Protein AF-A0A920FGI4-F1 (afdb_monomer)

pLDDT: mean 92.92, std 5.96, range [40.16, 98.62]

Secondary structure (DSSP, 8-state):
-PPPPPHHHHHHHHHHT--EEEE-S-BS---S---TTHHHHHHHHHHHHHHHHTT-SSEEEEEEEES---HHHHTTHHHHHHHHHHH-SSSEEEEEETSTTT-EEEE-TT--SEEEEEEEEE---S--SHHHHHHHHHTTS-HHHHHHTT--SS-S-SSPPTTS-EEEEEE-------HHHHHHHHHHH--TTSHHHHHHHHHHHHHHHHHHHHTGGGTS-SHHHHHHHHHHHHHHHHHHHHHHHHT-TTEEEEEES-SB-BTTBTTT-SB-TT--B-THHHHHHHHHTSSEEEEEEEESSEEETT-EEEEEEEEEE-S--EEEEEEEEEE-TT--EEEEEEEEEEE-SEEEEEEEEEEE-TT--EEEEEEEEEEETT--EEEEEEEEEEEEPPPPP--SSPEEEE-SSSHHHHHHHHTT--EEE--TT--TT-EEEE-S--S--HHHHHHHHHHHHHHHHT-EEEESS-EEEE--TTS--PPPPPBPGGGTTEEEEEEE-S-SSS---EEE-S-GGGTTT--SSB--GGGTTT--SEEEESBSSEEEEEEEEE-SSGGG-GGG-STT----EEEEEEEEEEEETTEEEEEB-S-HHHHTTT-HHHHHHHHHHHHHHT-

Structure (mmCIF, N/CA/C/O backbone):
data_AF-A0A920FGI4-F1
#
_entry.id   AF-A0A920FGI4-F1
#
loop_
_atom_site.group_PDB
_atom_site.id
_atom_site.type_symbol
_atom_site.label_atom_id
_atom_site.label_alt_id
_atom_site.label_comp_id
_atom_site.label_asym_id
_atom_site.label_entity_id
_atom_site.label_seq_id
_atom_site.pdbx_PDB_ins_code
_atom_site.Cartn_x
_atom_site.Cartn_y
_atom_site.Cartn_z
_atom_site.occupancy
_atom_site.B_iso_or_equiv
_atom_site.auth_seq_id
_atom_site.auth_comp_id
_atom_site.auth_asym_id
_atom_site.auth_atom_id
_atom_site.pdbx_PDB_model_num
ATOM 1 N N . MET A 1 1 ? 21.603 13.633 -5.216 1.00 40.16 1 MET A N 1
ATOM 2 C CA . MET A 1 1 ? 22.485 13.717 -6.390 1.00 40.16 1 MET A CA 1
ATOM 3 C C . MET A 1 1 ? 22.913 12.296 -6.633 1.00 40.16 1 MET A C 1
ATOM 5 O O . MET A 1 1 ? 23.747 11.783 -5.889 1.00 40.16 1 MET A O 1
ATOM 9 N N . GLU A 1 2 ? 22.215 11.637 -7.548 1.00 56.12 2 GLU A N 1
ATOM 10 C CA . GLU A 1 2 ? 22.631 10.335 -8.040 1.00 56.12 2 GLU A CA 1
ATOM 11 C C . GLU A 1 2 ? 24.024 10.441 -8.645 1.00 56.12 2 GLU A C 1
ATOM 13 O O . GLU A 1 2 ? 24.437 11.490 -9.146 1.00 56.12 2 GLU A O 1
ATOM 18 N N . LYS A 1 3 ? 24.786 9.363 -8.510 1.00 62.56 3 LYS A N 1
ATOM 19 C CA . LYS A 1 3 ? 26.099 9.249 -9.128 1.00 62.56 3 LYS A CA 1
ATOM 20 C C . LYS A 1 3 ? 25.937 8.401 -10.366 1.00 62.56 3 LYS A C 1
ATOM 22 O O . LYS A 1 3 ? 25.218 7.407 -10.333 1.00 62.56 3 LYS A O 1
ATOM 27 N N . THR A 1 4 ? 26.667 8.756 -11.413 1.00 73.31 4 THR A N 1
ATOM 28 C CA . THR A 1 4 ? 26.725 7.914 -12.598 1.00 73.31 4 THR A CA 1
ATOM 29 C C . THR A 1 4 ? 27.193 6.504 -12.233 1.00 73.31 4 THR A C 1
ATOM 31 O O . THR A 1 4 ? 28.047 6.304 -11.359 1.00 73.31 4 THR A O 1
ATOM 34 N N . THR A 1 5 ? 26.600 5.518 -12.895 1.00 81.62 5 THR A N 1
ATOM 35 C CA . THR A 1 5 ? 26.817 4.107 -12.592 1.00 81.62 5 THR A CA 1
ATOM 36 C C . THR A 1 5 ? 28.296 3.722 -12.730 1.00 81.62 5 THR A C 1
ATOM 38 O O . THR A 1 5 ? 28.928 4.074 -13.730 1.00 81.62 5 THR A O 1
ATOM 41 N N . PRO A 1 6 ? 28.890 3.001 -11.758 1.00 86.69 6 PRO A N 1
ATOM 42 C CA . PRO A 1 6 ? 30.278 2.563 -11.859 1.00 86.69 6 PRO A CA 1
ATOM 43 C C . PRO A 1 6 ? 30.494 1.630 -13.053 1.00 86.69 6 PRO A C 1
ATOM 45 O O . PRO A 1 6 ? 29.711 0.707 -13.267 1.00 86.69 6 PRO A O 1
ATOM 48 N N . LYS A 1 7 ? 31.624 1.793 -13.756 1.00 89.75 7 LYS A N 1
ATOM 49 C CA . LYS A 1 7 ? 32.011 0.965 -14.913 1.00 89.75 7 LYS A CA 1
ATOM 50 C C . LYS A 1 7 ? 31.842 -0.542 -14.660 1.00 89.75 7 LYS A C 1
ATOM 52 O O . LYS A 1 7 ? 31.252 -1.233 -15.478 1.00 89.75 7 LYS A O 1
ATOM 57 N N . MET A 1 8 ? 32.304 -1.006 -13.498 1.00 93.31 8 MET A N 1
ATOM 58 C CA . MET A 1 8 ? 32.264 -2.416 -13.093 1.00 93.31 8 MET A CA 1
ATOM 59 C C . MET A 1 8 ? 30.841 -2.993 -13.034 1.00 93.31 8 MET A C 1
ATOM 61 O O . MET A 1 8 ? 30.656 -4.183 -13.250 1.00 93.31 8 MET A O 1
ATOM 65 N N . TRP A 1 9 ? 29.829 -2.173 -12.734 1.00 91.50 9 TRP A N 1
ATOM 66 C CA . TRP A 1 9 ? 28.441 -2.636 -12.724 1.00 91.50 9 TRP A CA 1
ATOM 67 C C . TRP A 1 9 ? 27.937 -2.901 -14.147 1.00 91.50 9 TRP A C 1
ATOM 69 O O . TRP A 1 9 ? 27.325 -3.933 -14.390 1.00 91.50 9 TRP A O 1
ATOM 79 N N . LEU A 1 10 ? 28.269 -2.019 -15.095 1.00 93.88 10 LEU A N 1
ATOM 80 C CA . LEU A 1 10 ? 27.931 -2.202 -16.509 1.00 93.88 10 LEU A CA 1
ATOM 81 C C . LEU A 1 10 ? 28.715 -3.356 -17.144 1.00 93.88 10 LEU A C 1
ATOM 83 O O . LEU A 1 10 ? 28.140 -4.100 -17.929 1.00 93.88 10 LEU A O 1
ATOM 87 N N . ASP A 1 11 ? 29.989 -3.536 -16.767 1.00 95.38 11 ASP A N 1
ATOM 88 C CA . ASP A 1 11 ? 30.784 -4.707 -17.172 1.00 95.38 11 ASP A CA 1
ATOM 89 C C . ASP A 1 11 ? 30.061 -6.007 -16.763 1.00 95.38 11 ASP A C 1
ATOM 91 O O . ASP A 1 11 ? 29.866 -6.897 -17.585 1.00 95.38 11 ASP A O 1
ATOM 95 N N . LEU A 1 12 ? 29.562 -6.079 -15.523 1.00 95.62 12 LEU A N 1
ATOM 96 C CA . LEU A 1 12 ? 28.817 -7.241 -15.036 1.00 95.62 12 LEU A CA 1
ATOM 97 C C . LEU A 1 12 ? 27.485 -7.444 -15.778 1.00 95.62 12 LEU A C 1
ATOM 99 O O . LEU A 1 12 ? 27.118 -8.576 -16.081 1.00 95.62 12 LEU A O 1
ATOM 103 N N . CYS A 1 13 ? 26.752 -6.370 -16.079 1.00 95.81 13 CYS A N 1
ATOM 104 C CA . CYS A 1 13 ? 25.513 -6.463 -16.851 1.00 95.81 13 CYS A CA 1
ATOM 105 C C . CYS A 1 13 ? 25.759 -6.976 -18.278 1.00 95.81 13 CYS A C 1
ATOM 107 O O . CYS A 1 13 ? 24.993 -7.819 -18.748 1.00 95.81 13 CYS A O 1
ATOM 109 N N . ASP A 1 14 ? 26.828 -6.512 -18.937 1.00 96.31 14 ASP A N 1
ATOM 110 C CA . ASP A 1 14 ? 27.262 -7.018 -20.245 1.00 96.31 14 ASP A CA 1
ATOM 111 C C . ASP A 1 14 ? 27.593 -8.521 -20.162 1.00 96.31 14 ASP A C 1
ATOM 113 O O . ASP A 1 14 ? 27.090 -9.309 -20.961 1.00 96.31 14 ASP A O 1
ATOM 117 N N . GLU A 1 15 ? 28.385 -8.932 -19.165 1.00 96.50 15 GLU A N 1
ATOM 118 C CA . GLU A 1 15 ? 28.807 -10.327 -18.967 1.00 96.50 15 GLU A CA 1
ATOM 119 C C . GLU A 1 15 ? 27.640 -11.274 -18.645 1.00 96.50 15 GLU A C 1
ATOM 121 O O . GLU A 1 15 ? 27.611 -12.411 -19.116 1.00 96.50 15 GLU A O 1
ATOM 126 N N . MET A 1 16 ? 26.673 -10.817 -17.845 1.00 96.75 16 MET A N 1
ATOM 127 C CA . MET A 1 16 ? 25.532 -11.626 -17.407 1.00 96.75 16 MET A CA 1
ATOM 128 C C . MET A 1 16 ? 24.348 -11.603 -18.382 1.00 96.75 16 MET A C 1
ATOM 130 O O . MET A 1 16 ? 23.399 -12.365 -18.192 1.00 96.75 16 MET A O 1
ATOM 134 N N . GLY A 1 17 ? 24.361 -10.727 -19.391 1.00 95.31 17 GLY A N 1
ATOM 135 C CA . GLY A 1 17 ? 23.218 -10.525 -20.285 1.00 95.31 17 GLY A CA 1
ATOM 136 C C . GLY A 1 17 ? 22.016 -9.867 -19.596 1.00 95.31 17 GLY A C 1
ATOM 137 O O . GLY A 1 17 ? 20.871 -10.128 -19.963 1.00 95.31 17 GLY A O 1
ATOM 138 N N . VAL A 1 18 ? 22.258 -9.028 -18.584 1.00 94.62 18 VAL A N 1
ATOM 139 C CA . VAL A 1 18 ? 21.204 -8.266 -17.901 1.00 94.62 18 VAL A CA 1
ATOM 140 C C . VAL A 1 18 ? 20.989 -6.958 -18.649 1.00 94.62 18 VAL A C 1
ATOM 142 O O . VAL A 1 18 ? 21.872 -6.104 -18.669 1.00 94.62 18 VAL A O 1
ATOM 145 N N . LEU A 1 19 ? 19.814 -6.792 -19.254 1.00 95.06 19 LEU A N 1
ATOM 146 C CA . LEU A 1 19 ? 19.456 -5.563 -19.960 1.00 95.06 19 LEU A CA 1
ATOM 147 C C . LEU A 1 19 ? 19.182 -4.431 -18.963 1.00 95.06 19 LEU A C 1
ATOM 149 O O . LEU A 1 19 ? 18.561 -4.645 -17.922 1.00 95.06 19 LEU A O 1
ATOM 153 N N . THR A 1 20 ? 19.636 -3.224 -19.288 1.00 93.50 20 THR A N 1
ATOM 154 C CA . THR A 1 20 ? 19.559 -2.051 -18.416 1.00 93.50 20 THR A CA 1
ATOM 155 C C . THR A 1 20 ? 19.005 -0.835 -19.151 1.00 93.50 20 THR A C 1
ATOM 157 O O . THR A 1 20 ? 19.189 -0.654 -20.360 1.00 93.50 20 THR A O 1
ATOM 160 N N . VAL A 1 21 ? 18.317 0.009 -18.386 1.00 93.19 21 VAL A N 1
ATOM 161 C CA . VAL A 1 21 ? 17.944 1.366 -18.784 1.00 93.19 21 VAL A CA 1
ATOM 162 C C . VAL A 1 21 ? 19.092 2.287 -18.380 1.00 93.19 21 VAL A C 1
ATOM 164 O O . VAL A 1 21 ? 19.466 2.342 -17.209 1.00 93.19 21 VAL A O 1
ATOM 167 N N . GLY A 1 22 ? 19.676 2.983 -19.351 1.00 92.69 22 GLY A N 1
ATOM 168 C CA . GLY A 1 22 ? 20.680 4.013 -19.118 1.00 92.69 22 GLY A CA 1
ATOM 169 C C . GLY A 1 22 ? 20.013 5.295 -18.633 1.00 92.69 22 GLY A C 1
ATOM 170 O O . GLY A 1 22 ? 19.826 6.220 -19.420 1.00 92.69 22 GLY A O 1
ATOM 171 N N . SER A 1 23 ? 19.609 5.342 -17.365 1.00 91.31 23 SER A N 1
ATOM 172 C CA . SER A 1 23 ? 19.049 6.559 -16.770 1.00 91.31 23 SER A CA 1
ATOM 173 C C . SER A 1 23 ? 20.147 7.590 -16.525 1.00 91.31 23 SER A C 1
ATOM 175 O O . SER A 1 23 ? 21.196 7.291 -15.946 1.00 91.31 23 SER A O 1
ATOM 177 N N . ILE A 1 24 ? 19.912 8.812 -16.991 1.00 92.25 24 ILE A N 1
ATOM 178 C CA . ILE A 1 24 ? 20.780 9.962 -16.750 1.00 92.25 24 ILE A CA 1
ATOM 179 C C . ILE A 1 24 ? 20.444 10.541 -15.370 1.00 92.25 24 ILE A C 1
ATOM 181 O O . ILE A 1 24 ? 19.282 10.559 -14.974 1.00 92.25 24 ILE A O 1
ATOM 185 N N . ALA A 1 25 ? 21.447 11.044 -14.641 1.00 88.19 25 ALA A N 1
ATOM 186 C CA . ALA A 1 25 ? 21.308 11.548 -13.268 1.00 88.19 25 ALA A CA 1
ATOM 187 C C . ALA A 1 25 ? 20.579 12.914 -13.178 1.00 88.19 25 ALA A C 1
ATOM 189 O O . ALA A 1 25 ? 21.054 13.858 -12.539 1.00 88.19 25 ALA A O 1
ATOM 190 N N . VAL A 1 26 ? 19.418 13.032 -13.830 1.00 87.44 26 VAL A N 1
ATOM 191 C CA . VAL A 1 26 ? 18.538 14.205 -13.851 1.00 87.44 26 VAL A CA 1
ATOM 192 C C . VAL A 1 26 ? 17.135 13.793 -13.393 1.00 87.44 26 VAL A C 1
ATOM 194 O O . VAL A 1 26 ? 16.204 13.630 -14.180 1.00 87.44 26 VAL A O 1
ATOM 197 N N . GLU A 1 27 ? 16.984 13.644 -12.078 1.00 82.69 27 GLU A N 1
ATOM 198 C CA . GLU A 1 27 ? 15.808 13.026 -11.454 1.00 82.69 27 GLU A CA 1
ATOM 199 C C . GLU A 1 27 ? 15.088 13.911 -10.427 1.00 82.69 27 GLU A C 1
ATOM 201 O O . GLU A 1 27 ? 15.697 14.593 -9.595 1.00 82.69 27 GLU A O 1
ATOM 206 N N . CYS A 1 28 ? 13.753 13.906 -10.481 1.00 77.50 28 CYS A N 1
ATOM 207 C CA . CYS A 1 28 ? 12.830 14.595 -9.582 1.00 77.50 28 CYS A CA 1
ATOM 208 C C . CYS A 1 28 ? 13.256 16.039 -9.253 1.00 77.50 28 CYS A C 1
ATOM 210 O O . CYS A 1 28 ? 13.058 16.509 -8.121 1.00 77.50 28 CYS A O 1
ATOM 212 N N . MET A 1 29 ? 13.940 16.728 -10.173 1.00 71.50 29 MET A N 1
ATOM 213 C CA . MET A 1 29 ? 14.777 17.873 -9.819 1.00 71.50 29 MET A CA 1
ATOM 214 C C . MET A 1 29 ? 13.917 19.076 -9.429 1.00 71.50 29 MET A C 1
ATOM 216 O O . MET A 1 29 ? 13.478 19.854 -10.270 1.00 71.50 29 MET A O 1
ATOM 220 N N . HIS A 1 30 ? 13.728 19.274 -8.124 1.00 73.69 30 HIS A N 1
ATOM 221 C CA . HIS A 1 30 ? 13.395 20.573 -7.520 1.00 73.69 30 HIS A CA 1
ATOM 222 C C . HIS A 1 30 ? 14.654 21.402 -7.223 1.00 73.69 30 HIS A C 1
ATOM 224 O O . HIS A 1 30 ? 14.563 22.575 -6.863 1.00 73.69 30 HIS A O 1
ATOM 230 N N . ARG A 1 31 ? 15.825 20.764 -7.347 1.00 70.25 31 ARG A N 1
ATOM 231 C CA . ARG A 1 31 ? 17.157 21.346 -7.229 1.00 70.25 31 ARG A CA 1
ATOM 232 C C . ARG A 1 31 ? 18.037 20.894 -8.405 1.00 70.25 31 ARG A C 1
ATOM 234 O O . ARG A 1 31 ? 17.817 19.782 -8.867 1.00 70.25 31 ARG A O 1
ATOM 241 N N . PRO A 1 32 ? 19.041 21.696 -8.808 1.00 71.31 32 PRO A N 1
ATOM 242 C CA . PRO A 1 32 ? 19.258 23.074 -8.357 1.00 71.31 32 PRO A CA 1
ATOM 243 C C . PRO A 1 32 ? 18.079 23.979 -8.757 1.00 71.31 32 PRO A C 1
ATOM 245 O O . PRO A 1 32 ? 17.264 23.618 -9.608 1.00 71.31 32 PRO A O 1
ATOM 248 N N . ILE A 1 33 ? 17.946 25.124 -8.076 1.00 77.81 33 ILE A N 1
ATOM 249 C CA . ILE A 1 33 ? 17.015 26.177 -8.511 1.00 77.81 33 ILE A CA 1
ATOM 250 C C . ILE A 1 33 ? 17.419 26.553 -9.937 1.00 77.81 33 ILE A C 1
ATOM 252 O O . ILE A 1 33 ? 18.615 26.642 -10.210 1.00 77.81 33 ILE A O 1
ATOM 256 N N . ALA A 1 34 ? 16.452 26.756 -10.832 1.00 83.19 34 ALA A N 1
ATOM 257 C CA . ALA A 1 34 ? 16.737 27.143 -12.208 1.00 83.19 34 ALA A CA 1
ATOM 258 C C . ALA A 1 34 ? 17.659 28.376 -12.265 1.00 83.19 34 ALA A C 1
ATOM 260 O O . ALA A 1 34 ? 17.283 29.475 -11.857 1.00 83.19 34 ALA A O 1
ATOM 261 N N . THR A 1 35 ? 18.873 28.172 -12.772 1.00 87.44 35 THR A N 1
ATOM 262 C CA . THR A 1 35 ? 19.852 29.217 -13.085 1.00 87.44 35 THR A CA 1
ATOM 263 C C . THR A 1 35 ? 20.116 29.228 -14.591 1.00 87.44 35 THR A C 1
ATOM 265 O O . THR A 1 35 ? 19.843 28.227 -15.259 1.00 87.44 35 THR A O 1
ATOM 268 N N . PRO A 1 36 ? 20.693 30.310 -15.148 1.00 88.50 36 PRO A N 1
ATOM 269 C CA . PRO A 1 36 ? 21.097 30.338 -16.556 1.00 88.50 36 PRO A CA 1
ATOM 270 C C . PRO A 1 36 ? 22.052 29.202 -16.960 1.00 88.50 36 PRO A C 1
ATOM 272 O O . PRO A 1 36 ? 22.045 28.796 -18.114 1.00 88.50 36 PRO A O 1
ATOM 275 N N . SER A 1 37 ? 22.832 28.661 -16.017 1.00 90.44 37 SER A N 1
ATOM 276 C CA . SER A 1 37 ? 23.766 27.549 -16.257 1.00 90.44 37 SER A CA 1
ATOM 277 C C . SER A 1 37 ? 23.121 26.163 -16.163 1.00 90.44 37 SER A C 1
ATOM 279 O O . SER A 1 37 ? 23.753 25.180 -16.534 1.00 90.44 37 SER A O 1
ATOM 281 N N . LEU A 1 38 ? 21.889 26.039 -15.646 1.00 90.19 38 LEU A N 1
ATOM 282 C CA . LEU A 1 38 ? 21.232 24.734 -15.492 1.00 90.19 38 LEU A CA 1
ATOM 283 C C . LEU A 1 38 ? 21.107 23.974 -16.823 1.00 90.19 38 LEU A C 1
ATOM 285 O O . LEU A 1 38 ? 21.450 22.791 -16.835 1.00 90.19 38 LEU A O 1
ATOM 289 N N . PRO A 1 39 ? 20.696 24.608 -17.939 1.00 92.12 39 PRO A N 1
ATOM 290 C CA . PRO A 1 39 ? 20.644 23.912 -19.215 1.00 92.12 39 PRO A CA 1
ATOM 291 C C . PRO A 1 39 ? 21.996 23.379 -19.684 1.00 92.12 39 PRO A C 1
ATOM 293 O O . PRO A 1 39 ? 22.084 22.237 -20.117 1.00 92.12 39 PRO A O 1
ATOM 296 N N . GLU A 1 40 ? 23.060 24.163 -19.529 1.00 94.06 40 GLU A N 1
ATOM 297 C CA . GLU A 1 40 ? 24.411 23.729 -19.888 1.00 94.06 40 GLU A CA 1
ATOM 298 C C . GLU A 1 40 ? 24.857 22.520 -19.051 1.00 94.06 40 GLU A C 1
ATOM 300 O O . GLU A 1 40 ? 25.379 21.550 -19.594 1.00 94.06 40 GLU A O 1
ATOM 305 N N . MET A 1 41 ? 24.585 22.524 -17.740 1.00 92.00 41 MET A N 1
ATOM 306 C CA . MET A 1 41 ? 24.919 21.396 -16.861 1.00 92.00 41 MET A CA 1
ATOM 307 C C . MET A 1 41 ? 24.170 20.112 -17.238 1.00 92.00 41 MET A C 1
ATOM 309 O O . MET A 1 41 ? 24.773 19.043 -17.267 1.00 92.00 41 MET A O 1
ATOM 313 N N . VAL A 1 42 ? 22.872 20.209 -17.540 1.00 93.38 42 VAL A N 1
ATOM 314 C CA . VAL A 1 42 ? 22.064 19.059 -17.984 1.00 93.38 42 VAL A CA 1
ATOM 315 C C . VAL A 1 42 ? 22.552 18.542 -19.335 1.00 93.38 42 VAL A C 1
ATOM 317 O O . VAL A 1 42 ? 22.656 17.336 -19.527 1.00 93.38 42 VAL A O 1
ATOM 320 N N . GLU A 1 43 ? 22.893 19.436 -20.262 1.00 96.25 43 GLU A N 1
ATOM 321 C CA . GLU A 1 43 ? 23.428 19.055 -21.566 1.00 96.25 43 GLU A CA 1
ATOM 322 C C . GLU A 1 43 ? 24.764 18.311 -21.453 1.00 96.25 43 GLU A C 1
ATOM 324 O O . GLU A 1 43 ? 24.962 17.294 -22.121 1.00 96.25 43 GLU A O 1
ATOM 329 N N . ILE A 1 44 ? 25.666 18.797 -20.592 1.00 95.56 44 ILE A N 1
ATOM 330 C CA . ILE A 1 44 ? 26.928 18.120 -20.276 1.00 95.56 44 ILE A CA 1
ATOM 331 C C . ILE A 1 44 ? 26.645 16.730 -19.705 1.00 95.56 44 ILE A C 1
ATOM 333 O O . ILE A 1 44 ? 27.204 15.759 -20.203 1.00 95.56 44 ILE A O 1
ATOM 337 N N . GLU A 1 45 ? 25.758 16.615 -18.716 1.00 93.94 45 GLU A N 1
ATOM 338 C CA . GLU A 1 45 ? 25.440 15.328 -18.091 1.00 93.94 45 GLU A CA 1
ATOM 339 C C . GLU A 1 45 ? 24.880 14.320 -19.109 1.00 93.94 45 GLU A C 1
ATOM 341 O O . GLU A 1 45 ? 25.382 13.202 -19.202 1.00 93.94 45 GLU A O 1
ATOM 346 N N . VAL A 1 46 ? 23.915 14.725 -19.943 1.00 95.56 46 VAL A N 1
ATOM 347 C CA . VAL A 1 46 ? 23.352 13.869 -21.004 1.00 95.56 46 VAL A CA 1
ATOM 348 C C . VAL A 1 46 ? 24.433 13.435 -21.996 1.00 95.56 46 VAL A C 1
ATOM 350 O O . VAL A 1 46 ? 24.560 12.247 -22.301 1.00 95.56 46 VAL A O 1
ATOM 353 N N . ARG A 1 47 ? 25.223 14.381 -22.515 1.00 97.56 47 ARG A N 1
ATOM 354 C CA . ARG A 1 47 ? 26.245 14.088 -23.526 1.00 97.56 47 ARG A CA 1
ATOM 355 C C . ARG A 1 47 ? 27.329 13.172 -22.985 1.00 97.56 47 ARG A C 1
ATOM 357 O O . ARG A 1 47 ? 27.635 12.168 -23.623 1.00 97.56 47 ARG A O 1
ATOM 364 N N . GLU A 1 48 ? 27.924 13.521 -21.851 1.00 96.06 48 GLU A N 1
ATOM 365 C CA . GLU A 1 48 ? 29.086 12.805 -21.331 1.00 96.06 48 GLU A CA 1
ATOM 366 C C . GLU A 1 48 ? 28.701 11.405 -20.839 1.00 96.06 48 GLU A C 1
ATOM 368 O O . GLU A 1 48 ? 29.423 10.447 -21.124 1.00 96.06 48 GLU A O 1
ATOM 373 N N . SER A 1 49 ? 27.537 11.247 -20.196 1.00 94.69 49 SER A N 1
ATOM 374 C CA . SER A 1 49 ? 27.053 9.932 -19.756 1.00 94.69 49 SER A CA 1
ATOM 375 C C . SER A 1 49 ? 26.776 8.999 -20.941 1.00 94.69 49 SER A C 1
ATOM 377 O O . SER A 1 49 ? 27.259 7.864 -20.950 1.00 94.69 49 SER A O 1
ATOM 379 N N . ILE A 1 50 ? 26.110 9.480 -22.000 1.00 96.31 50 ILE A N 1
ATOM 380 C CA . ILE A 1 50 ? 25.871 8.664 -23.202 1.00 96.31 50 ILE A CA 1
ATOM 381 C C . ILE A 1 50 ? 27.182 8.371 -23.937 1.00 96.31 50 ILE A C 1
ATOM 383 O O . ILE A 1 50 ? 27.438 7.228 -24.308 1.00 96.31 50 ILE A O 1
ATOM 387 N N . MET A 1 51 ? 28.050 9.364 -24.148 1.00 96.75 51 MET A N 1
ATOM 388 C CA . MET A 1 51 ? 29.320 9.160 -24.859 1.00 96.75 51 MET A CA 1
ATOM 389 C C . MET A 1 51 ? 30.222 8.141 -24.163 1.00 96.75 51 MET A C 1
ATOM 391 O O . MET A 1 51 ? 30.891 7.357 -24.844 1.00 96.75 51 MET A O 1
ATOM 395 N N . ARG A 1 52 ? 30.209 8.123 -22.826 1.00 94.88 52 ARG A N 1
ATOM 396 C CA . ARG A 1 52 ? 30.931 7.142 -22.016 1.00 94.88 52 ARG A CA 1
ATOM 397 C C . ARG A 1 52 ? 30.398 5.722 -22.213 1.00 94.88 52 ARG A C 1
ATOM 399 O O . ARG A 1 52 ? 31.194 4.797 -22.370 1.00 94.88 52 ARG A O 1
ATOM 406 N N . ASP A 1 53 ? 29.076 5.553 -22.225 1.00 95.69 53 ASP A N 1
ATOM 407 C CA . ASP A 1 53 ? 28.434 4.245 -22.046 1.00 95.69 53 ASP A CA 1
ATOM 408 C C . ASP A 1 53 ? 27.710 3.697 -23.295 1.00 95.69 53 ASP A C 1
ATOM 410 O O . ASP A 1 53 ? 27.316 2.535 -23.317 1.00 95.69 53 ASP A O 1
ATOM 414 N N . ARG A 1 54 ? 27.591 4.447 -24.396 1.00 95.06 54 ARG A N 1
ATOM 415 C CA . ARG A 1 54 ? 26.920 4.002 -25.644 1.00 95.06 54 ARG A CA 1
ATOM 416 C C . ARG A 1 54 ? 27.515 2.758 -26.314 1.00 95.06 54 ARG A C 1
ATOM 418 O O . ARG A 1 54 ? 26.890 2.179 -27.199 1.00 95.06 54 ARG A O 1
ATOM 425 N N . ASN A 1 55 ? 28.708 2.325 -25.915 1.00 95.06 55 ASN A N 1
ATOM 426 C CA . ASN A 1 55 ? 29.313 1.084 -26.410 1.00 95.06 55 ASN A CA 1
ATOM 427 C C . ASN A 1 55 ? 28.926 -0.157 -25.580 1.00 95.06 55 ASN A C 1
ATOM 429 O O . ASN A 1 55 ? 29.387 -1.252 -25.885 1.00 95.06 55 ASN A O 1
ATOM 433 N N . ARG A 1 56 ? 28.094 -0.003 -24.542 1.00 95.38 56 ARG A N 1
ATOM 434 C CA . ARG A 1 56 ? 27.616 -1.094 -23.680 1.00 95.38 56 ARG A CA 1
ATOM 435 C C . ARG A 1 56 ? 26.499 -1.880 -24.342 1.00 95.38 56 ARG A C 1
ATOM 437 O O . ARG A 1 56 ? 25.504 -1.293 -24.761 1.00 95.38 56 ARG A O 1
ATOM 444 N N . THR A 1 57 ? 26.624 -3.199 -24.410 1.00 94.12 57 THR A N 1
ATOM 445 C CA . THR A 1 57 ? 25.587 -4.054 -25.007 1.00 94.12 57 THR A CA 1
ATOM 446 C C . THR A 1 57 ? 24.383 -4.229 -24.088 1.00 94.12 57 THR A C 1
ATOM 448 O O . THR A 1 57 ? 23.275 -4.428 -24.572 1.00 94.12 57 THR A O 1
ATOM 451 N N . CYS A 1 58 ? 24.582 -4.119 -22.774 1.00 96.38 58 CYS A N 1
ATOM 452 C CA . CYS A 1 58 ? 23.527 -4.226 -21.776 1.00 96.38 58 CYS A CA 1
ATOM 453 C C . CYS A 1 58 ? 22.574 -3.030 -21.774 1.00 96.38 58 CYS A C 1
ATOM 455 O O . CYS A 1 58 ? 21.417 -3.194 -21.403 1.00 96.38 58 CYS A O 1
ATOM 457 N N . ILE A 1 59 ? 23.018 -1.835 -22.173 1.00 96.19 59 ILE A N 1
ATOM 458 C CA . ILE A 1 59 ? 22.148 -0.655 -22.225 1.00 96.19 59 ILE A CA 1
ATOM 459 C C . ILE A 1 59 ? 21.272 -0.762 -23.468 1.00 96.19 59 ILE A C 1
ATOM 461 O O . ILE A 1 59 ? 21.789 -0.770 -24.585 1.00 96.19 59 ILE A O 1
ATOM 465 N N . ILE A 1 60 ? 19.953 -0.820 -23.284 1.00 95.19 60 ILE A N 1
ATOM 466 C CA . ILE A 1 60 ? 18.992 -0.978 -24.392 1.00 95.19 60 ILE A CA 1
ATOM 467 C C . ILE A 1 60 ? 18.167 0.281 -24.672 1.00 95.19 60 ILE A C 1
ATOM 469 O O . ILE A 1 60 ? 17.673 0.460 -25.786 1.00 95.19 60 ILE A O 1
ATOM 473 N N . GLN A 1 61 ? 18.055 1.173 -23.688 1.00 94.94 61 GLN A N 1
ATOM 474 C CA . GLN A 1 61 ? 17.415 2.476 -23.837 1.00 94.94 61 GLN A CA 1
ATOM 475 C C . GLN A 1 61 ? 18.152 3.530 -23.015 1.00 94.94 61 GLN A C 1
ATOM 477 O O . GLN A 1 61 ? 18.761 3.202 -21.996 1.00 94.94 61 GLN A O 1
ATOM 482 N N . TRP A 1 62 ? 18.029 4.787 -23.427 1.00 97.00 62 TRP A N 1
ATOM 483 C CA . TRP A 1 62 ? 18.393 5.950 -22.620 1.00 97.00 62 TRP A CA 1
ATOM 484 C C . TRP A 1 62 ? 17.146 6.558 -22.004 1.00 97.00 62 TRP A C 1
ATOM 486 O O . TRP A 1 62 ? 16.187 6.808 -22.724 1.00 97.00 62 TRP A O 1
ATOM 496 N N . GLU A 1 63 ? 17.168 6.823 -20.706 1.00 95.56 63 GLU A N 1
ATOM 497 C CA . GLU A 1 63 ? 16.140 7.603 -20.017 1.00 95.56 63 GLU A CA 1
ATOM 498 C C . GLU A 1 63 ? 16.766 8.927 -19.595 1.00 95.56 63 GLU A C 1
ATOM 500 O O . GLU A 1 63 ? 17.698 8.957 -18.795 1.00 95.56 63 GLU A O 1
ATOM 505 N N . LEU A 1 64 ? 16.311 10.026 -20.193 1.00 95.06 64 LEU A N 1
ATOM 506 C CA . LEU A 1 64 ? 16.993 11.312 -20.041 1.00 95.06 64 LEU A CA 1
ATOM 507 C C . LEU A 1 64 ? 16.602 12.051 -18.766 1.00 95.06 64 LEU A C 1
ATOM 509 O O . LEU A 1 64 ? 17.424 12.779 -18.209 1.00 95.06 64 LEU A O 1
ATOM 513 N N . PHE A 1 65 ? 15.358 11.887 -18.329 1.00 93.38 65 PHE A N 1
ATOM 514 C CA . PHE A 1 65 ? 14.819 12.576 -17.172 1.00 93.38 65 PHE A CA 1
ATOM 515 C C . PHE A 1 65 ? 13.859 11.681 -16.390 1.00 93.38 65 PHE A C 1
ATOM 517 O O . PHE A 1 65 ? 13.107 10.909 -16.980 1.00 93.38 65 PHE A O 1
ATOM 524 N N . ASN A 1 66 ? 13.825 11.864 -15.071 1.00 89.94 66 ASN A N 1
ATOM 525 C CA . ASN A 1 66 ? 12.884 11.188 -14.181 1.00 89.94 66 ASN A CA 1
ATOM 526 C C . ASN A 1 66 ? 11.993 12.208 -13.444 1.00 89.94 66 ASN A C 1
ATOM 528 O O . ASN A 1 66 ? 12.517 13.141 -12.829 1.00 89.94 66 ASN A O 1
ATOM 532 N N . GLU A 1 67 ? 10.666 12.053 -13.505 1.00 88.25 67 GLU A N 1
ATOM 533 C CA . GLU A 1 67 ? 9.646 12.876 -12.828 1.00 88.25 67 GLU A CA 1
ATOM 534 C C . GLU A 1 67 ? 9.900 14.402 -12.875 1.00 88.25 67 GLU A C 1
ATOM 536 O O . GLU A 1 67 ? 10.233 15.043 -11.864 1.00 88.25 67 GLU A O 1
ATOM 541 N N . LEU A 1 68 ? 9.756 15.036 -14.043 1.00 85.81 68 LEU A N 1
ATOM 542 C CA . LEU A 1 68 ? 10.099 16.457 -14.191 1.00 85.81 68 LEU A CA 1
ATOM 543 C C . LEU A 1 68 ? 9.001 17.432 -13.756 1.00 85.81 68 LEU A C 1
ATOM 545 O O . LEU A 1 68 ? 7.899 17.486 -14.302 1.00 85.81 68 LEU A O 1
ATOM 549 N N . TRP A 1 69 ? 9.381 18.359 -12.871 1.00 81.31 69 TRP A N 1
ATOM 550 C CA . TRP A 1 69 ? 8.482 19.399 -12.352 1.00 81.31 69 TRP A CA 1
ATOM 551 C C . TRP A 1 69 ? 8.838 20.823 -12.802 1.00 81.31 69 TRP A C 1
ATOM 553 O O . TRP A 1 69 ? 7.949 21.669 -12.907 1.00 81.31 69 TRP A O 1
ATOM 563 N N . GLN A 1 70 ? 10.119 21.127 -13.044 1.00 85.56 70 GLN A N 1
ATOM 564 C CA . GLN A 1 70 ? 10.566 22.493 -13.349 1.00 85.56 70 GLN A CA 1
ATOM 565 C C . GLN A 1 70 ? 10.339 22.853 -14.827 1.00 85.56 70 GLN A C 1
ATOM 567 O O . GLN A 1 70 ? 10.826 22.126 -15.694 1.00 85.56 70 GLN A O 1
ATOM 572 N N . PRO A 1 71 ? 9.709 24.005 -15.145 1.00 89.12 71 PRO A N 1
ATOM 573 C CA . PRO A 1 71 ? 9.490 24.432 -16.529 1.00 89.12 71 PRO A CA 1
ATOM 574 C C . PRO A 1 71 ? 10.765 24.480 -17.379 1.00 89.12 71 PRO A C 1
ATOM 576 O O . PRO A 1 71 ? 10.740 24.058 -18.530 1.00 89.12 71 PRO A O 1
ATOM 579 N N . ALA A 1 72 ? 11.885 24.932 -16.802 1.00 90.12 72 ALA A N 1
ATOM 580 C CA . ALA A 1 72 ? 13.171 24.979 -17.498 1.00 90.12 72 ALA A CA 1
ATOM 581 C C . ALA A 1 72 ? 13.626 23.586 -17.966 1.00 90.12 72 ALA A C 1
ATOM 583 O O . ALA A 1 72 ? 14.075 23.448 -19.094 1.00 90.12 72 ALA A O 1
ATOM 584 N N . LEU A 1 73 ? 13.447 22.546 -17.143 1.00 90.00 73 LEU A N 1
ATOM 585 C CA . LEU A 1 73 ? 13.807 21.169 -17.503 1.00 90.00 73 LEU A CA 1
ATOM 586 C C . LEU A 1 73 ? 12.809 20.560 -18.493 1.00 90.00 73 LEU A C 1
ATOM 588 O O . LEU A 1 73 ? 13.218 19.894 -19.437 1.00 90.00 73 LEU A O 1
ATOM 592 N N . LYS A 1 74 ? 11.509 20.855 -18.349 1.00 91.00 74 LYS A N 1
ATOM 593 C CA . LYS A 1 74 ? 10.495 20.433 -19.332 1.00 91.00 74 LYS A CA 1
ATOM 594 C C . LYS A 1 74 ? 10.819 20.954 -20.739 1.00 91.00 74 LYS A C 1
ATOM 596 O O . LYS A 1 74 ? 10.711 20.218 -21.713 1.00 91.00 74 LYS A O 1
ATOM 601 N N . GLN A 1 75 ? 11.296 22.197 -20.852 1.00 92.12 75 GLN A N 1
ATOM 602 C CA . GLN A 1 75 ? 11.735 22.778 -22.130 1.00 92.12 75 GLN A CA 1
ATOM 603 C C . GLN A 1 75 ? 12.967 22.078 -22.727 1.00 92.12 75 GLN A C 1
ATOM 605 O O . GLN A 1 75 ? 13.191 22.162 -23.934 1.00 92.12 75 GLN A O 1
ATOM 610 N N . MET A 1 76 ? 13.749 21.371 -21.909 1.00 93.69 76 MET A N 1
ATOM 611 C CA . MET A 1 76 ? 14.946 20.654 -22.343 1.00 93.69 76 MET A CA 1
ATOM 612 C C . MET A 1 76 ? 14.689 19.234 -22.840 1.00 93.69 76 MET A C 1
ATOM 614 O O . MET A 1 76 ? 15.546 18.711 -23.548 1.00 93.69 76 MET A O 1
ATOM 618 N N . MET A 1 77 ? 13.538 18.622 -22.536 1.00 93.19 77 MET A N 1
ATOM 619 C CA . MET A 1 77 ? 13.232 17.233 -22.920 1.00 93.19 77 MET A CA 1
ATOM 620 C C . MET A 1 77 ? 13.502 16.976 -24.407 1.00 93.19 77 MET A C 1
ATOM 622 O O . MET A 1 77 ? 14.270 16.091 -24.781 1.00 93.19 77 MET A O 1
ATOM 626 N N . ARG A 1 78 ? 12.934 17.825 -25.269 1.00 95.00 78 ARG A N 1
ATOM 627 C CA . ARG A 1 78 ? 13.065 17.703 -26.722 1.00 95.00 78 ARG A CA 1
ATOM 628 C C . ARG A 1 78 ? 14.492 17.990 -27.229 1.00 95.00 78 ARG A C 1
ATOM 630 O O . ARG A 1 78 ? 15.003 17.159 -27.983 1.00 95.00 78 ARG A O 1
ATOM 637 N N . PRO A 1 79 ? 15.152 19.107 -26.855 1.00 96.94 79 PRO A N 1
ATOM 638 C CA . PRO A 1 79 ? 16.557 19.341 -27.192 1.00 96.94 79 PRO A CA 1
ATOM 639 C C . PRO A 1 79 ? 17.500 18.215 -26.755 1.00 96.94 79 PRO A C 1
ATOM 641 O O . PRO A 1 79 ? 18.342 17.792 -27.544 1.00 96.94 79 PRO A O 1
ATOM 644 N N . MET A 1 80 ? 17.346 17.690 -25.535 1.00 97.69 80 MET A N 1
ATOM 645 C CA . MET A 1 80 ? 18.208 16.618 -25.031 1.00 97.69 80 MET A CA 1
ATOM 646 C C . MET A 1 80 ? 17.938 15.288 -25.729 1.00 97.69 80 MET A C 1
ATOM 648 O O . MET A 1 80 ? 18.887 14.567 -26.020 1.00 97.69 80 MET A O 1
ATOM 652 N N . ALA A 1 81 ? 16.688 14.993 -26.100 1.00 97.44 81 ALA A N 1
ATOM 653 C CA . ALA A 1 81 ? 16.380 13.833 -26.933 1.00 97.44 81 ALA A CA 1
ATOM 654 C C . ALA A 1 81 ? 17.057 13.904 -28.311 1.00 97.44 81 ALA A C 1
ATOM 656 O O . ALA A 1 81 ? 17.588 12.903 -28.788 1.00 97.44 81 ALA A O 1
ATOM 657 N N . LEU A 1 82 ? 17.102 15.085 -28.941 1.00 98.12 82 LEU A N 1
ATOM 658 C CA . LEU A 1 82 ? 17.819 15.283 -30.209 1.00 98.12 82 LEU A CA 1
ATOM 659 C C . LEU A 1 82 ? 19.334 15.157 -30.058 1.00 98.12 82 LEU A C 1
ATOM 661 O O . LEU A 1 82 ? 19.992 14.559 -30.912 1.00 98.12 82 LEU A O 1
ATOM 665 N N . LEU A 1 83 ? 19.887 15.702 -28.973 1.00 98.44 83 LEU A N 1
ATOM 666 C CA . LEU A 1 83 ? 21.299 15.539 -28.648 1.00 98.44 83 LEU A CA 1
ATOM 667 C C . LEU A 1 83 ? 21.639 14.057 -28.463 1.00 98.44 83 LEU A C 1
ATOM 669 O O . LEU A 1 83 ? 22.522 13.555 -29.153 1.00 98.44 83 LEU A O 1
ATOM 673 N N . ALA A 1 84 ? 20.895 13.356 -27.604 1.00 98.12 84 ALA A N 1
ATOM 674 C CA . ALA A 1 84 ? 21.041 11.926 -27.355 1.00 98.12 84 ALA A CA 1
ATOM 675 C C . ALA A 1 84 ? 20.941 11.117 -28.657 1.00 98.12 84 ALA A C 1
ATOM 677 O O . ALA A 1 84 ? 21.799 10.282 -28.928 1.00 98.12 84 ALA A O 1
ATOM 678 N N . ARG A 1 85 ? 19.969 11.428 -29.525 1.00 97.75 85 ARG A N 1
ATOM 679 C CA . ARG A 1 85 ? 19.806 10.776 -30.835 1.00 97.75 85 ARG A CA 1
ATOM 680 C C . ARG A 1 85 ? 20.995 11.013 -31.764 1.00 97.75 85 ARG A C 1
ATOM 682 O O . ARG A 1 85 ? 21.375 10.108 -32.502 1.00 97.75 85 ARG A O 1
ATOM 689 N N . THR A 1 86 ? 21.597 12.199 -31.720 1.00 98.12 86 THR A N 1
ATOM 690 C CA . THR A 1 86 ? 22.777 12.533 -32.534 1.00 98.12 86 THR A CA 1
ATOM 691 C C . THR A 1 86 ? 23.998 11.714 -32.115 1.00 98.12 86 THR A C 1
ATOM 693 O O . THR A 1 86 ? 24.766 11.266 -32.965 1.00 98.12 86 THR A O 1
ATOM 696 N N . ILE A 1 87 ? 24.185 11.509 -30.809 1.00 98.00 87 ILE A N 1
ATOM 697 C CA . ILE A 1 87 ? 25.369 10.830 -30.263 1.00 98.00 87 ILE A CA 1
ATOM 698 C C . ILE A 1 87 ? 25.176 9.319 -30.070 1.00 98.00 87 ILE A C 1
ATOM 700 O O . ILE A 1 87 ? 26.167 8.592 -30.015 1.00 98.00 87 ILE A O 1
ATOM 704 N N . ASP A 1 88 ? 23.943 8.825 -30.024 1.00 98.06 88 ASP A N 1
ATOM 705 C CA . ASP A 1 88 ? 23.611 7.403 -30.093 1.00 98.06 88 ASP A CA 1
ATOM 706 C C . ASP A 1 88 ? 22.375 7.178 -30.988 1.00 98.06 88 ASP A C 1
ATOM 708 O O . ASP A 1 88 ? 21.227 7.209 -30.528 1.00 98.06 88 ASP A O 1
ATOM 712 N N . PRO A 1 89 ? 22.576 6.930 -32.293 1.00 97.44 89 PRO A N 1
ATOM 713 C CA . PRO A 1 89 ? 21.471 6.744 -33.224 1.00 97.44 89 PRO A CA 1
ATOM 714 C C . PRO A 1 89 ? 20.793 5.371 -33.095 1.00 97.44 89 PRO A C 1
ATOM 716 O O . PRO A 1 89 ? 19.750 5.158 -33.705 1.00 97.44 89 PRO A O 1
ATOM 719 N N . THR A 1 90 ? 21.356 4.445 -32.314 1.00 97.00 90 THR A N 1
ATOM 720 C CA . THR A 1 90 ? 20.999 3.018 -32.370 1.00 97.00 90 THR A CA 1
ATOM 721 C C . THR A 1 90 ? 19.989 2.575 -31.313 1.00 97.00 90 THR A C 1
ATOM 723 O O . THR A 1 90 ? 19.306 1.573 -31.512 1.00 97.00 90 THR A O 1
ATOM 726 N N . ARG A 1 91 ? 19.863 3.314 -30.204 1.00 96.88 91 ARG A N 1
ATOM 727 C CA . ARG A 1 91 ? 19.004 2.947 -29.063 1.00 96.88 91 ARG A CA 1
ATOM 728 C C . ARG A 1 91 ? 17.720 3.757 -28.995 1.00 96.88 91 ARG A C 1
ATOM 730 O O . ARG A 1 91 ? 17.640 4.854 -29.551 1.00 96.88 91 ARG A O 1
ATOM 737 N N . ILE A 1 92 ? 16.724 3.228 -28.290 1.00 96.00 92 ILE A N 1
ATOM 738 C CA . ILE A 1 92 ? 15.514 3.973 -27.922 1.00 96.00 92 ILE A CA 1
ATOM 739 C C . ILE A 1 92 ? 15.893 5.061 -26.910 1.00 96.00 92 ILE A C 1
ATOM 741 O O . ILE A 1 92 ? 16.755 4.848 -26.058 1.00 96.00 92 ILE A O 1
ATOM 745 N N . ILE A 1 93 ? 15.261 6.228 -27.016 1.00 97.69 93 ILE A N 1
ATOM 746 C CA . ILE A 1 93 ? 15.426 7.329 -26.060 1.00 97.69 93 ILE A CA 1
ATOM 747 C C . ILE A 1 93 ? 14.064 7.640 -25.458 1.00 97.69 93 ILE A C 1
ATOM 749 O O . ILE A 1 93 ? 13.165 8.027 -26.197 1.00 97.69 93 ILE A O 1
ATOM 753 N N . LEU A 1 94 ? 13.936 7.486 -24.147 1.00 95.69 94 LEU A N 1
ATOM 754 C CA . LEU A 1 94 ? 12.840 7.964 -23.316 1.00 95.69 94 LEU A CA 1
ATOM 755 C C . LEU A 1 94 ? 13.167 9.386 -22.855 1.00 95.69 94 LEU A C 1
ATOM 757 O O . LEU A 1 94 ? 14.220 9.618 -22.258 1.00 95.69 94 LEU A O 1
ATOM 761 N N . ASP A 1 95 ? 12.288 10.342 -23.157 1.00 94.62 95 ASP A N 1
ATOM 762 C CA . ASP A 1 95 ? 12.485 11.713 -22.697 1.00 94.62 95 ASP A CA 1
ATOM 763 C C . ASP A 1 95 ? 12.208 11.866 -21.199 1.00 94.62 95 ASP A C 1
ATOM 765 O O . ASP A 1 95 ? 13.100 12.300 -20.483 1.00 94.62 95 ASP A O 1
ATOM 769 N N . GLU A 1 96 ? 11.036 11.480 -20.704 1.00 92.00 96 GLU A N 1
ATOM 770 C CA . GLU A 1 96 ? 10.679 11.593 -19.288 1.00 92.00 96 GLU A CA 1
ATOM 771 C C . GLU A 1 96 ? 10.001 10.332 -18.751 1.00 92.00 96 GLU A C 1
ATOM 773 O O . GLU A 1 96 ? 8.994 9.873 -19.292 1.00 92.00 96 GLU A O 1
ATOM 778 N N . SER A 1 97 ? 10.562 9.803 -17.663 1.00 93.38 97 SER A N 1
ATOM 779 C CA . SER A 1 97 ? 10.056 8.637 -16.941 1.00 93.38 97 SER A CA 1
ATOM 780 C C . SER A 1 97 ? 8.923 9.014 -15.986 1.00 93.38 97 SER A C 1
ATOM 782 O O . SER A 1 97 ? 8.971 10.050 -15.314 1.00 93.38 97 SER A O 1
ATOM 784 N N . GLY A 1 98 ? 7.879 8.187 -15.961 1.00 91.12 98 GLY A N 1
ATOM 785 C CA . GLY A 1 98 ? 6.684 8.343 -15.126 1.00 91.12 98 GLY A CA 1
ATOM 786 C C . GLY A 1 98 ? 5.583 9.241 -15.697 1.00 91.12 98 GLY A C 1
ATOM 787 O O . GLY A 1 98 ? 4.464 9.243 -15.173 1.00 91.12 98 GLY A O 1
ATOM 788 N N . GLY A 1 99 ? 5.861 9.979 -16.777 1.00 89.69 99 GLY A N 1
ATOM 789 C CA . GLY A 1 99 ? 4.868 10.758 -17.516 1.00 89.69 99 GLY A CA 1
ATOM 790 C C . GLY A 1 99 ? 4.287 11.949 -16.744 1.00 89.69 99 GLY A C 1
ATOM 791 O O . GLY A 1 99 ? 3.190 12.409 -17.085 1.00 89.69 99 GLY A O 1
ATOM 792 N N . PHE A 1 100 ? 4.965 12.448 -15.704 1.00 84.38 100 PHE A N 1
ATOM 793 C CA . PHE A 1 100 ? 4.473 13.531 -14.838 1.00 84.38 100 PHE A CA 1
ATOM 794 C C . PHE A 1 100 ? 4.468 14.888 -15.534 1.00 84.38 100 PHE A C 1
ATOM 796 O O . PHE A 1 100 ? 3.708 15.779 -15.141 1.00 84.38 100 PHE A O 1
ATOM 803 N N . ALA A 1 101 ? 5.324 15.068 -16.543 1.00 82.56 101 ALA A N 1
ATOM 804 C CA . ALA A 1 101 ? 5.438 16.328 -17.255 1.00 82.56 101 ALA A CA 1
ATOM 805 C C . ALA A 1 101 ? 4.211 16.595 -18.143 1.00 82.56 101 ALA A C 1
ATOM 807 O O . ALA A 1 101 ? 3.263 17.227 -17.682 1.00 82.56 101 ALA A O 1
ATOM 808 N N . ASP A 1 102 ? 4.249 16.142 -19.397 1.00 85.75 102 ASP A N 1
ATOM 809 C CA . ASP A 1 102 ? 3.177 16.285 -20.398 1.00 85.75 102 ASP A CA 1
ATOM 810 C C . ASP A 1 102 ? 2.846 14.911 -21.042 1.00 85.75 102 ASP A C 1
ATOM 812 O O . ASP A 1 102 ? 2.394 14.804 -22.195 1.00 85.75 102 ASP A O 1
ATOM 816 N N . GLY A 1 103 ? 3.089 13.843 -20.267 1.00 90.12 103 GLY A N 1
ATOM 817 C CA . GLY A 1 103 ? 3.173 12.451 -20.713 1.00 90.12 103 GLY A CA 1
ATOM 818 C C . GLY A 1 103 ? 4.570 12.079 -21.224 1.00 90.12 103 GLY A C 1
ATOM 819 O O . GLY A 1 103 ? 5.381 12.957 -21.511 1.00 90.12 103 GLY A O 1
ATOM 820 N N . ALA A 1 104 ? 4.824 10.777 -21.356 1.00 93.06 104 ALA A N 1
ATOM 821 C CA . ALA A 1 104 ? 6.111 10.234 -21.784 1.00 93.06 104 ALA A CA 1
ATOM 822 C C . ALA A 1 104 ? 6.173 10.021 -23.306 1.00 93.06 104 ALA A C 1
ATOM 824 O O . ALA A 1 104 ? 5.180 9.636 -23.943 1.00 93.06 104 ALA A O 1
ATOM 825 N N . ASN A 1 105 ? 7.350 10.231 -23.898 1.00 95.00 105 ASN A N 1
ATOM 826 C CA . ASN A 1 105 ? 7.620 9.914 -25.296 1.00 95.00 105 ASN A CA 1
ATOM 827 C C . ASN A 1 105 ? 8.887 9.073 -25.432 1.00 95.00 105 ASN A C 1
ATOM 829 O O . ASN A 1 105 ? 9.876 9.272 -24.728 1.00 95.00 105 ASN A O 1
ATOM 833 N N . PHE A 1 106 ? 8.886 8.190 -26.427 1.00 94.69 106 PHE A N 1
ATOM 834 C CA . PHE A 1 106 ? 10.104 7.565 -26.911 1.00 94.69 106 PHE A CA 1
ATOM 835 C C . PHE A 1 106 ? 10.462 8.052 -28.315 1.00 94.69 106 PHE A C 1
ATOM 837 O O . PHE A 1 106 ? 9.600 8.397 -29.123 1.00 94.69 106 PHE A O 1
ATOM 844 N N . TYR A 1 107 ? 11.752 8.032 -28.626 1.00 97.00 107 TYR A N 1
ATOM 845 C CA . TYR A 1 107 ? 12.289 8.238 -29.965 1.00 97.00 107 TYR A CA 1
ATOM 846 C C . TYR A 1 107 ? 12.868 6.912 -30.443 1.00 97.00 107 TYR A C 1
ATOM 848 O O . TYR A 1 107 ? 13.784 6.370 -29.815 1.00 97.00 107 TYR A O 1
ATOM 856 N N . LEU A 1 108 ? 12.345 6.382 -31.550 1.00 96.25 108 LEU A N 1
ATOM 857 C CA . LEU A 1 108 ? 12.838 5.137 -32.142 1.00 96.25 108 LEU A CA 1
ATOM 858 C C . LEU A 1 108 ? 14.255 5.311 -32.703 1.00 96.25 108 LEU A C 1
ATOM 860 O O . LEU A 1 108 ? 14.640 6.442 -33.024 1.00 96.25 108 LEU A O 1
ATOM 864 N N . PRO A 1 109 ? 15.049 4.226 -32.809 1.00 97.38 109 PRO A N 1
ATOM 865 C CA . PRO A 1 109 ? 16.367 4.266 -33.434 1.00 97.38 109 PRO A CA 1
ATOM 866 C C . PRO A 1 109 ? 16.335 4.999 -34.776 1.00 97.38 109 PRO A C 1
ATOM 868 O O . PRO A 1 109 ? 15.441 4.775 -35.586 1.00 97.38 109 PRO A O 1
ATOM 871 N N . TYR A 1 110 ? 17.311 5.879 -34.995 1.00 97.31 110 TYR A N 1
ATOM 872 C CA . TYR A 1 110 ? 17.445 6.730 -36.186 1.00 97.31 110 TYR A CA 1
ATOM 873 C C . TYR A 1 110 ? 16.307 7.735 -36.437 1.00 97.31 110 TYR A C 1
ATOM 875 O O . TYR A 1 110 ? 16.376 8.501 -37.399 1.00 97.31 110 TYR A O 1
ATOM 883 N N . GLU A 1 111 ? 15.299 7.804 -35.567 1.00 97.56 111 GLU A N 1
ATOM 884 C CA . GLU A 1 111 ? 14.197 8.751 -35.685 1.00 97.56 111 GLU A CA 1
ATOM 885 C C . GLU A 1 111 ? 14.372 9.944 -34.744 1.00 97.56 111 GLU A C 1
ATOM 887 O O . GLU A 1 111 ? 14.766 9.820 -33.581 1.00 97.56 111 GLU A O 1
ATOM 892 N N . ASN A 1 112 ? 14.030 11.123 -35.264 1.00 96.25 112 ASN A N 1
ATOM 893 C CA . ASN A 1 112 ? 14.012 12.376 -34.514 1.00 96.25 112 ASN A CA 1
ATOM 894 C C . ASN A 1 112 ? 12.606 12.754 -34.042 1.00 96.25 112 ASN A C 1
ATOM 896 O O . ASN A 1 112 ? 12.470 13.765 -33.356 1.00 96.25 112 ASN A O 1
ATOM 900 N N . SER A 1 113 ? 11.570 12.008 -34.423 1.00 96.25 113 SER A N 1
ATOM 901 C CA . SER A 1 113 ? 10.179 12.301 -34.074 1.00 96.25 113 SER A CA 1
ATOM 902 C C . SER A 1 113 ? 9.778 11.543 -32.805 1.00 96.25 113 SER A C 1
ATOM 904 O O . SER A 1 113 ? 10.102 10.362 -32.692 1.00 96.25 113 SER A O 1
ATOM 906 N N . PRO A 1 114 ? 9.093 12.192 -31.849 1.00 95.69 114 PRO A N 1
ATOM 907 C CA . PRO A 1 114 ? 8.603 11.511 -30.658 1.00 95.69 114 PRO A CA 1
ATOM 908 C C . PRO A 1 114 ? 7.404 10.620 -30.988 1.00 95.69 114 PRO A C 1
ATOM 910 O O . PRO A 1 114 ? 6.541 10.994 -31.782 1.00 95.69 114 PRO A O 1
ATOM 913 N N . THR A 1 115 ? 7.309 9.490 -30.295 1.00 94.62 115 THR A N 1
ATOM 914 C CA . THR A 1 115 ? 6.125 8.631 -30.244 1.00 94.62 115 THR A CA 1
ATOM 915 C C . THR A 1 115 ? 5.645 8.535 -28.802 1.00 94.62 115 THR A C 1
ATOM 917 O O . THR A 1 115 ? 6.434 8.271 -27.897 1.00 94.62 115 THR A O 1
ATOM 920 N N . LYS A 1 116 ? 4.347 8.756 -28.573 1.00 93.56 116 LYS A N 1
ATOM 921 C CA . LYS A 1 116 ? 3.758 8.666 -27.233 1.00 93.56 116 LYS A CA 1
ATOM 922 C C . LYS A 1 116 ? 3.611 7.220 -26.774 1.00 93.56 116 LYS A C 1
ATOM 924 O O . LYS A 1 116 ? 3.285 6.336 -27.565 1.00 93.56 116 LYS A O 1
ATOM 929 N N . PHE A 1 117 ? 3.747 7.022 -25.470 1.00 94.06 117 PHE A N 1
ATOM 930 C CA . PHE A 1 117 ? 3.366 5.802 -24.764 1.00 94.06 117 PHE A CA 1
ATOM 931 C C . PHE A 1 117 ? 3.001 6.135 -23.316 1.00 94.06 117 PHE A C 1
ATOM 933 O O . PHE A 1 117 ? 3.161 7.274 -22.876 1.00 94.06 117 PHE A O 1
ATOM 940 N N . ASN A 1 118 ? 2.476 5.155 -22.586 1.00 95.56 118 ASN A N 1
ATOM 941 C CA . ASN A 1 118 ? 2.135 5.336 -21.184 1.00 95.56 118 ASN A CA 1
ATOM 942 C C . ASN A 1 118 ? 3.265 4.811 -20.315 1.00 95.56 118 ASN A C 1
ATOM 944 O O . ASN A 1 118 ? 3.287 3.617 -20.026 1.00 95.56 118 ASN A O 1
ATOM 948 N N . ASP A 1 119 ? 4.159 5.695 -19.885 1.00 95.19 119 ASP A N 1
ATOM 949 C CA . ASP A 1 119 ? 5.041 5.394 -18.765 1.00 95.19 119 ASP A CA 1
ATOM 950 C C . ASP A 1 119 ? 4.435 5.877 -17.451 1.00 95.19 119 ASP A C 1
ATOM 952 O O . ASP A 1 119 ? 3.855 6.965 -17.399 1.00 95.19 119 ASP A O 1
ATOM 956 N N . ILE A 1 120 ? 4.488 5.047 -16.411 1.00 94.88 120 ILE A N 1
ATOM 957 C CA . ILE A 1 120 ? 3.712 5.265 -15.190 1.00 94.88 120 ILE A CA 1
ATOM 958 C C . ILE A 1 120 ? 4.513 4.893 -13.952 1.00 94.88 120 ILE A C 1
ATOM 960 O O . ILE A 1 120 ? 4.921 3.744 -13.770 1.00 94.88 120 ILE A O 1
ATOM 964 N N . HIS A 1 121 ? 4.573 5.844 -13.022 1.00 93.81 121 HIS A N 1
ATOM 965 C CA . HIS A 1 121 ? 4.976 5.600 -11.643 1.00 93.81 121 HIS A CA 1
ATOM 966 C C . HIS A 1 121 ? 3.745 5.497 -10.754 1.00 93.81 121 HIS A C 1
ATOM 968 O O . HIS A 1 121 ? 2.848 6.346 -10.796 1.00 93.81 121 HIS A O 1
ATOM 974 N N . ASN A 1 122 ? 3.677 4.462 -9.920 1.00 92.00 122 ASN A N 1
ATOM 975 C CA . ASN A 1 122 ? 2.561 4.314 -9.001 1.00 92.00 122 ASN A CA 1
ATOM 976 C C . ASN A 1 122 ? 2.944 3.624 -7.691 1.00 92.00 122 ASN A C 1
ATOM 978 O O . ASN A 1 122 ? 3.314 2.452 -7.652 1.00 92.00 122 ASN A O 1
ATOM 982 N N . TYR A 1 123 ? 2.698 4.342 -6.596 1.00 91.44 123 TYR A N 1
ATOM 983 C CA . TYR A 1 123 ? 2.873 3.884 -5.220 1.00 91.44 123 TYR A CA 1
ATOM 984 C C . TYR A 1 123 ? 1.506 3.860 -4.522 1.00 91.44 123 TYR A C 1
ATOM 986 O O . TYR A 1 123 ? 1.128 4.818 -3.842 1.00 91.44 123 TYR A O 1
ATOM 994 N N . PRO A 1 124 ? 0.716 2.786 -4.699 1.00 89.69 124 PRO A N 1
ATOM 995 C CA . PRO A 1 124 ? -0.676 2.724 -4.242 1.00 89.69 124 PRO A CA 1
ATOM 996 C C . PRO A 1 124 ? -0.825 2.698 -2.711 1.00 89.69 124 PRO A C 1
ATOM 998 O O . PRO A 1 124 ? -1.929 2.902 -2.194 1.00 89.69 124 PRO A O 1
ATOM 1001 N N . GLY A 1 125 ? 0.274 2.472 -1.985 1.00 92.50 125 GLY A N 1
ATOM 1002 C CA . GLY A 1 125 ? 0.309 2.360 -0.531 1.00 92.50 125 GLY A CA 1
ATOM 1003 C C . GLY A 1 125 ? -0.141 0.988 -0.032 1.00 92.50 125 GLY A C 1
ATOM 1004 O O . GLY A 1 125 ? -0.055 -0.003 -0.747 1.00 92.50 125 GLY A O 1
ATOM 1005 N N . TRP A 1 126 ? -0.621 0.910 1.207 1.00 92.38 126 TRP A N 1
ATOM 1006 C CA . TRP A 1 126 ? -0.872 -0.365 1.883 1.00 92.38 126 TRP A CA 1
ATOM 1007 C C . TRP A 1 126 ? -2.139 -1.090 1.402 1.00 92.38 126 TRP A C 1
ATOM 1009 O O . TRP A 1 126 ? -2.295 -2.291 1.621 1.00 92.38 126 TRP A O 1
ATOM 1019 N N . LYS A 1 127 ? -3.049 -0.378 0.724 1.00 89.38 127 LYS A N 1
ATOM 1020 C CA . LYS A 1 127 ? -4.367 -0.885 0.313 1.00 89.38 127 LYS A CA 1
ATOM 1021 C C . LYS A 1 127 ? -4.373 -1.534 -1.072 1.00 89.38 127 LYS A C 1
ATOM 1023 O O . LYS A 1 127 ? -5.357 -1.380 -1.792 1.00 89.38 127 LYS A O 1
ATOM 1028 N N . VAL A 1 128 ? -3.315 -2.247 -1.472 1.00 88.12 128 VAL A N 1
ATOM 1029 C CA . VAL A 1 128 ? -3.250 -2.933 -2.784 1.00 88.12 128 VAL A CA 1
ATOM 1030 C C . VAL A 1 128 ? -4.090 -4.207 -2.783 1.00 88.12 128 VAL A C 1
ATOM 1032 O O . VAL A 1 128 ? -3.588 -5.331 -2.816 1.00 88.12 128 VAL A O 1
ATOM 1035 N N . PHE A 1 129 ? -5.399 -4.015 -2.712 1.00 89.12 129 PHE A N 1
ATOM 1036 C CA . PHE A 1 129 ? -6.369 -5.089 -2.661 1.00 89.12 129 PHE A CA 1
ATOM 1037 C C . PHE A 1 129 ? -7.130 -5.185 -3.984 1.00 89.12 129 PHE A C 1
ATOM 1039 O O . PHE A 1 129 ? -6.536 -5.050 -5.054 1.00 89.12 129 PHE A O 1
ATOM 1046 N N . GLU A 1 130 ? -8.421 -5.477 -3.956 1.00 90.69 130 GLU A N 1
ATOM 1047 C CA . GLU A 1 130 ? -9.181 -5.736 -5.167 1.00 90.69 130 GLU A CA 1
ATOM 1048 C C . GLU A 1 130 ? -9.389 -4.487 -6.030 1.00 90.69 130 GLU A C 1
ATOM 1050 O O . GLU A 1 130 ? -9.251 -4.542 -7.258 1.00 90.69 130 GLU A O 1
ATOM 1055 N N . ASN A 1 131 ? -9.659 -3.343 -5.399 1.00 88.81 131 ASN A N 1
ATOM 1056 C CA . ASN A 1 131 ? -9.844 -2.087 -6.126 1.00 88.81 131 ASN A CA 1
ATOM 1057 C C . ASN A 1 131 ? -8.599 -1.697 -6.933 1.00 88.81 131 ASN A C 1
ATOM 1059 O O . ASN A 1 131 ? -8.723 -1.274 -8.080 1.00 88.81 131 ASN A O 1
ATOM 1063 N N . TRP A 1 132 ? -7.399 -1.871 -6.372 1.00 90.88 132 TRP A N 1
ATOM 1064 C CA . TRP A 1 132 ? -6.157 -1.549 -7.080 1.00 90.88 132 TRP A CA 1
ATOM 1065 C C . TRP A 1 132 ? -5.807 -2.568 -8.162 1.00 90.88 132 TRP A C 1
ATOM 1067 O O . TRP A 1 132 ? -5.395 -2.156 -9.240 1.00 90.88 132 TRP A O 1
ATOM 1077 N N . ILE A 1 133 ? -6.034 -3.868 -7.940 1.00 92.12 133 ILE A N 1
ATOM 1078 C CA . ILE A 1 133 ? -5.893 -4.872 -9.012 1.00 92.12 133 ILE A CA 1
ATOM 1079 C C . ILE A 1 133 ? -6.822 -4.524 -10.187 1.00 92.12 133 ILE A C 1
ATOM 1081 O O . ILE A 1 133 ? -6.401 -4.533 -11.342 1.00 92.12 133 ILE A O 1
ATOM 1085 N N . SER A 1 134 ? -8.070 -4.144 -9.895 1.00 93.19 134 SER A N 1
ATOM 1086 C CA . SER A 1 134 ? -9.027 -3.688 -10.912 1.00 93.19 134 SER A CA 1
ATOM 1087 C C . SER A 1 134 ? -8.564 -2.409 -11.614 1.00 93.19 134 SER A C 1
ATOM 1089 O O . SER A 1 134 ? -8.764 -2.262 -12.818 1.00 93.19 134 SER A O 1
ATOM 1091 N N . ALA A 1 135 ? -7.933 -1.492 -10.876 1.00 93.81 135 ALA A N 1
ATOM 1092 C CA . ALA A 1 135 ? -7.381 -0.263 -11.427 1.00 93.81 135 ALA A CA 1
ATOM 1093 C C . ALA A 1 135 ? -6.218 -0.540 -12.393 1.00 93.81 135 ALA A C 1
ATOM 1095 O O . ALA A 1 135 ? -6.216 0.029 -13.481 1.00 93.81 135 ALA A O 1
ATOM 1096 N N . PHE A 1 136 ? -5.290 -1.447 -12.055 1.00 94.81 136 PHE A N 1
ATOM 1097 C CA . PHE A 1 136 ? -4.207 -1.867 -12.957 1.00 94.81 136 PHE A CA 1
ATOM 1098 C C . PHE A 1 136 ? -4.744 -2.473 -14.258 1.00 94.81 136 PHE A C 1
ATOM 1100 O O . PHE A 1 136 ? -4.279 -2.107 -15.333 1.00 94.81 136 PHE A O 1
ATOM 1107 N N . LEU A 1 137 ? -5.775 -3.322 -14.183 1.00 93.81 137 LEU A N 1
ATOM 1108 C CA . LEU A 1 137 ? -6.435 -3.901 -15.361 1.00 93.81 137 LEU A CA 1
ATOM 1109 C C . LEU A 1 137 ? -7.123 -2.848 -16.254 1.00 93.81 137 LEU A C 1
ATOM 1111 O O . LEU A 1 137 ? -7.348 -3.092 -17.439 1.00 93.81 137 LEU A O 1
ATOM 1115 N N . GLY A 1 138 ? -7.501 -1.703 -15.680 1.00 94.25 138 GLY A N 1
ATOM 1116 C CA . GLY A 1 138 ? -8.170 -0.605 -16.378 1.00 94.25 138 GLY A CA 1
ATOM 1117 C C . GLY A 1 138 ? -7.235 0.412 -17.034 1.00 94.25 138 GLY A C 1
ATOM 1118 O O . GLY A 1 138 ? -7.716 1.250 -17.799 1.00 94.25 138 GLY A O 1
ATOM 1119 N N . VAL A 1 139 ? -5.931 0.378 -16.743 1.00 94.44 139 VAL A N 1
ATOM 1120 C CA . VAL A 1 139 ? -4.955 1.310 -17.334 1.00 94.44 139 VAL A CA 1
ATOM 1121 C C . VAL A 1 139 ? -4.926 1.129 -18.853 1.00 94.44 139 VAL A C 1
ATOM 1123 O O . VAL A 1 139 ? -5.006 0.003 -19.343 1.00 94.44 139 VAL A O 1
ATOM 1126 N N . GLY A 1 140 ? -4.854 2.242 -19.589 1.00 93.12 140 GLY A N 1
ATOM 1127 C CA . GLY A 1 140 ? -4.854 2.261 -21.056 1.00 93.12 140 GLY A CA 1
ATOM 1128 C C . GLY A 1 140 ? -6.227 2.038 -21.705 1.00 93.12 140 GLY A C 1
ATOM 1129 O O . GLY A 1 140 ? -6.341 2.138 -22.924 1.00 93.12 140 GLY A O 1
ATOM 1130 N N . LEU A 1 141 ? -7.288 1.778 -20.932 1.00 94.94 141 LEU A N 1
ATOM 1131 C CA . LEU A 1 141 ? -8.648 1.660 -21.464 1.00 94.94 141 LEU A CA 1
ATOM 1132 C C . LEU A 1 141 ? -9.374 3.009 -21.494 1.00 94.94 141 LEU A C 1
ATOM 1134 O O . LEU A 1 141 ? -9.193 3.853 -20.618 1.00 94.94 141 LEU A O 1
ATOM 1138 N N . GLU A 1 142 ? -10.280 3.151 -22.459 1.00 94.38 142 GLU A N 1
ATOM 1139 C CA . GLU A 1 142 ? -11.260 4.239 -22.501 1.00 94.38 142 GLU A CA 1
ATOM 1140 C C . GLU A 1 142 ? -12.200 4.198 -21.289 1.00 94.38 142 GLU A C 1
ATOM 1142 O O . GLU A 1 142 ? -12.612 3.126 -20.829 1.00 94.38 142 GLU A O 1
ATOM 1147 N N . ASP A 1 143 ? -12.627 5.365 -20.808 1.00 93.06 143 ASP A N 1
ATOM 1148 C CA . ASP A 1 143 ? -13.504 5.463 -19.633 1.00 93.06 143 ASP A CA 1
ATOM 1149 C C . ASP A 1 143 ? -14.868 4.790 -19.848 1.00 93.06 143 ASP A C 1
ATOM 1151 O O . ASP A 1 143 ? -15.441 4.211 -18.920 1.00 93.06 143 ASP A O 1
ATOM 1155 N N . SER A 1 144 ? -15.371 4.794 -21.086 1.00 94.56 144 SER A N 1
ATOM 1156 C CA . SER A 1 144 ? -16.588 4.068 -21.467 1.00 94.56 144 SER A CA 1
ATOM 1157 C C . SER A 1 144 ? -16.430 2.553 -21.286 1.00 94.56 144 SER A C 1
ATOM 1159 O O . SER A 1 144 ? -17.334 1.895 -20.766 1.00 94.56 144 SER A O 1
ATOM 1161 N N . VAL A 1 145 ? -15.260 2.007 -21.633 1.00 95.19 145 VAL A N 1
ATOM 1162 C CA . VAL A 1 145 ? -14.923 0.585 -21.488 1.00 95.19 145 VAL A CA 1
ATOM 1163 C C . VAL A 1 145 ? -14.714 0.228 -20.020 1.00 95.19 145 VAL A C 1
ATOM 1165 O O . VAL A 1 145 ? -15.231 -0.797 -19.570 1.00 95.19 145 VAL A O 1
ATOM 1168 N N . LYS A 1 146 ? -14.020 1.077 -19.248 1.00 94.94 146 LYS A N 1
ATOM 1169 C CA . LYS A 1 146 ? -13.884 0.896 -17.792 1.00 94.94 146 LYS A CA 1
ATOM 1170 C C . LYS A 1 146 ? -15.257 0.823 -17.129 1.00 94.94 146 LYS A C 1
ATOM 1172 O O . LYS A 1 146 ? -15.532 -0.132 -16.407 1.00 94.94 146 LYS A O 1
ATOM 1177 N N . LYS A 1 147 ? -16.149 1.770 -17.445 1.00 94.69 147 LYS A N 1
ATOM 1178 C CA . LYS A 1 147 ? -17.521 1.809 -16.921 1.00 94.69 147 LYS A CA 1
ATOM 1179 C C . LYS A 1 147 ? -18.319 0.562 -17.303 1.00 94.69 147 LYS A C 1
ATOM 1181 O O . LYS A 1 147 ? -18.952 -0.028 -16.433 1.00 94.69 147 LYS A O 1
ATOM 1186 N N . ALA A 1 148 ? -18.265 0.138 -18.568 1.00 95.88 148 ALA A N 1
ATOM 1187 C CA . ALA A 1 148 ? -18.957 -1.066 -19.037 1.00 95.88 148 ALA A CA 1
ATOM 1188 C C . ALA A 1 148 ? -18.467 -2.347 -18.336 1.00 95.88 148 ALA A C 1
ATOM 1190 O O . ALA A 1 148 ? -19.238 -3.283 -18.150 1.00 95.88 148 ALA A O 1
ATOM 1191 N N . ARG A 1 149 ? -17.196 -2.375 -17.920 1.00 91.81 149 ARG A N 1
ATOM 1192 C CA . ARG A 1 149 ? -16.577 -3.483 -17.179 1.00 91.81 149 ARG A CA 1
ATOM 1193 C C . ARG A 1 149 ? -16.657 -3.349 -15.655 1.00 91.81 149 ARG A C 1
ATOM 1195 O O . ARG A 1 149 ? -16.125 -4.208 -14.960 1.00 91.81 149 ARG A O 1
ATOM 1202 N N . GLY A 1 150 ? -17.258 -2.279 -15.130 1.00 92.38 150 GLY A N 1
ATOM 1203 C CA . GLY A 1 150 ? -17.287 -2.005 -13.690 1.00 92.38 150 GLY A CA 1
ATOM 1204 C C . GLY A 1 150 ? -15.905 -1.751 -13.071 1.00 92.38 150 GLY A C 1
ATOM 1205 O O . GLY A 1 150 ? -15.722 -1.974 -11.878 1.00 92.38 150 GLY A O 1
ATOM 1206 N N . LEU A 1 151 ? -14.923 -1.312 -13.864 1.00 93.62 151 LEU A N 1
ATOM 1207 C CA . LEU A 1 151 ? -13.578 -0.988 -13.386 1.00 93.62 151 LEU A CA 1
ATOM 1208 C C . LEU A 1 151 ? -13.528 0.434 -12.796 1.00 93.62 151 LEU A C 1
ATOM 1210 O O . LEU A 1 151 ? -14.307 1.298 -13.215 1.00 93.62 151 LEU A O 1
ATOM 1214 N N . PRO A 1 152 ? -12.598 0.713 -11.859 1.00 91.81 152 PRO A N 1
ATOM 1215 C CA . PRO A 1 152 ? -12.366 2.064 -11.358 1.00 91.81 152 PRO A CA 1
ATOM 1216 C C . PRO A 1 152 ? -12.097 3.057 -12.495 1.00 91.81 152 PRO A C 1
ATOM 1218 O O . PRO A 1 152 ? -11.345 2.757 -13.419 1.00 91.81 152 PRO A O 1
ATOM 1221 N N . SER A 1 153 ? -12.690 4.253 -12.420 1.00 85.50 153 SER A N 1
ATOM 1222 C CA . SER A 1 153 ? -12.490 5.303 -13.430 1.00 85.50 153 SER A CA 1
ATOM 1223 C C . SER A 1 153 ? -11.064 5.858 -13.410 1.00 85.50 153 SER A C 1
ATOM 1225 O O . SER A 1 153 ? -10.439 6.016 -14.460 1.00 85.50 153 SER A O 1
ATOM 1227 N N . LYS A 1 154 ? -10.531 6.100 -12.207 1.00 84.94 154 LYS A N 1
ATOM 1228 C CA . LYS A 1 154 ? -9.136 6.485 -11.989 1.00 84.94 154 LYS A CA 1
ATOM 1229 C C . LYS A 1 154 ? -8.285 5.248 -11.706 1.00 84.94 154 LYS A C 1
ATOM 1231 O O . LYS A 1 154 ? -8.658 4.422 -10.872 1.00 84.94 154 LYS A O 1
ATOM 1236 N N . GLY A 1 155 ? -7.138 5.164 -12.370 1.00 84.81 155 GLY A N 1
ATOM 1237 C CA . GLY A 1 155 ? -6.118 4.147 -12.136 1.00 84.81 155 GLY A CA 1
ATOM 1238 C C . GLY A 1 155 ? -4.725 4.759 -11.963 1.00 84.81 155 GLY A C 1
ATOM 1239 O O . GLY A 1 155 ? -4.626 5.975 -11.790 1.00 84.81 155 GLY A O 1
ATOM 1240 N N . PRO A 1 156 ? -3.677 3.920 -11.959 1.00 90.06 156 PRO A N 1
ATOM 1241 C CA . PRO A 1 156 ? -2.280 4.352 -12.020 1.00 90.06 156 PRO A CA 1
ATOM 1242 C C . PRO A 1 156 ? -2.010 5.369 -13.144 1.00 90.06 156 PRO A C 1
ATOM 1244 O O . PRO A 1 156 ? -2.543 5.207 -14.242 1.00 90.06 156 PRO A O 1
ATOM 1247 N N . GLY A 1 157 ? -1.147 6.354 -12.871 1.00 88.38 157 GLY A N 1
ATOM 1248 C CA . GLY A 1 157 ? -0.691 7.374 -13.827 1.00 88.38 157 GLY A CA 1
ATOM 1249 C C . GLY A 1 157 ? -1.603 8.602 -13.952 1.00 88.38 157 GLY A C 1
ATOM 1250 O O . GLY A 1 157 ? -2.817 8.516 -13.759 1.00 88.38 157 GLY A O 1
ATOM 1251 N N . ASP A 1 158 ? -1.012 9.755 -14.283 1.00 83.06 158 ASP A N 1
ATOM 1252 C CA . ASP A 1 158 ? -1.730 11.035 -14.406 1.00 83.06 158 ASP A CA 1
ATOM 1253 C C . ASP A 1 158 ? -2.063 11.409 -15.866 1.00 83.06 158 ASP A C 1
ATOM 1255 O O . ASP A 1 158 ? -3.160 11.896 -16.132 1.00 83.06 158 ASP A O 1
ATOM 1259 N N . ASN A 1 159 ? -1.165 11.126 -16.820 1.00 89.00 159 ASN A N 1
ATOM 1260 C CA . ASN A 1 159 ? -1.291 11.508 -18.238 1.00 89.00 159 ASN A CA 1
ATOM 1261 C C . ASN A 1 159 ? -1.477 10.301 -19.179 1.00 89.00 159 ASN A C 1
ATOM 1263 O O . ASN A 1 159 ? -0.972 10.285 -20.302 1.00 89.00 159 ASN A O 1
ATOM 1267 N N . VAL A 1 160 ? -2.187 9.271 -18.713 1.00 92.19 160 VAL A N 1
ATOM 1268 C CA . VAL A 1 160 ? -2.394 8.022 -19.463 1.00 92.19 160 VAL A CA 1
ATOM 1269 C C . VAL A 1 160 ? -3.291 8.256 -20.680 1.00 92.19 160 VAL A C 1
ATOM 1271 O O . VAL A 1 160 ? -4.429 8.707 -20.554 1.00 92.19 160 VAL A O 1
ATOM 1274 N N . VAL A 1 161 ? -2.799 7.884 -21.858 1.00 93.94 161 VAL A N 1
ATOM 1275 C CA . VAL A 1 161 ? -3.507 7.939 -23.136 1.00 93.94 161 VAL A CA 1
ATOM 1276 C C . VAL A 1 161 ? -4.098 6.560 -23.458 1.00 93.94 161 VAL A C 1
ATOM 1278 O O . VAL A 1 161 ? -3.348 5.581 -23.567 1.00 93.94 161 VAL A O 1
ATOM 1281 N N . PRO A 1 162 ? -5.426 6.440 -23.628 1.00 94.69 162 PRO A N 1
ATOM 1282 C CA . PRO A 1 162 ? -6.048 5.177 -23.998 1.00 94.69 162 PRO A CA 1
ATOM 1283 C C . PRO A 1 162 ? -5.504 4.584 -25.305 1.00 94.69 162 PRO A C 1
ATOM 1285 O O . PRO A 1 162 ? -5.129 5.300 -26.231 1.00 94.69 162 PRO A O 1
ATOM 1288 N N . GLY A 1 163 ? -5.466 3.255 -25.385 1.00 94.38 163 GLY A N 1
ATOM 1289 C CA . GLY A 1 163 ? -5.019 2.513 -26.567 1.00 94.38 163 GLY A CA 1
ATOM 1290 C C . GLY A 1 163 ? -3.500 2.428 -26.762 1.00 94.38 163 GLY A C 1
ATOM 1291 O O . GLY A 1 163 ? -3.064 1.638 -27.597 1.00 94.38 163 GLY A O 1
ATOM 1292 N N . LEU A 1 164 ? -2.692 3.170 -25.995 1.00 94.81 164 LEU A N 1
ATOM 1293 C CA . LEU A 1 164 ? -1.228 3.107 -26.084 1.00 94.81 164 LEU A CA 1
ATOM 1294 C C . LEU A 1 164 ? -0.618 2.067 -25.126 1.00 94.81 164 LEU A C 1
ATOM 1296 O O . LEU A 1 164 ? -1.155 1.873 -24.031 1.00 94.81 164 LEU A O 1
ATOM 1300 N N . PRO A 1 165 ? 0.520 1.440 -25.492 1.00 94.31 165 PRO A N 1
ATOM 1301 C CA . PRO A 1 165 ? 1.253 0.521 -24.621 1.00 94.31 165 PRO A CA 1
ATOM 1302 C C . PRO A 1 165 ? 1.572 1.118 -23.251 1.00 94.31 165 PRO A C 1
ATOM 1304 O O . PRO A 1 165 ? 1.787 2.328 -23.134 1.00 94.31 165 PRO A O 1
ATOM 1307 N N . ILE A 1 166 ? 1.617 0.257 -22.235 1.00 95.56 166 ILE A N 1
ATOM 1308 C CA . ILE A 1 166 ? 1.872 0.635 -20.845 1.00 95.56 166 ILE A CA 1
ATOM 1309 C C . ILE A 1 166 ? 3.205 0.059 -20.393 1.00 95.56 166 ILE A C 1
ATOM 1311 O O . ILE A 1 166 ? 3.392 -1.158 -20.390 1.00 95.56 166 ILE A O 1
ATOM 1315 N N . PHE A 1 167 ? 4.080 0.928 -19.915 1.00 95.19 167 PHE A N 1
ATOM 1316 C CA . PHE A 1 167 ? 5.243 0.571 -19.127 1.00 95.19 167 PHE A CA 1
ATOM 1317 C C . PHE A 1 167 ? 5.037 1.104 -17.706 1.00 95.19 167 PHE A C 1
ATOM 1319 O O . PHE A 1 167 ? 4.666 2.256 -17.507 1.00 95.19 167 PHE A O 1
ATOM 1326 N N . LEU A 1 168 ? 5.172 0.235 -16.707 1.00 95.38 168 LEU A N 1
ATOM 1327 C CA . LEU A 1 168 ? 5.126 0.644 -15.303 1.00 95.38 168 LEU A CA 1
ATOM 1328 C C . LEU A 1 168 ? 6.565 0.753 -14.786 1.00 95.38 168 LEU A C 1
ATOM 1330 O O . LEU A 1 168 ? 7.030 -0.157 -14.095 1.00 95.38 168 LEU A O 1
ATOM 1334 N N . SER A 1 169 ? 7.287 1.806 -15.173 1.00 93.69 169 SER A N 1
ATOM 1335 C CA . SER A 1 169 ? 8.703 1.999 -14.822 1.00 93.69 169 SER A CA 1
ATOM 1336 C C . SER A 1 169 ? 8.962 2.145 -13.319 1.00 93.69 169 SER A C 1
ATOM 1338 O O . SER A 1 169 ? 10.067 1.853 -12.869 1.00 93.69 169 SER A O 1
ATOM 1340 N N . GLU A 1 170 ? 7.947 2.467 -12.510 1.00 93.88 170 GLU A N 1
ATOM 1341 C CA . GLU A 1 170 ? 8.051 2.371 -11.052 1.00 93.88 170 GLU A CA 1
ATOM 1342 C C . GLU A 1 170 ? 6.764 1.862 -10.395 1.00 93.88 170 GLU A C 1
ATOM 1344 O O . GLU A 1 170 ? 5.716 2.515 -10.401 1.00 93.88 170 GLU A O 1
ATOM 1349 N N . ILE A 1 171 ? 6.862 0.703 -9.739 1.00 94.31 171 ILE A N 1
ATOM 1350 C CA . ILE A 1 171 ? 5.843 0.187 -8.816 1.00 94.31 171 ILE A CA 1
ATOM 1351 C C . ILE A 1 171 ? 6.486 -0.342 -7.540 1.00 94.31 171 ILE A C 1
ATOM 1353 O O . ILE A 1 171 ? 7.489 -1.049 -7.589 1.00 94.31 171 ILE A O 1
ATOM 1357 N N . GLY A 1 172 ? 5.902 -0.057 -6.379 1.00 93.69 172 GLY A N 1
ATOM 1358 C CA . GLY A 1 172 ? 6.485 -0.544 -5.133 1.00 93.69 172 GLY A CA 1
ATOM 1359 C C . GLY A 1 172 ? 5.782 -0.092 -3.864 1.00 93.69 172 GLY A C 1
ATOM 1360 O O . GLY A 1 172 ? 4.840 0.705 -3.869 1.00 93.69 172 GLY A O 1
ATOM 1361 N N . TYR A 1 173 ? 6.258 -0.650 -2.756 1.00 94.88 173 TYR A N 1
ATOM 1362 C CA . TYR A 1 173 ? 5.883 -0.306 -1.390 1.00 94.88 173 TYR A CA 1
ATOM 1363 C C . TYR A 1 173 ? 7.148 -0.278 -0.512 1.00 94.88 173 TYR A C 1
ATOM 1365 O O . TYR A 1 173 ? 8.228 -0.639 -0.963 1.00 94.88 173 TYR A O 1
ATOM 1373 N N . GLY A 1 174 ? 7.049 0.193 0.732 1.00 94.06 174 GLY A N 1
ATOM 1374 C CA . GLY A 1 174 ? 8.194 0.349 1.630 1.00 94.06 174 GLY A CA 1
ATOM 1375 C C . GLY A 1 174 ? 8.177 -0.527 2.877 1.00 94.06 174 GLY A C 1
ATOM 1376 O O . GLY A 1 174 ? 7.138 -0.727 3.497 1.00 94.06 174 GLY A O 1
ATOM 1377 N N . SER A 1 175 ? 9.356 -0.952 3.329 1.00 95.56 175 SER A N 1
ATOM 1378 C CA . SER A 1 175 ? 9.606 -1.500 4.670 1.00 95.56 175 SER A CA 1
ATOM 1379 C C . SER A 1 175 ? 10.999 -1.128 5.169 1.00 95.56 175 SER A C 1
ATOM 1381 O O . SER A 1 175 ? 11.941 -1.101 4.382 1.00 95.56 175 SER A O 1
ATOM 1383 N N . ILE A 1 176 ? 11.161 -0.881 6.469 1.00 95.00 176 ILE A N 1
ATOM 1384 C CA . ILE A 1 176 ? 12.489 -0.614 7.046 1.00 95.00 176 ILE A CA 1
ATOM 1385 C C . ILE A 1 176 ? 13.440 -1.808 6.844 1.00 95.00 176 ILE A C 1
ATOM 1387 O O . ILE A 1 176 ? 12.975 -2.952 6.768 1.00 95.00 176 ILE A O 1
ATOM 1391 N N . PRO A 1 177 ? 14.765 -1.598 6.755 1.00 94.25 177 PRO A N 1
ATOM 1392 C CA . PRO A 1 177 ? 15.717 -2.700 6.826 1.00 94.25 177 PRO A CA 1
ATOM 1393 C C . PRO A 1 177 ? 15.687 -3.340 8.222 1.00 94.25 177 PRO A C 1
ATOM 1395 O O . PRO A 1 177 ? 15.129 -2.786 9.171 1.00 94.25 177 PRO A O 1
ATOM 1398 N N . ASN A 1 178 ? 16.320 -4.503 8.368 1.00 95.06 178 ASN A N 1
ATOM 1399 C CA . ASN A 1 178 ? 16.632 -5.001 9.702 1.00 95.06 178 ASN A CA 1
ATOM 1400 C C . ASN A 1 178 ? 17.780 -4.147 10.265 1.00 95.06 178 ASN A C 1
ATOM 1402 O O . ASN A 1 178 ? 18.947 -4.378 9.942 1.00 95.06 178 ASN A O 1
ATOM 1406 N N . PHE A 1 179 ? 17.437 -3.126 11.054 1.00 95.25 179 PHE A N 1
ATOM 1407 C CA . PHE A 1 179 ? 18.425 -2.185 11.573 1.00 95.25 179 PHE A CA 1
ATOM 1408 C C . PHE A 1 179 ? 19.488 -2.866 12.427 1.00 95.25 179 PHE A C 1
ATOM 1410 O O . PHE A 1 179 ? 20.650 -2.531 12.266 1.00 95.25 179 PHE A O 1
ATOM 1417 N N . GLU A 1 180 ? 19.154 -3.858 13.255 1.00 94.12 180 GLU A N 1
ATOM 1418 C CA . GLU A 1 180 ? 20.151 -4.561 14.077 1.00 94.12 180 GLU A CA 1
ATOM 1419 C C . GLU A 1 180 ? 21.242 -5.222 13.224 1.00 94.12 180 GLU A C 1
ATOM 1421 O O . GLU A 1 180 ? 22.436 -5.025 13.473 1.00 94.12 180 GLU A O 1
ATOM 1426 N N . ASN A 1 181 ? 20.850 -5.954 12.179 1.00 94.19 181 ASN A N 1
ATOM 1427 C CA . ASN A 1 181 ? 21.782 -6.608 11.262 1.00 94.19 181 ASN A CA 1
ATOM 1428 C C . ASN A 1 181 ? 22.590 -5.586 10.457 1.00 94.19 181 ASN A C 1
ATOM 1430 O O . ASN A 1 181 ? 23.819 -5.680 10.371 1.00 94.19 181 ASN A O 1
ATOM 1434 N N . THR A 1 182 ? 21.913 -4.583 9.899 1.00 94.56 182 THR A N 1
ATOM 1435 C CA . THR A 1 182 ? 22.549 -3.527 9.106 1.00 94.56 182 THR A CA 1
ATOM 1436 C C . THR A 1 182 ? 23.538 -2.715 9.944 1.00 94.56 182 THR A C 1
ATOM 1438 O O . THR A 1 182 ? 24.663 -2.464 9.505 1.00 94.56 182 THR A O 1
ATOM 1441 N N . ASN A 1 183 ? 23.170 -2.376 11.181 1.00 96.19 183 ASN A N 1
ATOM 1442 C CA . ASN A 1 183 ? 23.983 -1.602 12.117 1.00 96.19 183 ASN A CA 1
ATOM 1443 C C . ASN A 1 183 ? 25.153 -2.406 12.680 1.00 96.19 183 ASN A C 1
ATOM 1445 O O . ASN A 1 183 ? 26.228 -1.846 12.911 1.00 96.19 183 ASN A O 1
ATOM 1449 N N . LYS A 1 184 ? 25.006 -3.726 12.837 1.00 96.50 184 LYS A N 1
ATOM 1450 C CA . LYS A 1 184 ? 26.135 -4.613 13.137 1.00 96.50 184 LYS A CA 1
ATOM 1451 C C . LYS A 1 184 ? 27.201 -4.535 12.040 1.00 96.50 184 LYS A C 1
ATOM 1453 O O . LYS A 1 184 ? 28.363 -4.278 12.342 1.00 96.50 184 LYS A O 1
ATOM 1458 N N . LYS A 1 185 ? 26.808 -4.654 10.768 1.00 96.31 185 LYS A N 1
ATOM 1459 C CA . LYS A 1 185 ? 27.739 -4.535 9.631 1.00 96.31 185 LYS A CA 1
ATOM 1460 C C . LYS A 1 185 ? 28.347 -3.137 9.515 1.00 96.31 185 LYS A C 1
ATOM 1462 O O . LYS A 1 185 ? 29.529 -3.010 9.195 1.00 96.31 185 LYS A O 1
ATOM 1467 N N . PHE A 1 186 ? 27.580 -2.088 9.814 1.00 96.31 186 PHE A N 1
ATOM 1468 C CA . PHE A 1 186 ? 28.128 -0.735 9.909 1.00 96.31 186 PHE A CA 1
ATOM 1469 C C . PHE A 1 186 ? 29.217 -0.636 10.981 1.00 96.31 186 PHE A C 1
ATOM 1471 O O . PHE A 1 186 ? 30.285 -0.116 10.678 1.00 96.31 186 PHE A O 1
ATOM 1478 N N . LYS A 1 187 ? 29.018 -1.183 12.185 1.00 97.12 187 LYS A N 1
ATOM 1479 C CA . LYS A 1 187 ? 30.064 -1.209 13.228 1.00 97.12 187 LYS A CA 1
ATOM 1480 C C . LYS A 1 187 ? 31.315 -1.977 12.802 1.00 97.12 187 LYS A C 1
ATOM 1482 O O . LYS A 1 187 ? 32.419 -1.557 13.122 1.00 97.12 187 LYS A O 1
ATOM 1487 N N . GLU A 1 188 ? 31.143 -3.098 12.105 1.00 97.06 188 GLU A N 1
ATOM 1488 C CA . GLU A 1 188 ? 32.252 -3.972 11.702 1.00 97.06 188 GLU A CA 1
ATOM 1489 C C . GLU A 1 188 ? 33.115 -3.373 10.583 1.00 97.06 188 GLU A C 1
ATOM 1491 O O . GLU A 1 188 ? 34.335 -3.525 10.602 1.00 97.06 188 GLU A O 1
ATOM 1496 N N . ARG A 1 189 ? 32.495 -2.729 9.585 1.00 96.00 189 ARG A N 1
ATOM 1497 C CA . ARG A 1 189 ? 33.189 -2.314 8.348 1.00 96.00 189 ARG A CA 1
ATOM 1498 C C . ARG A 1 189 ? 32.667 -1.029 7.694 1.00 96.00 189 ARG A C 1
ATOM 1500 O O . ARG A 1 189 ? 33.073 -0.697 6.583 1.00 96.00 189 ARG A O 1
ATOM 1507 N N . GLY A 1 190 ? 31.726 -0.336 8.325 1.00 93.56 190 GLY A N 1
ATOM 1508 C CA . GLY A 1 190 ? 31.167 0.924 7.840 1.00 93.56 190 GLY A CA 1
ATOM 1509 C C . GLY A 1 190 ? 32.042 2.132 8.172 1.00 93.56 190 GLY A C 1
ATOM 1510 O O . GLY A 1 190 ? 32.878 2.090 9.069 1.00 93.56 190 GLY A O 1
ATOM 1511 N N . ASN A 1 191 ? 31.826 3.242 7.463 1.00 92.19 191 ASN A N 1
ATOM 1512 C CA . ASN A 1 191 ? 32.490 4.508 7.768 1.00 92.19 191 ASN A CA 1
ATOM 1513 C C . ASN A 1 191 ? 31.586 5.376 8.673 1.00 92.19 191 ASN A C 1
ATOM 1515 O O . ASN A 1 191 ? 30.581 5.897 8.173 1.00 92.19 191 ASN A O 1
ATOM 1519 N N . PRO A 1 192 ? 31.938 5.598 9.956 1.00 91.88 192 PRO A N 1
ATOM 1520 C CA . PRO A 1 192 ? 31.111 6.355 10.904 1.00 91.88 192 PRO A CA 1
ATOM 1521 C C . PRO A 1 192 ? 30.938 7.841 10.542 1.00 91.88 192 PRO A C 1
ATOM 1523 O O . PRO A 1 192 ? 30.037 8.510 11.049 1.00 91.88 192 PRO A O 1
ATOM 1526 N N . LEU A 1 193 ? 31.768 8.375 9.638 1.00 89.62 193 LEU A N 1
ATOM 1527 C CA . LEU A 1 193 ? 31.642 9.749 9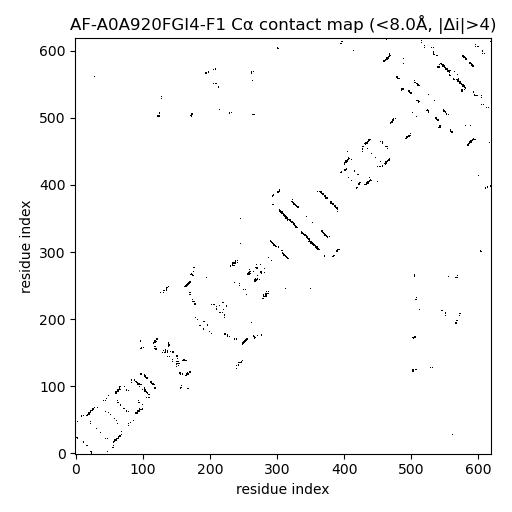.144 1.00 89.62 193 LEU A CA 1
ATOM 1528 C C . LEU A 1 193 ? 30.543 9.900 8.086 1.00 89.62 193 LEU A C 1
ATOM 1530 O O . LEU A 1 193 ? 30.105 11.020 7.808 1.00 89.62 193 LEU A O 1
ATOM 1534 N N . THR A 1 194 ? 30.071 8.799 7.499 1.00 87.69 194 THR A N 1
ATOM 1535 C CA . THR A 1 194 ? 28.997 8.848 6.501 1.00 87.69 194 THR A CA 1
ATOM 1536 C C . THR A 1 194 ? 27.654 9.135 7.164 1.00 87.69 194 THR A C 1
ATOM 1538 O O . THR A 1 194 ? 27.375 8.667 8.266 1.00 87.69 194 THR A O 1
ATOM 1541 N N . ALA A 1 195 ? 26.814 9.924 6.493 1.00 85.25 195 ALA A N 1
ATOM 1542 C CA . ALA A 1 195 ? 25.475 10.226 6.987 1.00 85.25 195 ALA A CA 1
ATOM 1543 C C . ALA A 1 195 ? 24.623 8.960 7.107 1.00 85.25 195 ALA A C 1
ATOM 1545 O O . ALA A 1 195 ? 23.979 8.770 8.127 1.00 85.25 195 ALA A O 1
ATOM 1546 N N . ILE A 1 196 ? 24.733 8.050 6.135 1.00 88.06 196 ILE A N 1
ATOM 1547 C CA . ILE A 1 196 ? 23.985 6.795 6.132 1.00 88.06 196 ILE A CA 1
ATOM 1548 C C . ILE A 1 196 ? 24.287 5.911 7.347 1.00 88.06 196 ILE A C 1
ATOM 1550 O O . ILE A 1 196 ? 23.373 5.281 7.866 1.00 88.06 196 ILE A O 1
ATOM 1554 N N . TYR A 1 197 ? 25.537 5.906 7.836 1.00 91.56 197 TYR A N 1
ATOM 1555 C CA . TYR A 1 197 ? 25.890 5.233 9.086 1.00 91.56 197 TYR A CA 1
ATOM 1556 C C . TYR A 1 197 ? 25.085 5.836 10.239 1.00 91.56 197 TYR A C 1
ATOM 1558 O O . TYR A 1 197 ? 24.378 5.108 10.920 1.00 91.56 197 TYR A O 1
ATOM 1566 N N . ARG A 1 198 ? 25.165 7.160 10.444 1.00 90.12 198 ARG A N 1
ATOM 1567 C CA . ARG A 1 198 ? 24.506 7.841 11.575 1.00 90.12 198 ARG A CA 1
ATOM 1568 C C . ARG A 1 198 ? 22.985 7.722 11.517 1.00 90.12 198 ARG A C 1
ATOM 1570 O O . ARG A 1 198 ? 22.388 7.320 12.508 1.00 90.12 198 ARG A O 1
ATOM 1577 N N . ASP A 1 199 ? 22.404 7.965 10.345 1.00 89.81 199 ASP A N 1
ATOM 1578 C CA . ASP A 1 199 ? 20.962 7.893 10.098 1.00 89.81 199 ASP A CA 1
ATOM 1579 C C . ASP A 1 199 ? 20.402 6.512 10.474 1.00 89.81 199 ASP A C 1
ATOM 1581 O O . ASP A 1 199 ? 19.422 6.409 11.198 1.00 89.81 199 ASP A O 1
ATOM 1585 N N . HIS A 1 200 ? 21.079 5.412 10.122 1.00 93.56 200 HIS A N 1
ATOM 1586 C CA . HIS A 1 200 ? 20.597 4.078 10.502 1.00 93.56 200 HIS A CA 1
ATOM 1587 C C . HIS A 1 200 ? 20.616 3.803 12.018 1.00 93.56 200 HIS A C 1
ATOM 1589 O O . HIS A 1 200 ? 19.781 3.031 12.501 1.00 93.56 200 HIS A O 1
ATOM 1595 N N . PHE A 1 201 ? 21.547 4.391 12.777 1.00 94.50 201 PHE A N 1
ATOM 1596 C CA . PHE A 1 201 ? 21.539 4.290 14.243 1.00 94.50 201 PHE A CA 1
ATOM 1597 C C . PHE A 1 201 ? 20.430 5.151 14.849 1.00 94.50 201 PHE A C 1
ATOM 1599 O O . PHE A 1 201 ? 19.663 4.654 15.671 1.00 94.50 201 PHE A O 1
ATOM 1606 N N . GLU A 1 202 ? 20.300 6.397 14.393 1.00 94.00 202 GLU A N 1
ATOM 1607 C CA . GLU A 1 202 ? 19.259 7.333 14.837 1.00 94.00 202 GLU A CA 1
ATOM 1608 C C . GLU A 1 202 ? 17.852 6.790 14.540 1.00 94.00 202 GLU A C 1
ATOM 1610 O O . GLU A 1 202 ? 16.961 6.836 15.390 1.00 94.00 202 GLU A O 1
ATOM 1615 N N . LEU A 1 203 ? 17.657 6.185 13.367 1.00 94.50 203 LEU A N 1
ATOM 1616 C CA . LEU A 1 203 ? 16.415 5.515 12.999 1.00 94.50 203 LEU A CA 1
ATOM 1617 C C . LEU A 1 203 ? 16.114 4.331 13.908 1.00 94.50 203 LEU A C 1
ATOM 1619 O O . LEU A 1 203 ? 14.980 4.212 14.369 1.00 94.50 203 LEU A O 1
ATOM 1623 N N . GLN A 1 204 ? 17.093 3.460 14.176 1.00 96.25 204 GLN A N 1
ATOM 1624 C CA . GLN A 1 204 ? 16.879 2.333 15.083 1.00 96.25 204 GLN A CA 1
ATOM 1625 C C . GLN A 1 204 ? 16.380 2.829 16.446 1.00 96.25 204 GLN A C 1
ATOM 1627 O O . GLN A 1 204 ? 15.349 2.359 16.926 1.00 96.25 204 GLN A O 1
ATOM 1632 N N . GLU A 1 205 ? 17.056 3.826 17.018 1.00 96.94 205 GLU A N 1
ATOM 1633 C CA . GLU A 1 205 ? 16.665 4.436 18.290 1.00 96.94 205 GLU A CA 1
ATOM 1634 C C . GLU A 1 205 ? 15.256 5.045 18.223 1.00 96.94 205 GLU A C 1
ATOM 1636 O O . GLU A 1 205 ? 14.425 4.802 19.103 1.00 96.94 205 GLU A O 1
ATOM 1641 N N . GLY A 1 206 ? 14.944 5.779 17.152 1.00 96.75 206 GLY A N 1
ATOM 1642 C CA . GLY A 1 206 ? 13.631 6.384 16.936 1.00 96.75 206 GLY A CA 1
ATOM 1643 C C . GLY A 1 206 ? 12.500 5.355 16.833 1.00 96.75 206 GLY A C 1
ATOM 1644 O O . GLY A 1 206 ? 11.437 5.538 17.435 1.00 96.75 206 GLY A O 1
ATOM 1645 N N . TYR A 1 207 ? 12.716 4.250 16.115 1.00 97.38 207 TYR A N 1
ATOM 1646 C CA . TYR A 1 207 ? 11.738 3.164 16.015 1.00 97.38 207 TYR A CA 1
ATOM 1647 C C . TYR A 1 207 ? 11.578 2.412 17.341 1.00 97.38 207 TYR A C 1
ATOM 1649 O O . TYR A 1 207 ? 10.442 2.134 17.733 1.00 97.38 207 TYR A O 1
ATOM 1657 N N . ASP A 1 208 ? 12.666 2.149 18.071 1.00 97.44 208 ASP A N 1
ATOM 1658 C CA . ASP A 1 208 ? 12.613 1.533 19.403 1.00 97.44 208 ASP A CA 1
ATOM 1659 C C . ASP A 1 208 ? 11.818 2.401 20.390 1.00 97.44 208 ASP A C 1
ATOM 1661 O O . ASP A 1 208 ? 10.985 1.901 21.156 1.00 97.44 208 ASP A O 1
ATOM 1665 N N . MET A 1 209 ? 12.023 3.721 20.353 1.00 96.94 209 MET A N 1
ATOM 1666 C CA . MET A 1 209 ? 11.235 4.674 21.135 1.00 96.94 209 MET A CA 1
ATOM 1667 C C . MET A 1 209 ? 9.761 4.657 20.726 1.00 96.94 209 MET A C 1
ATOM 1669 O O . MET A 1 209 ? 8.888 4.584 21.592 1.00 96.94 209 MET A O 1
ATOM 1673 N N . ALA A 1 210 ? 9.460 4.671 19.426 1.00 97.25 210 ALA A N 1
ATOM 1674 C CA . ALA A 1 210 ? 8.085 4.641 18.940 1.00 97.25 210 ALA A CA 1
ATOM 1675 C C . ALA A 1 210 ? 7.359 3.336 19.317 1.00 97.25 210 ALA A C 1
ATOM 1677 O O . ALA A 1 210 ? 6.204 3.389 19.743 1.00 97.25 210 ALA A O 1
ATOM 1678 N N . LEU A 1 211 ? 8.015 2.172 19.242 1.00 97.56 211 LEU A N 1
ATOM 1679 C CA . LEU A 1 211 ? 7.458 0.882 19.683 1.00 97.56 211 LEU A CA 1
ATOM 1680 C C . LEU A 1 211 ? 7.124 0.885 21.183 1.00 97.56 211 LEU A C 1
ATOM 1682 O O . LEU A 1 211 ? 6.080 0.366 21.604 1.00 97.56 211 LEU A O 1
ATOM 1686 N N . LYS A 1 212 ? 7.980 1.511 21.999 1.00 97.12 212 LYS A N 1
ATOM 1687 C CA . LYS A 1 212 ? 7.747 1.693 23.438 1.00 97.12 212 LYS A CA 1
ATOM 1688 C C . LYS A 1 212 ? 6.588 2.648 23.708 1.00 97.12 212 LYS A C 1
ATOM 1690 O O . LYS A 1 212 ? 5.642 2.260 24.390 1.00 97.12 212 LYS A O 1
ATOM 1695 N N . GLU A 1 213 ? 6.612 3.850 23.131 1.00 96.38 213 GLU A N 1
ATOM 1696 C CA . GLU A 1 213 ? 5.589 4.886 23.343 1.00 96.38 213 GLU A CA 1
ATOM 1697 C C . GLU A 1 213 ? 4.192 4.456 22.887 1.00 96.38 213 GLU A C 1
ATOM 1699 O O . GLU A 1 213 ? 3.198 4.734 23.558 1.00 96.38 213 GLU A O 1
ATOM 1704 N N . THR A 1 214 ? 4.107 3.765 21.752 1.00 97.25 214 THR A N 1
ATOM 1705 C CA . THR A 1 214 ? 2.839 3.235 21.233 1.00 97.25 214 THR A CA 1
ATOM 1706 C C . THR A 1 214 ? 2.365 2.009 22.007 1.00 97.25 214 THR A C 1
ATOM 1708 O O . THR A 1 214 ? 1.178 1.680 21.974 1.00 97.25 214 THR A O 1
ATOM 1711 N N . GLY A 1 215 ? 3.264 1.321 22.716 1.00 97.06 215 GLY A N 1
ATOM 1712 C CA . GLY A 1 215 ? 3.001 0.055 23.392 1.00 97.06 215 GLY A CA 1
ATOM 1713 C C . GLY A 1 215 ? 2.971 -1.164 22.462 1.00 97.06 215 GLY A C 1
ATOM 1714 O O . GLY A 1 215 ? 2.547 -2.225 22.910 1.00 97.06 215 GLY A O 1
ATOM 1715 N N . PHE A 1 216 ? 3.375 -1.037 21.193 1.00 97.56 216 PHE A N 1
ATOM 1716 C CA . PHE A 1 216 ? 3.480 -2.179 20.270 1.00 97.56 216 PHE A CA 1
ATOM 1717 C C . PHE A 1 216 ? 4.656 -3.109 20.595 1.00 97.56 216 PHE A C 1
ATOM 1719 O O . PHE A 1 216 ? 4.624 -4.272 20.203 1.00 97.56 216 PHE A O 1
ATOM 1726 N N . HIS A 1 217 ? 5.628 -2.650 21.393 1.00 96.56 217 HIS A N 1
ATOM 1727 C CA . HIS A 1 217 ? 6.725 -3.489 21.890 1.00 96.56 217 HIS A CA 1
ATOM 1728 C C . HIS A 1 217 ? 6.267 -4.745 22.660 1.00 96.56 217 HIS A C 1
ATOM 1730 O O . HIS A 1 217 ? 7.044 -5.669 22.839 1.00 96.56 217 HIS A O 1
ATOM 1736 N N . ILE A 1 218 ? 5.014 -4.806 23.128 1.00 95.00 218 ILE A N 1
ATOM 1737 C CA . ILE A 1 218 ? 4.479 -5.993 23.815 1.00 95.00 218 ILE A CA 1
ATOM 1738 C C . ILE A 1 218 ? 4.314 -7.175 22.841 1.00 95.00 218 ILE A C 1
ATOM 1740 O O . ILE A 1 218 ? 4.625 -8.304 23.206 1.00 95.00 218 ILE A O 1
ATOM 1744 N N . GLN A 1 219 ? 3.844 -6.923 21.613 1.00 94.31 219 GLN A N 1
ATOM 1745 C CA . GLN A 1 219 ? 3.705 -7.941 20.555 1.00 94.31 219 GLN A CA 1
ATOM 1746 C C . GLN A 1 219 ? 4.945 -8.017 19.652 1.00 94.31 219 GLN A C 1
ATOM 1748 O O . GLN A 1 219 ? 5.225 -9.058 19.061 1.00 94.31 219 GLN A O 1
ATOM 1753 N N . HIS A 1 220 ? 5.706 -6.924 19.548 1.00 94.25 220 HIS A N 1
ATOM 1754 C CA . HIS A 1 220 ? 6.909 -6.822 18.721 1.00 94.25 220 HIS A CA 1
ATOM 1755 C C . HIS A 1 220 ? 8.093 -6.377 19.592 1.00 94.25 220 HIS A C 1
ATOM 1757 O O . HIS A 1 220 ? 8.406 -5.187 19.621 1.00 94.25 220 HIS A O 1
ATOM 1763 N N . PRO A 1 221 ? 8.712 -7.305 20.345 1.00 90.31 221 PRO A N 1
ATOM 1764 C CA . PRO A 1 221 ? 9.635 -6.979 21.438 1.00 90.31 221 PRO A CA 1
ATOM 1765 C C . PRO A 1 221 ? 10.890 -6.219 21.008 1.00 90.31 221 PRO A C 1
ATOM 1767 O O . PRO A 1 221 ? 11.452 -5.479 21.816 1.00 90.31 221 PRO A O 1
ATOM 1770 N N . ASP A 1 222 ? 11.303 -6.367 19.752 1.00 90.75 222 ASP A N 1
ATOM 1771 C CA . ASP A 1 222 ? 12.470 -5.707 19.185 1.00 90.75 222 ASP A CA 1
ATOM 1772 C C . ASP A 1 222 ? 12.223 -5.242 17.740 1.00 90.75 222 ASP A C 1
ATOM 1774 O O . ASP A 1 222 ? 11.255 -5.624 17.063 1.00 90.75 222 ASP A O 1
ATOM 1778 N N . ILE A 1 223 ? 13.122 -4.378 17.265 1.00 94.31 223 ILE A N 1
ATOM 1779 C CA . ILE A 1 223 ? 13.070 -3.805 15.920 1.00 94.31 223 ILE A CA 1
ATOM 1780 C C . ILE A 1 223 ? 13.243 -4.865 14.826 1.00 94.31 223 ILE A C 1
ATOM 1782 O O . ILE A 1 223 ? 12.694 -4.720 13.731 1.00 94.31 223 ILE A O 1
ATOM 1786 N N . SER A 1 224 ? 13.955 -5.958 15.113 1.00 94.75 224 SER A N 1
ATOM 1787 C CA . SER A 1 224 ? 14.136 -7.079 14.192 1.00 94.75 224 SER A CA 1
ATOM 1788 C C . SER A 1 22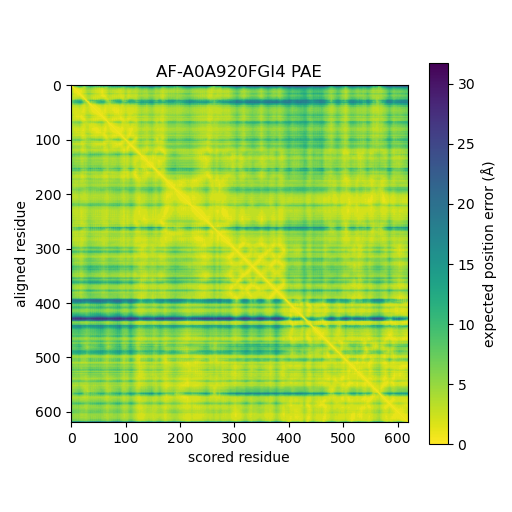4 ? 12.807 -7.783 13.907 1.00 94.75 224 SER A C 1
ATOM 1790 O O . SER A 1 224 ? 12.450 -7.958 12.737 1.00 94.75 224 SER A O 1
ATOM 1792 N N . ALA A 1 225 ? 12.030 -8.112 14.939 1.00 94.81 225 ALA A N 1
ATOM 1793 C CA . ALA A 1 225 ? 10.700 -8.700 14.827 1.00 94.81 225 ALA A CA 1
ATOM 1794 C C . ALA A 1 225 ? 9.740 -7.772 14.070 1.00 94.81 225 ALA A C 1
ATOM 1796 O O . ALA A 1 225 ? 9.038 -8.217 13.157 1.00 94.81 225 ALA A O 1
ATOM 1797 N N . PHE A 1 226 ? 9.765 -6.470 14.377 1.00 96.38 226 PHE A N 1
ATOM 1798 C CA . PHE A 1 226 ? 8.959 -5.483 13.657 1.00 96.38 226 PHE A CA 1
ATOM 1799 C C . PHE A 1 226 ? 9.355 -5.370 12.175 1.00 96.38 226 PHE A C 1
ATOM 1801 O O . PHE A 1 226 ? 8.485 -5.362 11.301 1.00 96.38 226 PHE A O 1
ATOM 1808 N N . SER A 1 227 ? 10.657 -5.345 11.864 1.00 95.94 227 SER A N 1
ATOM 1809 C CA . SER A 1 227 ? 11.149 -5.291 10.480 1.00 95.94 227 SER A CA 1
ATOM 1810 C C . SER A 1 227 ? 10.717 -6.520 9.676 1.00 95.94 227 SER A C 1
ATOM 1812 O O . SER A 1 227 ? 10.241 -6.374 8.551 1.00 95.94 227 SER A O 1
ATOM 1814 N N . LYS A 1 228 ? 10.770 -7.720 10.272 1.00 96.19 228 LYS A N 1
ATOM 1815 C CA . LYS A 1 228 ? 10.318 -8.964 9.638 1.00 96.19 228 LYS A CA 1
ATOM 1816 C C . LYS A 1 228 ? 8.832 -8.906 9.283 1.00 96.19 228 LYS A C 1
ATOM 1818 O O . LYS A 1 228 ? 8.473 -9.233 8.153 1.00 96.19 228 LYS A O 1
ATOM 1823 N N . LEU A 1 229 ? 7.989 -8.426 10.200 1.00 96.38 229 LEU A N 1
ATOM 1824 C CA . LEU A 1 229 ? 6.562 -8.238 9.929 1.00 96.38 229 LEU A CA 1
ATOM 1825 C C . LEU A 1 229 ? 6.338 -7.257 8.766 1.00 96.38 229 LEU A C 1
ATOM 1827 O O . LEU A 1 229 ? 5.552 -7.532 7.858 1.00 96.38 229 LEU A O 1
ATOM 1831 N N . GLN A 1 230 ? 7.078 -6.141 8.734 1.00 96.75 230 GLN A N 1
ATOM 1832 C CA . GLN A 1 230 ? 7.015 -5.217 7.599 1.00 96.75 230 GLN A CA 1
ATOM 1833 C C . GLN A 1 230 ? 7.509 -5.846 6.288 1.00 96.75 230 GLN A C 1
ATOM 1835 O O . GLN A 1 230 ? 6.993 -5.504 5.227 1.00 96.75 230 GLN A O 1
ATOM 1840 N N . HIS A 1 231 ? 8.504 -6.739 6.321 1.00 97.38 231 HIS A N 1
ATOM 1841 C CA . HIS A 1 231 ? 9.008 -7.433 5.129 1.00 97.38 231 HIS A CA 1
ATOM 1842 C C . HIS A 1 231 ? 7.968 -8.396 4.560 1.00 97.38 231 HIS A C 1
ATOM 1844 O O . HIS A 1 231 ? 7.779 -8.428 3.346 1.00 97.38 231 HIS A O 1
ATOM 1850 N N . GLU A 1 232 ? 7.268 -9.140 5.418 1.00 96.81 232 GLU A N 1
ATOM 1851 C CA . GLU A 1 232 ? 6.147 -10.007 5.027 1.00 96.81 232 GLU A CA 1
ATOM 1852 C C . GLU A 1 232 ? 5.022 -9.196 4.378 1.00 96.81 232 GLU A C 1
ATOM 1854 O O . GLU A 1 232 ? 4.526 -9.544 3.302 1.00 96.81 232 GLU A O 1
ATOM 1859 N N . PHE A 1 233 ? 4.682 -8.057 4.983 1.00 96.25 233 PHE A N 1
ATOM 1860 C CA . PHE A 1 233 ? 3.683 -7.141 4.453 1.00 96.25 233 PHE A CA 1
ATOM 1861 C C . PHE A 1 233 ? 4.093 -6.539 3.100 1.00 96.25 233 PHE A C 1
ATOM 1863 O O . PHE A 1 233 ? 3.330 -6.615 2.136 1.00 96.25 233 PHE A O 1
ATOM 1870 N N . HIS A 1 234 ? 5.307 -5.992 3.001 1.00 96.56 234 HIS A N 1
ATOM 1871 C CA . HIS A 1 234 ? 5.849 -5.397 1.778 1.00 96.56 234 HIS A CA 1
ATOM 1872 C C . HIS A 1 234 ? 5.937 -6.432 0.648 1.00 96.56 234 HIS A C 1
ATOM 1874 O O . HIS A 1 234 ? 5.388 -6.191 -0.426 1.00 96.56 234 HIS A O 1
ATOM 1880 N N . GLY A 1 235 ? 6.521 -7.610 0.885 1.00 96.50 235 GLY A N 1
ATOM 1881 C CA . GLY A 1 235 ? 6.611 -8.663 -0.131 1.00 96.50 235 GLY A CA 1
ATOM 1882 C C . GLY A 1 235 ? 5.248 -9.073 -0.685 1.00 96.50 235 GLY A C 1
ATOM 1883 O O . GLY A 1 235 ? 5.073 -9.170 -1.902 1.00 96.50 235 GLY A O 1
ATOM 1884 N N . ARG A 1 236 ? 4.244 -9.221 0.190 1.00 94.75 236 ARG A N 1
ATOM 1885 C CA . ARG A 1 236 ? 2.865 -9.492 -0.231 1.00 94.75 236 ARG A CA 1
ATOM 1886 C C . ARG A 1 236 ? 2.308 -8.381 -1.123 1.00 94.75 236 ARG A C 1
ATOM 1888 O O . ARG A 1 236 ? 1.680 -8.690 -2.135 1.00 94.75 236 ARG A O 1
ATOM 1895 N N . LEU A 1 237 ? 2.505 -7.110 -0.765 1.00 95.06 237 LEU A N 1
ATOM 1896 C CA . LEU A 1 237 ? 2.002 -5.986 -1.560 1.00 95.06 237 LEU A CA 1
ATOM 1897 C C . LEU A 1 237 ? 2.694 -5.884 -2.920 1.00 95.06 237 LEU A C 1
ATOM 1899 O O . LEU A 1 237 ? 1.993 -5.738 -3.919 1.00 95.06 237 LEU A O 1
ATOM 1903 N N . ASN A 1 238 ? 4.021 -6.041 -2.986 1.00 95.81 238 ASN A N 1
ATOM 1904 C CA . ASN A 1 238 ? 4.748 -6.084 -4.261 1.00 95.81 238 ASN A CA 1
ATOM 1905 C C . ASN A 1 238 ? 4.204 -7.183 -5.160 1.00 95.81 238 ASN A C 1
ATOM 1907 O O . ASN A 1 238 ? 3.845 -6.923 -6.307 1.00 95.81 238 ASN A O 1
ATOM 1911 N N . ARG A 1 239 ? 4.042 -8.391 -4.613 1.00 95.44 239 ARG A N 1
ATOM 1912 C CA . ARG A 1 239 ? 3.447 -9.501 -5.350 1.00 95.44 239 ARG A CA 1
ATOM 1913 C C . ARG A 1 239 ? 2.065 -9.153 -5.895 1.00 95.44 239 ARG A C 1
ATOM 1915 O O . ARG A 1 239 ? 1.809 -9.403 -7.066 1.00 95.44 239 ARG A O 1
ATOM 1922 N N . ARG A 1 240 ? 1.187 -8.542 -5.094 1.00 93.94 240 ARG A N 1
ATOM 1923 C CA . ARG A 1 240 ? -0.156 -8.142 -5.553 1.00 93.94 240 ARG A CA 1
ATOM 1924 C C . ARG A 1 240 ? -0.130 -7.055 -6.627 1.00 93.94 240 ARG A C 1
ATOM 1926 O O . ARG A 1 240 ? -0.942 -7.119 -7.546 1.00 93.94 240 ARG A O 1
ATOM 1933 N N . MET A 1 241 ? 0.771 -6.078 -6.525 1.00 95.25 241 MET A N 1
ATOM 1934 C CA . MET A 1 241 ? 0.939 -5.043 -7.553 1.00 95.25 241 MET A CA 1
ATOM 1935 C C . MET A 1 241 ? 1.394 -5.655 -8.876 1.00 95.25 241 MET A C 1
ATOM 1937 O O . MET A 1 241 ? 0.785 -5.386 -9.906 1.00 95.25 241 MET A O 1
ATOM 1941 N N . ILE A 1 242 ? 2.399 -6.531 -8.835 1.00 96.12 242 ILE A N 1
ATOM 1942 C CA . ILE A 1 242 ? 2.929 -7.216 -10.018 1.00 96.12 242 ILE A CA 1
ATOM 1943 C C . ILE A 1 242 ? 1.871 -8.142 -10.628 1.00 96.12 242 ILE A C 1
ATOM 1945 O O . ILE A 1 242 ? 1.638 -8.096 -11.831 1.00 96.12 242 ILE A O 1
ATOM 1949 N N . GLU A 1 243 ? 1.166 -8.932 -9.813 1.00 95.44 243 GLU A N 1
ATOM 1950 C CA . GLU A 1 243 ? 0.047 -9.766 -10.274 1.00 95.44 243 GLU A CA 1
ATOM 1951 C C . GLU A 1 243 ? -1.043 -8.917 -10.952 1.00 95.44 243 GLU A C 1
ATOM 1953 O O . GLU A 1 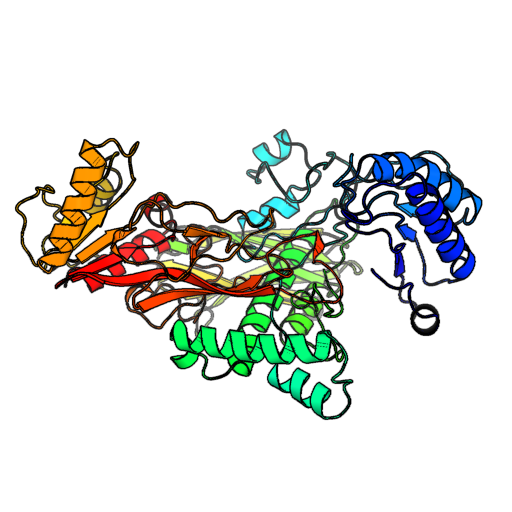243 ? -1.537 -9.291 -12.012 1.00 95.44 243 GLU A O 1
ATOM 1958 N N . GLY A 1 244 ? -1.401 -7.763 -10.376 1.00 94.75 244 GLY A N 1
ATOM 1959 C CA . GLY A 1 244 ? -2.380 -6.838 -10.953 1.00 94.75 244 GLY A CA 1
ATOM 1960 C C . GLY A 1 244 ? -1.912 -6.184 -12.255 1.00 94.75 244 GLY A C 1
ATOM 1961 O O . GLY A 1 244 ? -2.711 -6.020 -13.175 1.00 94.75 244 GLY A O 1
ATOM 1962 N N . ALA A 1 245 ? -0.626 -5.853 -12.356 1.00 95.50 245 ALA A N 1
ATOM 1963 C CA . ALA A 1 245 ? -0.027 -5.328 -13.574 1.00 95.50 245 ALA A CA 1
ATOM 1964 C C . ALA A 1 245 ? -0.031 -6.382 -14.692 1.00 95.50 245 ALA A C 1
ATOM 1966 O O . ALA A 1 245 ? -0.549 -6.126 -15.777 1.00 95.50 245 ALA A O 1
ATOM 1967 N N . ARG A 1 246 ? 0.481 -7.588 -14.420 1.00 96.88 246 ARG A N 1
ATOM 1968 C CA . ARG A 1 246 ? 0.694 -8.651 -15.421 1.00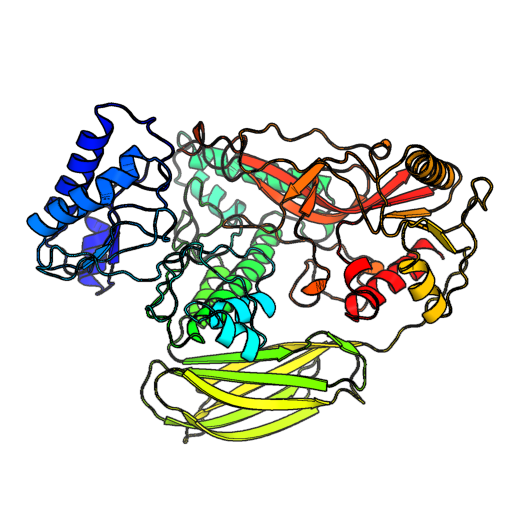 96.88 246 ARG A CA 1
ATOM 1969 C C . ARG A 1 246 ? -0.587 -9.220 -16.033 1.00 96.88 246 ARG A C 1
ATOM 1971 O O . ARG A 1 246 ? -0.531 -9.864 -17.074 1.00 96.88 246 ARG A O 1
ATOM 1978 N N . ILE A 1 247 ? -1.748 -8.986 -15.419 1.00 96.12 247 ILE A N 1
ATOM 1979 C CA . ILE A 1 247 ? -3.045 -9.355 -16.009 1.00 96.12 247 ILE A CA 1
ATOM 1980 C C . ILE A 1 247 ? -3.604 -8.292 -16.969 1.00 96.12 247 ILE A C 1
ATOM 1982 O O . ILE A 1 247 ? -4.662 -8.519 -17.563 1.00 96.12 247 ILE A O 1
ATOM 1986 N N . ASN A 1 248 ? -2.933 -7.147 -17.136 1.00 96.00 248 ASN A N 1
ATOM 1987 C CA . ASN A 1 248 ? -3.300 -6.145 -18.131 1.00 96.00 248 ASN A CA 1
ATOM 1988 C C . ASN A 1 248 ? -2.648 -6.477 -19.493 1.00 96.00 248 ASN A C 1
ATOM 1990 O O . ASN A 1 248 ? -1.426 -6.427 -19.602 1.00 96.00 248 ASN A O 1
ATOM 1994 N N . PRO A 1 249 ? -3.429 -6.757 -20.556 1.00 93.62 249 PRO A N 1
ATOM 1995 C CA . PRO A 1 249 ? -2.891 -7.103 -21.877 1.00 93.62 249 PRO A CA 1
ATOM 1996 C C . PRO A 1 249 ? -2.177 -5.953 -22.601 1.00 93.62 249 PRO A C 1
ATOM 1998 O O . PRO A 1 249 ? -1.561 -6.190 -23.634 1.00 93.62 249 PRO A O 1
ATOM 2001 N N . MET A 1 250 ? -2.291 -4.718 -22.110 1.00 94.62 250 MET A N 1
ATOM 2002 C CA . MET A 1 250 ? -1.589 -3.555 -22.657 1.00 94.62 250 MET A CA 1
ATOM 2003 C C . MET A 1 250 ? -0.228 -3.312 -21.989 1.00 94.62 250 MET A C 1
ATOM 2005 O O . MET A 1 250 ? 0.510 -2.432 -22.433 1.00 94.62 250 MET A O 1
ATOM 2009 N N . LEU A 1 251 ? 0.098 -4.057 -20.925 1.00 95.69 251 LEU A N 1
ATOM 2010 C CA . LEU A 1 251 ? 1.391 -3.965 -20.258 1.00 95.69 251 LEU A CA 1
ATOM 2011 C C . LEU A 1 251 ? 2.487 -4.559 -21.147 1.00 95.69 251 LEU A C 1
ATOM 2013 O O . LEU A 1 251 ? 2.402 -5.714 -21.555 1.00 95.69 251 LEU A O 1
ATOM 2017 N N . THR A 1 252 ? 3.536 -3.782 -21.394 1.00 93.38 252 THR A N 1
ATOM 2018 C CA . THR A 1 252 ? 4.730 -4.211 -22.136 1.00 93.38 252 THR A CA 1
ATOM 2019 C C . THR A 1 252 ? 5.952 -4.399 -21.242 1.00 93.38 252 THR A C 1
ATOM 2021 O O . THR A 1 252 ? 6.945 -4.964 -21.683 1.00 93.38 252 THR A O 1
ATOM 2024 N N . GLY A 1 253 ? 5.888 -3.956 -19.985 1.00 93.50 253 GLY A N 1
ATOM 2025 C CA . GLY A 1 253 ? 6.918 -4.200 -18.979 1.00 93.50 253 GLY A CA 1
ATOM 2026 C C . GLY A 1 253 ? 6.667 -3.425 -17.686 1.00 93.50 253 GLY A C 1
ATOM 2027 O O . GLY A 1 253 ? 5.799 -2.552 -17.629 1.00 93.50 253 GLY A O 1
ATOM 2028 N N . TYR A 1 254 ? 7.412 -3.767 -16.638 1.00 95.25 254 TYR A N 1
ATOM 2029 C CA . TYR A 1 254 ? 7.366 -3.082 -15.350 1.00 95.25 254 TYR A CA 1
ATOM 2030 C C . TYR A 1 254 ? 8.717 -3.167 -14.637 1.00 95.25 254 TYR A C 1
ATOM 2032 O O . TYR A 1 254 ? 9.465 -4.126 -14.832 1.00 95.25 254 TYR A O 1
ATOM 2040 N N . CYS A 1 255 ? 8.979 -2.210 -13.754 1.00 94.62 255 CYS A N 1
ATOM 2041 C CA . CYS A 1 255 ? 10.147 -2.182 -12.885 1.00 94.62 255 CYS A CA 1
ATOM 2042 C C . CYS A 1 255 ? 9.701 -2.011 -11.428 1.00 94.62 255 CYS A C 1
ATOM 2044 O O . CYS A 1 255 ? 8.897 -1.143 -11.084 1.00 94.62 255 CYS A O 1
ATOM 2046 N N . VAL A 1 256 ? 10.212 -2.880 -10.553 1.00 94.69 256 VAL A N 1
ATOM 2047 C CA . VAL A 1 256 ? 9.912 -2.807 -9.120 1.00 94.69 256 VAL A CA 1
ATOM 2048 C C . VAL A 1 256 ? 10.842 -1.791 -8.476 1.00 94.69 256 VAL A C 1
ATOM 2050 O O . VAL A 1 256 ? 12.059 -1.981 -8.450 1.00 94.69 256 VAL A O 1
ATOM 2053 N N . HIS A 1 257 ? 10.258 -0.739 -7.916 1.00 91.75 257 HIS A N 1
ATOM 2054 C CA . HIS A 1 257 ? 10.978 0.217 -7.101 1.00 91.75 257 HIS A CA 1
ATOM 2055 C C . HIS A 1 257 ? 11.084 -0.336 -5.666 1.00 91.75 257 HIS A C 1
ATOM 2057 O O . HIS A 1 257 ? 10.068 -0.500 -4.989 1.00 91.75 257 HIS A O 1
ATOM 2063 N N . ALA A 1 258 ? 12.270 -0.675 -5.160 1.00 92.25 258 ALA A N 1
ATOM 2064 C CA . ALA A 1 258 ? 13.591 -0.580 -5.793 1.00 92.25 258 ALA A CA 1
ATOM 2065 C C . ALA A 1 258 ? 14.394 -1.862 -5.582 1.00 92.25 258 ALA A C 1
ATOM 2067 O O . ALA A 1 258 ? 14.151 -2.606 -4.635 1.00 92.25 258 ALA A O 1
ATOM 2068 N N . LEU A 1 259 ? 15.402 -2.114 -6.423 1.00 92.19 259 LEU A N 1
ATOM 2069 C CA . LEU A 1 259 ? 16.272 -3.277 -6.237 1.00 92.19 259 LEU A CA 1
ATOM 2070 C C . LEU A 1 259 ? 16.991 -3.209 -4.882 1.00 92.19 259 LEU A C 1
ATOM 2072 O O . LEU A 1 259 ? 16.825 -4.112 -4.068 1.00 92.19 259 LEU A O 1
ATOM 2076 N N . CYS A 1 260 ? 17.733 -2.129 -4.623 1.00 91.00 260 CYS A N 1
ATOM 2077 C CA . CYS A 1 260 ? 18.549 -1.930 -3.423 1.00 91.00 260 CYS A CA 1
ATOM 2078 C C . CYS A 1 260 ? 18.063 -0.723 -2.616 1.00 91.00 260 CYS A C 1
ATOM 2080 O O . CYS A 1 260 ? 17.711 0.305 -3.189 1.00 91.00 260 CYS A O 1
ATOM 2082 N N . ALA A 1 261 ? 18.082 -0.833 -1.288 1.00 87.94 261 ALA A N 1
ATOM 2083 C CA . ALA A 1 261 ? 17.867 0.310 -0.405 1.00 87.94 261 ALA A CA 1
ATOM 2084 C C . ALA A 1 261 ? 19.038 1.308 -0.494 1.00 87.94 261 ALA A C 1
ATOM 2086 O O . ALA A 1 261 ? 20.196 0.912 -0.653 1.00 87.94 261 ALA A O 1
ATOM 2087 N N . GLY A 1 262 ? 18.738 2.597 -0.341 1.00 81.19 262 GLY A N 1
ATOM 2088 C CA . GLY A 1 262 ? 19.718 3.688 -0.318 1.00 81.19 262 GLY A CA 1
ATOM 2089 C C . GLY A 1 262 ? 19.191 4.902 0.447 1.00 81.19 262 GLY A C 1
ATOM 2090 O O . GLY A 1 262 ? 18.056 4.863 0.904 1.00 81.19 262 GLY A O 1
ATOM 2091 N N . ASP A 1 263 ? 20.005 5.959 0.570 1.00 75.06 263 ASP A N 1
ATOM 2092 C CA . ASP A 1 263 ? 19.782 7.184 1.368 1.00 75.06 263 ASP A CA 1
ATOM 2093 C C . ASP A 1 263 ? 18.310 7.487 1.734 1.00 75.06 263 ASP A C 1
ATOM 2095 O O . ASP A 1 263 ? 17.820 7.048 2.770 1.00 75.06 263 ASP A O 1
ATOM 2099 N N . TRP A 1 264 ? 17.586 8.226 0.887 1.00 77.56 264 TRP A N 1
ATOM 2100 C CA . TRP A 1 264 ? 16.196 8.641 1.138 1.00 77.56 264 TRP A CA 1
ATOM 2101 C C . TRP A 1 264 ? 15.152 7.625 0.622 1.00 77.56 264 TRP A C 1
ATOM 2103 O O . TRP A 1 264 ? 13.949 7.788 0.838 1.00 77.56 264 TRP A O 1
ATOM 2113 N N . ILE A 1 265 ? 15.619 6.548 -0.024 1.00 82.44 265 ILE A N 1
ATOM 2114 C CA . ILE A 1 265 ? 14.844 5.404 -0.543 1.00 82.44 265 ILE A CA 1
ATOM 2115 C C . ILE A 1 265 ? 15.144 4.156 0.312 1.00 82.44 265 ILE A C 1
ATOM 2117 O O . ILE A 1 265 ? 15.298 3.029 -0.157 1.00 82.44 265 ILE A O 1
ATOM 2121 N N . LEU A 1 266 ? 15.240 4.345 1.628 1.00 86.06 266 LEU A N 1
ATOM 2122 C CA . LEU A 1 266 ? 15.586 3.278 2.568 1.00 86.06 266 LEU A CA 1
ATOM 2123 C C . LEU A 1 266 ? 14.561 2.125 2.539 1.00 86.06 266 LEU A C 1
ATOM 2125 O O . LEU A 1 266 ? 14.897 0.954 2.728 1.00 86.06 266 LEU A O 1
ATOM 2129 N N . GLY A 1 267 ? 13.286 2.457 2.321 1.00 87.31 267 GLY A N 1
ATOM 2130 C CA . GLY A 1 267 ? 12.186 1.518 2.506 1.00 87.31 267 GLY A CA 1
ATOM 2131 C C . GLY A 1 267 ? 11.909 0.582 1.323 1.00 87.31 267 GLY A C 1
ATOM 2132 O O . GLY A 1 267 ? 11.533 -0.573 1.538 1.00 87.31 267 GLY A O 1
ATOM 2133 N N . ALA A 1 268 ? 12.102 1.035 0.085 1.00 92.12 268 ALA A N 1
ATOM 2134 C CA . ALA A 1 268 ? 11.622 0.319 -1.102 1.00 92.12 268 ALA A CA 1
ATOM 2135 C C . ALA A 1 268 ? 12.510 -0.841 -1.568 1.00 92.12 268 ALA A C 1
ATOM 2137 O O . ALA A 1 268 ? 12.051 -1.683 -2.333 1.00 92.12 268 ALA A O 1
ATOM 2138 N N . GLY A 1 269 ? 13.759 -0.915 -1.097 1.00 94.50 269 GLY A N 1
ATOM 2139 C CA . GLY A 1 269 ? 14.696 -1.965 -1.495 1.00 94.50 269 GLY A CA 1
ATOM 2140 C C . GLY A 1 269 ? 14.132 -3.379 -1.314 1.00 94.50 269 GLY A C 1
ATOM 2141 O O . GLY A 1 269 ? 13.574 -3.691 -0.253 1.00 94.50 269 GLY A O 1
ATOM 2142 N N . ILE A 1 270 ? 14.322 -4.234 -2.322 1.00 96.44 270 ILE A N 1
ATOM 2143 C CA . ILE A 1 270 ? 14.144 -5.693 -2.254 1.00 96.44 270 ILE A CA 1
ATOM 2144 C C . ILE A 1 270 ? 15.323 -6.328 -1.495 1.00 96.44 270 ILE A C 1
ATOM 2146 O O . ILE A 1 270 ? 15.152 -7.305 -0.757 1.00 96.44 270 ILE A O 1
ATOM 2150 N N . ILE A 1 271 ? 16.510 -5.734 -1.632 1.00 95.75 271 ILE A N 1
ATOM 2151 C CA . ILE A 1 271 ? 17.697 -5.990 -0.812 1.00 95.75 271 ILE A CA 1
ATOM 2152 C C . ILE A 1 271 ? 18.058 -4.737 -0.002 1.00 95.75 271 ILE A C 1
ATOM 2154 O O . ILE A 1 271 ? 17.717 -3.613 -0.385 1.00 95.75 271 ILE A O 1
ATOM 2158 N N . ASP A 1 272 ? 18.712 -4.920 1.141 1.00 94.19 272 ASP A N 1
ATOM 2159 C CA . ASP A 1 272 ? 19.170 -3.809 1.978 1.00 94.19 272 ASP A CA 1
ATOM 2160 C C . ASP A 1 272 ? 20.446 -3.138 1.431 1.00 94.19 272 ASP A C 1
ATOM 2162 O O . ASP A 1 272 ? 20.967 -3.508 0.378 1.00 94.19 272 ASP A O 1
ATOM 2166 N N . ILE A 1 273 ? 20.968 -2.141 2.152 1.00 91.44 273 ILE A N 1
ATOM 2167 C CA . ILE A 1 273 ? 22.162 -1.388 1.739 1.00 91.44 273 ILE A CA 1
ATOM 2168 C C . ILE A 1 273 ? 23.436 -2.249 1.663 1.00 91.44 273 ILE A C 1
ATOM 2170 O O . ILE A 1 273 ? 24.389 -1.916 0.955 1.00 91.44 273 ILE A O 1
ATOM 2174 N N . TRP A 1 274 ? 23.460 -3.381 2.368 1.00 92.94 274 TRP A N 1
ATOM 2175 C CA . TRP A 1 274 ? 24.536 -4.366 2.31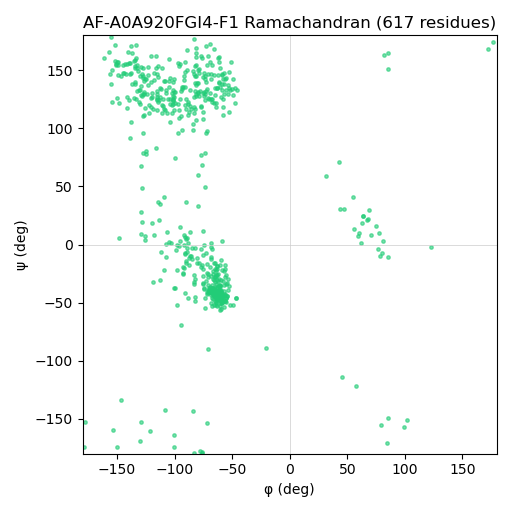1 1.00 92.94 274 TRP A CA 1
ATOM 2176 C C . TRP A 1 274 ? 24.303 -5.437 1.249 1.00 92.94 274 TRP A C 1
ATOM 2178 O O . TRP A 1 274 ? 25.141 -6.332 1.116 1.00 92.94 274 TRP A O 1
ATOM 2188 N N . ARG A 1 275 ? 23.233 -5.287 0.456 1.00 92.69 275 ARG A N 1
ATOM 2189 C CA . ARG A 1 275 ? 22.784 -6.192 -0.603 1.00 92.69 275 ARG A CA 1
ATOM 2190 C C . ARG A 1 275 ? 22.282 -7.534 -0.077 1.00 92.69 275 ARG A C 1
ATOM 2192 O O . ARG A 1 275 ? 22.232 -8.501 -0.835 1.00 92.69 275 ARG A O 1
ATOM 2199 N N . ASP A 1 276 ? 21.880 -7.597 1.191 1.00 94.69 276 ASP A N 1
ATOM 2200 C CA . ASP A 1 276 ? 21.232 -8.789 1.724 1.00 94.69 276 ASP A CA 1
ATOM 2201 C C . ASP A 1 276 ? 19.737 -8.790 1.361 1.00 94.69 276 ASP A C 1
ATOM 2203 O O . ASP A 1 276 ? 19.070 -7.755 1.469 1.00 94.69 276 ASP A O 1
ATOM 2207 N N . PRO A 1 277 ? 19.160 -9.942 0.979 1.00 96.00 277 PRO A N 1
ATOM 2208 C CA . PRO A 1 277 ? 17.724 -10.067 0.748 1.00 96.00 277 PRO A CA 1
ATOM 2209 C C . PRO A 1 277 ? 16.872 -9.676 1.962 1.00 96.00 277 PRO A C 1
ATOM 2211 O O . PRO A 1 277 ? 17.031 -10.235 3.049 1.00 96.00 277 PRO A O 1
ATOM 2214 N N . LYS A 1 278 ? 15.868 -8.809 1.764 1.00 96.12 278 LYS A N 1
ATOM 2215 C CA . LYS A 1 278 ? 14.869 -8.464 2.796 1.00 96.12 278 LYS A CA 1
ATOM 2216 C C . LYS A 1 278 ? 13.779 -9.534 2.912 1.00 96.12 278 LYS A C 1
ATOM 2218 O O . LYS A 1 278 ? 12.601 -9.282 2.666 1.00 96.12 278 LYS A O 1
ATOM 2223 N N . GLY A 1 279 ? 14.182 -10.763 3.237 1.00 95.81 279 GLY A N 1
ATOM 2224 C CA . GLY A 1 279 ? 13.298 -11.894 3.540 1.00 95.81 279 GLY A CA 1
ATOM 2225 C C . GLY A 1 279 ? 12.130 -12.072 2.559 1.00 95.81 279 GLY A C 1
ATOM 2226 O O . GLY A 1 279 ? 12.313 -12.390 1.381 1.00 95.81 279 GLY A O 1
ATOM 2227 N N . ALA A 1 280 ? 10.909 -11.876 3.059 1.00 97.06 280 ALA A N 1
ATOM 2228 C CA . ALA A 1 280 ? 9.684 -12.008 2.274 1.00 97.06 280 ALA A CA 1
ATOM 2229 C C . ALA A 1 280 ? 9.564 -10.981 1.134 1.00 97.06 280 ALA A C 1
ATOM 2231 O O . ALA A 1 280 ? 8.955 -11.299 0.117 1.00 97.06 280 ALA A O 1
ATOM 2232 N N . VAL A 1 281 ? 10.186 -9.798 1.239 1.00 97.69 281 VAL A N 1
ATOM 2233 C CA . VAL A 1 281 ? 10.227 -8.822 0.136 1.00 97.69 281 VAL A CA 1
ATOM 2234 C C . VAL A 1 281 ? 10.886 -9.445 -1.087 1.00 97.69 281 VAL A C 1
ATOM 2236 O O . VAL A 1 281 ? 10.304 -9.436 -2.168 1.00 97.69 281 VAL A O 1
ATOM 2239 N N . PHE A 1 282 ? 12.061 -10.049 -0.902 1.00 97.62 282 PHE A N 1
ATOM 2240 C CA . PHE A 1 282 ? 12.797 -10.723 -1.969 1.00 97.62 282 PHE A CA 1
ATOM 2241 C C . PHE A 1 282 ? 12.022 -11.919 -2.522 1.00 97.62 282 PHE A C 1
ATOM 2243 O O . PHE A 1 282 ? 11.776 -12.006 -3.722 1.00 97.62 282 PHE A O 1
ATOM 2250 N N . THR A 1 283 ? 11.587 -12.824 -1.644 1.00 97.75 283 THR A N 1
ATOM 2251 C CA . THR A 1 283 ? 10.981 -14.093 -2.075 1.00 97.75 283 THR A CA 1
ATOM 2252 C C . THR A 1 283 ? 9.591 -13.932 -2.692 1.00 97.75 283 THR A C 1
ATOM 2254 O O . THR A 1 283 ? 9.300 -14.594 -3.685 1.00 97.75 283 THR A O 1
ATOM 2257 N N . GLU A 1 284 ? 8.729 -13.053 -2.175 1.00 97.38 284 GLU A N 1
ATOM 2258 C CA . GLU A 1 284 ? 7.404 -12.826 -2.768 1.00 97.38 284 GLU A CA 1
ATOM 2259 C C . GLU A 1 284 ? 7.479 -11.999 -4.055 1.00 97.38 284 GLU A C 1
ATOM 2261 O O . GLU A 1 284 ? 6.728 -12.279 -4.991 1.00 97.38 284 GLU A O 1
ATOM 2266 N N . THR A 1 285 ? 8.416 -11.047 -4.148 1.00 97.12 285 THR A N 1
ATOM 2267 C CA . THR A 1 285 ? 8.673 -10.334 -5.409 1.00 97.12 285 THR A CA 1
ATOM 2268 C C . THR A 1 285 ? 9.189 -11.304 -6.474 1.00 97.12 285 THR A C 1
ATOM 2270 O O . THR A 1 285 ? 8.698 -11.279 -7.600 1.00 97.12 285 THR A O 1
ATOM 2273 N N . ALA A 1 286 ? 10.099 -12.222 -6.126 1.00 96.62 286 ALA A N 1
ATOM 2274 C CA . ALA A 1 286 ? 10.581 -13.256 -7.045 1.00 96.62 286 ALA A CA 1
ATOM 2275 C C . ALA A 1 286 ? 9.447 -14.173 -7.541 1.00 96.62 286 ALA A C 1
ATOM 2277 O O . ALA A 1 286 ? 9.303 -14.361 -8.745 1.00 96.62 286 ALA A O 1
ATOM 2278 N N . LYS A 1 287 ? 8.570 -14.654 -6.645 1.00 95.75 287 LYS A N 1
ATOM 2279 C CA . LYS A 1 287 ? 7.393 -15.472 -7.016 1.00 95.75 287 LYS A CA 1
ATOM 2280 C C . LYS A 1 287 ? 6.445 -14.770 -7.990 1.00 95.75 287 LYS A C 1
ATOM 2282 O O . LYS A 1 287 ? 5.764 -15.427 -8.772 1.00 95.75 287 LYS A O 1
ATOM 2287 N N . ALA A 1 288 ? 6.348 -13.443 -7.915 1.00 95.56 288 ALA A N 1
ATOM 2288 C CA . ALA A 1 288 ? 5.514 -12.654 -8.818 1.00 95.56 288 ALA A CA 1
ATOM 2289 C C . ALA A 1 288 ? 6.144 -12.469 -10.213 1.00 95.56 288 ALA A C 1
ATOM 2291 O O . ALA A 1 288 ? 5.428 -12.177 -11.171 1.00 95.56 288 ALA A O 1
ATOM 2292 N N . ASN A 1 289 ? 7.462 -12.663 -10.320 1.00 95.81 289 ASN A N 1
ATOM 2293 C CA . ASN A 1 289 ? 8.242 -12.590 -11.556 1.00 95.81 289 ASN A CA 1
ATOM 2294 C C . ASN A 1 289 ? 8.453 -13.961 -12.224 1.00 95.81 289 ASN A C 1
ATOM 2296 O O . ASN A 1 289 ? 9.123 -14.025 -13.246 1.00 95.81 289 ASN A O 1
ATOM 2300 N N . GLU A 1 290 ? 7.894 -15.053 -11.690 1.00 97.12 290 GLU A N 1
ATOM 2301 C CA . GLU A 1 290 ? 7.945 -16.357 -12.366 1.00 97.12 290 GLU A CA 1
ATOM 2302 C C . GLU A 1 290 ? 7.283 -16.286 -13.753 1.00 97.12 290 GLU A C 1
ATOM 2304 O O . GLU A 1 290 ? 6.273 -15.597 -13.939 1.00 97.12 290 GLU A O 1
ATOM 2309 N N . ASP A 1 291 ? 7.800 -17.046 -14.723 1.00 97.25 291 ASP A N 1
ATOM 2310 C CA . ASP A 1 291 ? 7.300 -17.043 -16.109 1.00 97.25 291 ASP A CA 1
ATOM 2311 C C . ASP A 1 291 ? 5.815 -17.423 -16.212 1.00 97.25 291 ASP A C 1
ATOM 2313 O O . ASP A 1 291 ? 5.131 -17.111 -17.186 1.00 97.25 291 ASP A O 1
ATOM 2317 N N . ARG A 1 292 ? 5.297 -18.126 -15.202 1.00 97.50 292 ARG A N 1
ATOM 2318 C CA . ARG A 1 292 ? 3.914 -18.583 -15.122 1.00 97.50 292 ARG A CA 1
ATOM 2319 C C . ARG A 1 292 ? 3.330 -18.230 -13.767 1.00 97.50 292 ARG A C 1
ATOM 2321 O O . ARG A 1 292 ? 3.842 -18.688 -12.755 1.00 97.50 292 ARG A O 1
ATOM 2328 N N . ILE A 1 293 ? 2.231 -17.476 -13.743 1.00 97.56 293 ILE A N 1
ATOM 2329 C CA . ILE A 1 293 ? 1.540 -17.116 -12.496 1.00 97.56 293 ILE A CA 1
ATOM 2330 C C . ILE A 1 293 ? 0.027 -17.296 -12.611 1.00 97.56 293 ILE A C 1
ATOM 2332 O O . ILE A 1 293 ? -0.587 -16.944 -13.618 1.00 97.56 293 ILE A O 1
ATOM 2336 N N . LEU A 1 294 ? -0.588 -17.814 -11.545 1.00 97.56 294 LEU A N 1
ATOM 2337 C CA . LEU A 1 294 ? -2.041 -17.854 -11.375 1.00 97.56 294 LEU A CA 1
ATOM 2338 C C . LEU A 1 294 ? -2.490 -16.722 -10.448 1.00 97.56 294 LEU A C 1
ATOM 2340 O O . LEU A 1 294 ? -2.185 -16.722 -9.252 1.00 97.56 294 LEU A O 1
ATOM 2344 N N . VAL A 1 295 ? -3.274 -15.801 -10.996 1.00 96.69 295 VAL A N 1
ATOM 2345 C CA . VAL A 1 295 ? -3.931 -14.717 -10.268 1.00 96.69 295 VAL A CA 1
ATOM 2346 C C . VAL A 1 295 ? -5.381 -15.113 -10.005 1.00 96.69 295 VAL A C 1
ATOM 2348 O O . VAL A 1 295 ? -6.142 -15.391 -10.929 1.00 96.69 295 VAL A O 1
ATOM 2351 N N . MET A 1 296 ? -5.765 -15.138 -8.729 1.00 96.00 296 MET A N 1
ATOM 2352 C CA . MET A 1 296 ? -7.124 -15.446 -8.280 1.00 96.00 296 MET A CA 1
ATOM 2353 C C . MET A 1 296 ? -7.734 -14.221 -7.603 1.00 96.00 296 MET A C 1
ATOM 2355 O O . MET A 1 296 ? -7.107 -13.605 -6.735 1.00 96.00 296 MET A O 1
ATOM 2359 N N . ARG A 1 297 ? -8.966 -13.882 -7.980 1.00 94.44 297 ARG A N 1
ATOM 2360 C CA . ARG A 1 297 ? -9.685 -12.695 -7.504 1.00 94.44 297 ARG A CA 1
ATOM 2361 C C . ARG A 1 297 ? -11.045 -13.115 -6.969 1.00 94.44 297 ARG A C 1
ATOM 2363 O O . ARG A 1 297 ? -11.895 -13.539 -7.742 1.00 94.44 297 ARG A O 1
ATOM 2370 N N . ALA A 1 298 ? -11.227 -13.026 -5.656 1.00 94.38 298 ALA A N 1
ATOM 2371 C CA . ALA A 1 298 ? -12.478 -13.348 -4.977 1.00 94.38 298 ALA A CA 1
ATOM 2372 C C . ALA A 1 298 ? -13.200 -12.056 -4.577 1.00 94.38 298 ALA A C 1
ATOM 2374 O O . ALA A 1 298 ? -12.603 -11.214 -3.904 1.00 94.38 298 ALA A O 1
ATOM 2375 N N . GLN A 1 299 ? -14.459 -11.892 -4.988 1.00 92.38 299 GLN A N 1
ATOM 2376 C CA . GLN A 1 299 ? -15.237 -10.674 -4.762 1.00 92.38 299 GLN A CA 1
ATOM 2377 C C . GLN A 1 299 ? -16.706 -10.969 -4.393 1.00 92.38 299 GLN A C 1
ATOM 2379 O O . GLN A 1 299 ? -17.403 -11.607 -5.186 1.00 92.38 299 GLN A O 1
ATOM 2384 N N . PRO A 1 300 ? -17.218 -10.463 -3.251 1.00 93.06 300 PRO A N 1
ATOM 2385 C CA . PRO A 1 300 ? -16.475 -9.851 -2.145 1.00 93.06 300 PRO A CA 1
ATOM 2386 C C . PRO A 1 300 ? -15.635 -10.899 -1.398 1.00 93.06 300 PRO A C 1
ATOM 2388 O O . PRO A 1 300 ? -15.955 -12.082 -1.419 1.00 93.06 300 PRO A O 1
ATOM 2391 N N . ARG A 1 301 ? -14.578 -10.478 -0.693 1.00 91.94 301 ARG A N 1
ATOM 2392 C CA . ARG A 1 301 ? -13.796 -11.389 0.171 1.00 91.94 301 ARG A CA 1
ATOM 2393 C C . ARG A 1 301 ? -14.417 -11.599 1.541 1.00 91.94 301 ARG A C 1
ATOM 2395 O O . ARG A 1 301 ? -14.234 -12.657 2.130 1.00 91.94 301 ARG A O 1
ATOM 2402 N N . ASN A 1 302 ? -15.124 -10.586 2.028 1.00 95.75 302 ASN A N 1
ATOM 2403 C CA . ASN A 1 302 ? -15.833 -10.605 3.296 1.00 95.75 302 ASN A CA 1
ATOM 2404 C C . ASN A 1 302 ? -17.324 -10.654 2.991 1.00 95.75 302 ASN A C 1
ATOM 2406 O O . ASN A 1 302 ? -17.863 -9.713 2.404 1.00 95.75 302 ASN A O 1
ATOM 2410 N N . VAL A 1 303 ? -17.986 -11.739 3.370 1.00 96.25 303 VAL A N 1
ATOM 2411 C CA . VAL A 1 303 ? -19.406 -11.938 3.070 1.00 96.25 303 VAL A CA 1
ATOM 2412 C C . VAL A 1 303 ? -20.170 -12.457 4.275 1.00 96.25 303 VAL A C 1
ATOM 2414 O O . VAL A 1 303 ? -19.591 -13.031 5.194 1.00 96.25 303 VAL A O 1
ATOM 2417 N N . TYR A 1 304 ? -21.484 -12.257 4.280 1.00 95.88 304 TYR A N 1
ATOM 2418 C CA . TYR A 1 304 ? -22.355 -12.937 5.231 1.00 95.88 304 TYR A CA 1
ATOM 2419 C C . TYR A 1 304 ? -22.641 -14.366 4.769 1.00 95.88 304 TYR A C 1
ATOM 2421 O O . TYR A 1 304 ? -22.719 -14.613 3.566 1.00 95.88 304 TYR A O 1
ATOM 2429 N N . VAL A 1 305 ? -22.869 -15.275 5.718 1.00 95.75 305 VAL A N 1
ATOM 2430 C CA . VAL A 1 305 ? -23.390 -16.627 5.447 1.00 95.75 305 VAL A CA 1
ATOM 2431 C C . VAL A 1 305 ? -24.568 -16.564 4.474 1.00 95.75 305 VAL A C 1
ATOM 2433 O O . VAL A 1 305 ? -25.484 -15.759 4.652 1.00 95.75 305 VAL A O 1
ATOM 2436 N N . GLY A 1 306 ? -24.541 -17.425 3.458 1.00 93.88 306 GLY A N 1
ATOM 2437 C CA . GLY A 1 306 ? -25.567 -17.496 2.415 1.00 93.88 306 GLY A CA 1
ATOM 2438 C C . GLY A 1 306 ? -25.428 -16.457 1.301 1.00 93.88 306 GLY A C 1
ATOM 2439 O O . GLY A 1 306 ? -26.257 -16.429 0.399 1.00 93.88 306 GLY A O 1
ATOM 2440 N N . SER A 1 307 ? -24.384 -15.626 1.329 1.00 94.50 307 SER A N 1
ATOM 2441 C CA . SER A 1 307 ? -24.004 -14.794 0.180 1.00 94.50 307 SER A CA 1
ATOM 2442 C C . SER A 1 307 ? -23.180 -15.600 -0.831 1.00 94.50 307 SER A C 1
ATOM 2444 O O . SER A 1 307 ? -22.694 -16.694 -0.531 1.00 94.50 307 SER A O 1
ATOM 2446 N N . GLU A 1 308 ? -22.967 -15.026 -2.012 1.00 94.12 308 GLU A N 1
ATOM 2447 C CA . GLU A 1 308 ? -22.100 -15.582 -3.053 1.00 94.12 308 GLU A CA 1
ATOM 2448 C C . GLU A 1 308 ? -20.764 -14.830 -3.112 1.00 94.12 308 GLU A C 1
ATOM 2450 O O . GLU A 1 308 ? -20.716 -13.605 -2.965 1.00 94.12 308 GLU A O 1
ATOM 2455 N N . ILE A 1 309 ? -19.684 -15.566 -3.375 1.00 95.69 309 ILE A N 1
ATOM 2456 C CA . ILE A 1 309 ? -18.376 -15.012 -3.737 1.00 95.69 309 ILE A CA 1
ATOM 2457 C C . ILE A 1 309 ? -18.116 -15.336 -5.205 1.00 95.69 309 ILE A C 1
ATOM 2459 O O . ILE A 1 309 ? -18.120 -16.504 -5.590 1.00 95.69 309 ILE A O 1
ATOM 2463 N N . ASN A 1 310 ? -17.836 -14.318 -6.015 1.00 95.94 310 ASN A N 1
ATOM 2464 C CA . ASN A 1 310 ? -17.395 -14.507 -7.392 1.00 95.94 310 ASN A CA 1
ATOM 2465 C C . ASN A 1 310 ? -15.875 -14.691 -7.413 1.00 95.94 310 ASN A C 1
ATOM 2467 O O . ASN A 1 310 ? -15.136 -13.801 -6.989 1.00 95.94 310 ASN A O 1
ATOM 2471 N N . LEU A 1 311 ? -15.410 -15.837 -7.901 1.00 97.00 311 LEU A N 1
ATOM 2472 C CA . LEU A 1 311 ? -14.003 -16.151 -8.107 1.00 97.00 311 LEU A CA 1
ATOM 2473 C C . LEU A 1 311 ? -13.668 -16.061 -9.595 1.00 97.00 311 LEU A C 1
ATOM 2475 O O . LEU A 1 311 ? -14.207 -16.818 -10.395 1.00 97.00 311 LEU A O 1
ATOM 2479 N N . GLN A 1 312 ? -12.724 -15.193 -9.945 1.00 96.06 312 GLN A N 1
ATOM 2480 C CA . GLN A 1 312 ? -12.106 -15.146 -11.267 1.00 96.06 312 GLN A CA 1
ATOM 2481 C C . GLN A 1 312 ? -10.673 -15.679 -11.192 1.00 96.06 312 GLN A C 1
ATOM 2483 O O . GLN A 1 312 ? -9.896 -15.244 -10.334 1.00 96.06 312 GLN A O 1
ATOM 2488 N N . SER A 1 313 ? -10.309 -16.567 -12.120 1.00 97.00 313 SER A N 1
ATOM 2489 C CA . SER A 1 313 ? -8.934 -17.063 -12.265 1.00 97.00 313 SER A CA 1
ATOM 2490 C C . SER A 1 313 ? -8.329 -16.635 -13.599 1.00 97.00 313 SER A C 1
ATOM 2492 O O . SER A 1 313 ? -8.915 -16.837 -14.667 1.00 97.00 313 SER A O 1
ATOM 2494 N N . ILE A 1 314 ? -7.132 -16.058 -13.539 1.00 97.50 314 ILE A N 1
ATOM 2495 C CA . ILE A 1 314 ? -6.366 -15.596 -14.697 1.00 97.50 314 ILE A CA 1
ATOM 2496 C C . ILE A 1 314 ? -4.972 -16.203 -14.609 1.00 97.50 314 ILE A C 1
ATOM 2498 O O . ILE A 1 314 ? -4.318 -16.104 -13.574 1.00 97.50 314 ILE A O 1
ATOM 2502 N N . PHE A 1 315 ? -4.510 -16.814 -15.691 1.00 98.12 315 PHE A N 1
ATOM 2503 C CA . PHE A 1 315 ? -3.172 -17.379 -15.770 1.00 98.12 315 PHE A CA 1
ATOM 2504 C C . PHE A 1 315 ? -2.334 -16.641 -16.801 1.00 98.12 315 PHE A C 1
ATOM 2506 O O . PHE A 1 315 ? -2.708 -16.554 -17.970 1.00 98.12 315 PHE A O 1
ATOM 2513 N N . VAL A 1 316 ? -1.203 -16.109 -16.357 1.00 98.06 316 VAL A N 1
ATOM 2514 C CA . VAL A 1 316 ? -0.208 -15.474 -17.221 1.00 98.06 316 VAL A CA 1
ATOM 2515 C C . VAL A 1 316 ? 0.843 -16.525 -17.549 1.00 98.06 316 VAL A C 1
ATOM 2517 O O . VAL A 1 316 ? 1.384 -17.145 -16.635 1.00 98.06 316 VAL A O 1
ATOM 2520 N N . ASN A 1 317 ? 1.093 -16.750 -18.837 1.00 97.88 317 ASN A N 1
ATOM 2521 C CA . ASN A 1 317 ? 2.044 -17.735 -19.342 1.00 97.88 317 ASN A CA 1
ATOM 2522 C C . ASN A 1 317 ? 3.016 -17.076 -20.325 1.00 97.88 317 ASN A C 1
ATOM 2524 O O . ASN A 1 317 ? 2.718 -16.977 -21.511 1.00 97.88 317 ASN A O 1
ATOM 2528 N N . GLU A 1 318 ? 4.192 -16.679 -19.852 1.00 96.38 318 GLU A N 1
ATOM 2529 C CA . GLU A 1 318 ? 5.253 -16.103 -20.699 1.00 96.38 318 GLU A CA 1
ATOM 2530 C C . GLU A 1 318 ? 6.003 -17.170 -21.513 1.00 96.38 318 GLU A C 1
ATOM 2532 O O . GLU A 1 318 ? 6.878 -16.864 -22.316 1.00 96.38 318 GLU A O 1
ATOM 2537 N N . LEU A 1 319 ? 5.674 -18.448 -21.307 1.00 97.12 319 LEU A N 1
ATOM 2538 C CA . LEU A 1 319 ? 6.279 -19.570 -22.011 1.00 97.12 319 LEU A CA 1
ATOM 2539 C C . LEU A 1 319 ? 5.374 -20.070 -23.141 1.00 97.12 319 LEU A C 1
ATOM 2541 O O . LEU A 1 319 ? 4.302 -19.537 -23.443 1.00 97.12 319 LEU A O 1
ATOM 2545 N N . ASN A 1 320 ? 5.812 -21.167 -23.752 1.00 96.88 320 ASN A N 1
ATOM 2546 C CA . ASN A 1 320 ? 5.058 -21.863 -24.778 1.00 96.88 320 ASN A CA 1
ATOM 2547 C C . ASN A 1 320 ? 3.713 -22.389 -24.259 1.00 96.88 320 ASN A C 1
ATOM 2549 O O . ASN A 1 320 ? 3.506 -22.634 -23.061 1.00 96.88 320 ASN A O 1
ATOM 2553 N N . TYR A 1 321 ? 2.816 -22.592 -25.219 1.00 97.75 321 TYR A N 1
ATOM 2554 C CA . TYR A 1 321 ? 1.536 -23.255 -25.030 1.00 97.75 321 TYR A CA 1
ATOM 2555 C C . TYR A 1 321 ? 1.691 -24.655 -24.416 1.00 97.75 321 TYR A C 1
ATOM 2557 O O . TYR A 1 321 ? 2.616 -25.392 -24.761 1.00 97.75 321 TYR A O 1
ATOM 2565 N N . PHE A 1 322 ? 0.751 -25.039 -23.552 1.00 97.75 322 PHE A N 1
ATOM 2566 C CA . PHE A 1 322 ? 0.595 -26.414 -23.078 1.00 97.75 322 PHE A CA 1
ATOM 2567 C C . PHE A 1 322 ? -0.874 -26.714 -22.753 1.00 97.75 322 PHE A C 1
ATOM 2569 O O . PHE A 1 322 ? -1.652 -25.803 -22.472 1.00 97.75 322 PHE A O 1
ATOM 2576 N N . LYS A 1 323 ? -1.262 -27.995 -22.758 1.00 97.94 323 LYS A N 1
ATOM 2577 C CA . LYS A 1 323 ? -2.547 -28.410 -22.171 1.00 97.94 323 LYS A CA 1
ATOM 2578 C C . LYS A 1 323 ? -2.341 -28.890 -20.747 1.00 97.94 323 LYS A C 1
ATOM 2580 O O . LYS A 1 323 ? -1.270 -29.382 -20.400 1.00 97.94 323 LYS A O 1
ATOM 2585 N N . GLY A 1 324 ? -3.387 -28.817 -19.950 1.00 97.44 324 GLY A N 1
ATOM 2586 C CA . GLY A 1 324 ? -3.343 -29.307 -18.589 1.00 97.44 324 GLY A CA 1
ATOM 2587 C C . GLY A 1 324 ? -4.685 -29.159 -17.908 1.00 97.44 324 GLY A C 1
ATOM 2588 O O . GLY A 1 324 ? -5.727 -29.126 -18.570 1.00 97.44 324 GLY A O 1
ATOM 2589 N N . SER A 1 325 ? -4.651 -29.028 -16.590 1.00 97.88 325 SER A N 1
ATOM 2590 C CA . SER A 1 325 ? -5.852 -28.819 -15.799 1.00 97.88 325 SER A CA 1
ATOM 2591 C C . SER A 1 325 ? -5.685 -27.717 -14.758 1.00 97.88 325 SER A C 1
ATOM 2593 O O . SER A 1 325 ? -4.583 -27.446 -14.279 1.00 97.88 325 SER A O 1
ATOM 2595 N N . LEU A 1 326 ? -6.796 -27.068 -14.418 1.00 98.25 326 LEU A N 1
ATOM 2596 C CA . LEU A 1 326 ? -6.936 -26.167 -13.282 1.00 98.25 326 LEU A CA 1
ATOM 2597 C C . LEU A 1 326 ? -7.836 -26.841 -12.249 1.00 98.25 326 LEU A C 1
ATOM 2599 O O . LEU A 1 326 ? -9.015 -27.056 -12.512 1.00 98.25 326 LEU A O 1
ATOM 2603 N N . THR A 1 327 ? -7.311 -27.082 -11.054 1.00 97.94 327 THR A N 1
ATOM 2604 C CA . THR A 1 327 ? -8.106 -27.490 -9.896 1.00 97.94 327 THR A CA 1
ATOM 2605 C C . THR A 1 327 ? -8.320 -26.289 -8.987 1.00 97.94 327 THR A C 1
ATOM 2607 O O . THR A 1 327 ? -7.349 -25.668 -8.550 1.00 97.94 327 THR A O 1
ATOM 2610 N N . ILE A 1 328 ? -9.575 -25.982 -8.667 1.00 98.00 328 ILE A N 1
ATOM 2611 C CA . ILE A 1 328 ? -9.941 -25.041 -7.607 1.00 98.00 328 ILE A CA 1
ATOM 2612 C C . ILE A 1 328 ? -10.445 -25.841 -6.406 1.00 98.00 328 ILE A C 1
ATOM 2614 O O . ILE A 1 328 ? -11.217 -26.784 -6.555 1.00 98.00 328 ILE A O 1
ATOM 2618 N N . GLU A 1 329 ? -10.001 -25.472 -5.211 1.00 97.44 329 GLU A N 1
ATOM 2619 C CA . GLU A 1 329 ? -10.396 -26.079 -3.943 1.00 97.44 329 GLU A CA 1
ATOM 2620 C C . GLU A 1 329 ? -10.812 -24.997 -2.946 1.00 97.44 329 GLU A C 1
ATOM 2622 O O . GLU A 1 329 ? -10.225 -23.914 -2.907 1.00 97.44 329 GLU A O 1
ATOM 2627 N N . LEU A 1 330 ? -11.802 -25.312 -2.113 1.00 97.38 330 LEU A N 1
ATOM 2628 C CA . LEU A 1 330 ? -12.108 -24.566 -0.898 1.00 97.38 330 LEU A CA 1
ATOM 2629 C C . LEU A 1 330 ? -11.562 -25.349 0.298 1.00 97.38 330 LEU A C 1
ATOM 2631 O O . LEU A 1 330 ? -11.974 -26.486 0.538 1.00 97.38 330 LEU A O 1
ATOM 2635 N N . GLU A 1 331 ? -10.655 -24.736 1.049 1.00 97.50 331 GLU A N 1
ATOM 2636 C CA . GLU A 1 331 ? -10.020 -25.302 2.239 1.00 97.50 331 GLU A CA 1
ATOM 2637 C C . GLU A 1 331 ? -10.419 -24.525 3.504 1.00 97.50 331 GLU A C 1
ATOM 2639 O O . GLU A 1 331 ? -10.535 -23.296 3.482 1.00 97.50 331 GLU A O 1
ATOM 2644 N N . ASP A 1 332 ? -10.572 -25.223 4.631 1.00 95.44 332 ASP A N 1
ATOM 2645 C CA . ASP A 1 332 ? -10.630 -24.583 5.952 1.00 95.44 332 ASP A CA 1
ATOM 2646 C C . ASP A 1 332 ? -9.233 -24.138 6.446 1.00 95.44 332 ASP A C 1
ATOM 2648 O O . ASP A 1 332 ? -8.206 -24.326 5.784 1.00 95.44 332 ASP A O 1
ATOM 2652 N N . ILE A 1 333 ? -9.167 -23.546 7.644 1.00 93.94 333 ILE A N 1
ATOM 2653 C CA . ILE A 1 333 ? -7.894 -23.114 8.250 1.00 93.94 333 ILE A CA 1
ATOM 2654 C C . ILE A 1 333 ? -6.919 -24.260 8.555 1.00 93.94 333 ILE A C 1
ATOM 2656 O O . ILE A 1 333 ? -5.717 -24.023 8.658 1.00 93.94 333 ILE A O 1
ATOM 2660 N N . LYS A 1 334 ? -7.411 -25.498 8.673 1.00 95.00 334 LYS A N 1
ATOM 2661 C CA . LYS A 1 334 ? -6.610 -26.711 8.890 1.00 95.00 334 LYS A CA 1
ATOM 2662 C C . LYS A 1 334 ? -6.214 -27.376 7.568 1.00 95.00 334 LYS A C 1
ATOM 2664 O O . LYS A 1 334 ? -5.589 -28.430 7.584 1.00 95.00 334 LYS A O 1
ATOM 2669 N N . SER A 1 335 ? -6.515 -26.737 6.435 1.00 94.56 335 SER A N 1
ATOM 2670 C CA . SER A 1 335 ? -6.311 -27.262 5.081 1.00 94.56 335 SER A CA 1
ATOM 2671 C C . SER A 1 335 ? -7.145 -28.513 4.769 1.00 94.56 335 SER A C 1
ATOM 2673 O O . SER A 1 335 ? -6.790 -29.287 3.881 1.00 94.56 335 SER A O 1
ATOM 2675 N N . ASN A 1 336 ? -8.270 -28.717 5.463 1.00 95.81 336 ASN A N 1
ATOM 2676 C CA . ASN A 1 336 ? -9.245 -29.729 5.067 1.00 95.81 336 ASN A CA 1
ATOM 2677 C C . ASN A 1 336 ? -10.024 -29.228 3.854 1.00 95.81 336 ASN A C 1
ATOM 2679 O O . ASN A 1 336 ? -10.557 -28.117 3.858 1.00 95.81 336 ASN A O 1
ATOM 2683 N N . LYS A 1 337 ? -10.122 -30.072 2.828 1.00 96.25 337 LYS A N 1
ATOM 2684 C CA . LYS A 1 337 ? -10.848 -29.772 1.596 1.00 96.25 337 LYS A CA 1
ATOM 2685 C C . LYS A 1 337 ? -12.354 -29.915 1.814 1.00 96.25 337 LYS A C 1
ATOM 2687 O O . LYS A 1 337 ? -12.835 -31.004 2.111 1.00 96.25 337 LYS A O 1
ATOM 2692 N N . ILE A 1 338 ? -13.081 -28.822 1.624 1.00 95.56 338 ILE A N 1
ATOM 2693 C CA . ILE A 1 338 ? -14.544 -28.749 1.739 1.00 95.56 338 ILE A CA 1
ATOM 2694 C C . ILE A 1 338 ? -15.190 -29.024 0.387 1.00 95.56 338 ILE A C 1
ATOM 2696 O O . ILE A 1 338 ? -16.190 -29.727 0.289 1.00 95.56 338 ILE A O 1
ATOM 2700 N N . TRP A 1 339 ? -14.602 -28.459 -0.662 1.00 94.38 339 TRP A N 1
ATOM 2701 C CA . TRP A 1 339 ? -15.124 -28.518 -2.017 1.00 94.38 339 TRP A CA 1
ATOM 2702 C C . TRP A 1 339 ? -13.977 -28.439 -3.026 1.00 94.38 339 TRP A C 1
ATOM 2704 O O . TRP A 1 339 ? -12.903 -27.920 -2.712 1.00 94.38 339 TRP A O 1
ATOM 2714 N N . SER A 1 340 ? -14.187 -28.988 -4.223 1.00 96.06 340 SER A N 1
ATOM 2715 C CA . SER A 1 340 ? -13.219 -28.931 -5.312 1.00 96.06 340 SER A CA 1
ATOM 2716 C C . SER A 1 340 ? -13.878 -29.100 -6.670 1.00 96.06 340 SER A C 1
ATOM 2718 O O . SER A 1 340 ? -14.820 -29.876 -6.811 1.00 96.06 340 SER A O 1
ATOM 2720 N N . GLU A 1 341 ? -13.316 -28.427 -7.666 1.00 96.69 341 GLU A N 1
ATOM 2721 C CA . GLU A 1 341 ? -13.692 -28.544 -9.067 1.00 96.69 341 GLU A CA 1
ATOM 2722 C C . GLU A 1 341 ? -12.435 -28.564 -9.939 1.00 96.69 341 GLU A C 1
ATOM 2724 O O . GLU A 1 341 ? -11.413 -27.968 -9.589 1.00 96.69 341 GLU A O 1
ATOM 2729 N N . ASN A 1 342 ? -12.495 -29.282 -11.058 1.00 96.94 342 ASN A N 1
ATOM 2730 C CA . ASN A 1 342 ? -11.373 -29.456 -11.972 1.00 96.94 342 ASN A CA 1
ATOM 2731 C C . ASN A 1 342 ? -11.807 -29.132 -13.403 1.00 96.94 342 ASN A C 1
ATOM 2733 O O . ASN A 1 342 ? -12.864 -29.574 -13.851 1.00 96.94 342 ASN A O 1
ATOM 2737 N N . PHE A 1 343 ? -10.962 -28.405 -14.124 1.00 96.88 343 PHE A N 1
ATOM 2738 C CA . PHE A 1 343 ? -11.199 -27.965 -15.491 1.00 96.88 343 PHE A CA 1
ATOM 2739 C C . PHE A 1 343 ? -10.027 -28.377 -16.367 1.00 96.88 343 PHE A C 1
ATOM 2741 O O . PHE A 1 343 ? -8.881 -28.086 -16.035 1.00 96.88 343 PHE A O 1
ATOM 2748 N N . ASN A 1 344 ? -10.303 -28.982 -17.519 1.00 97.06 344 ASN A N 1
ATOM 2749 C CA . ASN A 1 344 ? -9.289 -29.148 -18.556 1.00 97.06 344 ASN A CA 1
ATOM 2750 C C . ASN A 1 344 ? -9.116 -27.826 -19.303 1.00 97.06 344 ASN A C 1
ATOM 2752 O O . ASN A 1 344 ? -10.102 -27.202 -19.697 1.00 97.06 344 ASN A O 1
ATOM 2756 N N . VAL A 1 345 ? -7.869 -27.399 -19.493 1.00 97.25 345 VAL A N 1
ATOM 2757 C CA . VAL A 1 345 ? -7.549 -26.077 -20.033 1.00 97.25 345 VAL A CA 1
ATOM 2758 C C . VAL A 1 345 ? -6.417 -26.166 -21.054 1.00 97.25 345 VAL A C 1
ATOM 2760 O O . VAL A 1 345 ? -5.410 -26.847 -20.858 1.00 97.25 345 VAL A O 1
ATOM 2763 N N . ASP A 1 346 ? -6.586 -25.416 -22.139 1.00 97.12 346 ASP A N 1
ATOM 2764 C CA . ASP A 1 346 ? -5.563 -25.116 -23.136 1.00 97.12 346 ASP A CA 1
ATOM 2765 C C . ASP A 1 346 ? -4.871 -23.789 -22.773 1.00 97.12 346 ASP A C 1
ATOM 2767 O O . ASP A 1 346 ? -5.391 -22.709 -23.060 1.00 97.12 346 ASP A O 1
ATOM 2771 N N . PHE A 1 347 ? -3.704 -23.854 -22.130 1.00 97.62 347 PHE A N 1
ATOM 2772 C CA . PHE A 1 347 ? -2.968 -22.679 -21.657 1.00 97.62 347 PHE A CA 1
ATOM 2773 C C . PHE A 1 347 ? -2.107 -22.094 -22.780 1.00 97.62 347 PHE A C 1
ATOM 2775 O O . PHE A 1 347 ? -1.008 -22.573 -23.065 1.00 97.62 347 PHE A O 1
ATOM 2782 N N . LYS A 1 348 ? -2.605 -21.042 -23.435 1.00 97.69 348 LYS A N 1
ATOM 2783 C CA . LYS A 1 348 ? -1.896 -20.296 -24.488 1.00 97.69 348 LYS A CA 1
ATOM 2784 C C . LYS A 1 348 ? -0.751 -19.475 -23.903 1.00 97.69 348 LYS A C 1
ATOM 2786 O O . LYS A 1 348 ? -0.711 -19.237 -22.699 1.00 97.69 348 LYS A O 1
ATOM 2791 N N . SER A 1 349 ? 0.180 -19.047 -24.752 1.00 97.25 349 SER A N 1
ATOM 2792 C CA . SER A 1 349 ? 1.130 -17.993 -24.376 1.00 97.25 349 SER A CA 1
ATOM 2793 C C . SER A 1 349 ? 0.376 -16.671 -24.155 1.00 97.25 349 SER A C 1
ATOM 2795 O O . SER A 1 349 ? -0.642 -16.422 -24.809 1.00 97.25 349 SER A O 1
ATOM 2797 N N . GLY A 1 350 ? 0.839 -15.857 -23.209 1.00 96.62 350 GLY A N 1
ATOM 2798 C CA . GLY A 1 350 ? 0.196 -14.629 -22.754 1.00 96.62 350 GLY A CA 1
ATOM 2799 C C . GLY A 1 350 ? -0.862 -14.846 -21.665 1.00 96.62 350 GLY A C 1
ATOM 2800 O O . GLY A 1 350 ? -0.769 -15.750 -20.830 1.00 96.62 350 GLY A O 1
ATOM 2801 N N . ILE A 1 351 ? -1.874 -13.976 -21.647 1.00 97.50 351 ILE A N 1
ATOM 2802 C CA . ILE A 1 351 ? -2.889 -13.910 -20.585 1.00 97.50 351 ILE A CA 1
ATOM 2803 C C . ILE A 1 351 ? -4.087 -14.801 -20.929 1.00 97.50 351 ILE A C 1
ATOM 2805 O O . ILE A 1 351 ? -4.802 -14.573 -21.905 1.00 97.50 351 ILE A O 1
ATOM 2809 N N . ASN A 1 352 ? -4.362 -15.778 -20.069 1.00 97.50 352 ASN A N 1
ATOM 2810 C CA . ASN A 1 352 ? -5.463 -16.724 -20.195 1.00 97.50 352 ASN A CA 1
ATOM 2811 C C . ASN A 1 352 ? -6.520 -16.431 -19.127 1.00 97.50 352 ASN A C 1
ATOM 2813 O O . ASN A 1 352 ? -6.267 -16.580 -17.932 1.00 97.50 352 ASN A O 1
ATOM 2817 N N . LYS A 1 353 ? -7.728 -16.048 -19.545 1.00 95.75 353 LYS A N 1
ATOM 2818 C CA . LYS A 1 353 ? -8.895 -15.999 -18.652 1.00 95.75 353 LYS A CA 1
ATOM 2819 C C . LYS A 1 353 ? -9.477 -17.405 -18.561 1.00 95.75 353 LYS A C 1
ATOM 2821 O O . LYS A 1 353 ? -9.875 -17.942 -19.590 1.00 95.75 353 LYS A O 1
ATOM 2826 N N . LEU A 1 354 ? -9.465 -18.000 -17.370 1.00 94.62 354 LEU A N 1
ATOM 2827 C CA . LEU A 1 354 ? -9.732 -19.430 -17.213 1.00 94.62 354 LEU A CA 1
ATOM 2828 C C . LEU A 1 354 ? -11.195 -19.714 -16.889 1.00 94.62 354 LEU A C 1
ATOM 2830 O O . LEU A 1 354 ? -11.915 -20.273 -17.708 1.00 94.62 354 LEU A O 1
ATOM 2834 N N . ASN A 1 355 ? -11.631 -19.332 -15.692 1.00 86.50 355 ASN A N 1
ATOM 2835 C CA . ASN A 1 355 ? -12.972 -19.601 -15.200 1.00 86.50 355 ASN A CA 1
ATOM 2836 C C . ASN A 1 355 ? -13.488 -18.453 -14.329 1.00 86.50 355 ASN A C 1
ATOM 2838 O O . ASN A 1 355 ? -12.718 -17.711 -13.707 1.00 86.50 355 ASN A O 1
ATOM 2842 N N . GLU A 1 356 ? -14.813 -18.349 -14.288 1.00 93.62 356 GLU A N 1
ATOM 2843 C CA . GLU A 1 356 ? -15.558 -17.527 -13.343 1.00 93.62 356 GLU A CA 1
ATOM 2844 C C . GLU A 1 356 ? -16.512 -18.448 -12.589 1.00 93.62 356 GLU A C 1
ATOM 2846 O O . GLU A 1 356 ? -17.331 -19.135 -13.198 1.00 93.62 356 GLU A O 1
ATOM 2851 N N . LEU A 1 357 ? -16.359 -18.508 -11.269 1.00 95.69 357 LEU A N 1
ATOM 2852 C CA . LEU A 1 357 ? -17.116 -19.402 -10.403 1.00 95.69 357 LEU A CA 1
ATOM 2853 C C . LEU A 1 357 ? -17.853 -18.619 -9.334 1.00 95.69 357 LEU A C 1
ATOM 2855 O O . LEU A 1 357 ? -17.342 -17.635 -8.802 1.00 95.69 357 LEU A O 1
ATOM 2859 N N . LYS A 1 358 ? -19.034 -19.113 -8.979 1.00 95.69 358 LYS A N 1
ATOM 2860 C CA . LYS A 1 358 ? -19.787 -18.645 -7.823 1.00 95.69 358 LYS A CA 1
ATOM 2861 C C . LYS A 1 358 ? -19.609 -19.635 -6.687 1.00 95.69 358 LYS A C 1
ATOM 2863 O O . LYS A 1 358 ? -19.941 -20.807 -6.830 1.00 95.69 358 LYS A O 1
ATOM 2868 N N . ILE A 1 359 ? -19.080 -19.159 -5.570 1.00 94.44 359 ILE A N 1
ATOM 2869 C CA . ILE A 1 359 ? -18.888 -19.954 -4.362 1.00 94.44 359 ILE A CA 1
ATOM 2870 C C . ILE A 1 359 ? -19.995 -19.588 -3.375 1.00 94.44 359 ILE A C 1
ATOM 2872 O O . ILE A 1 359 ? -20.052 -18.459 -2.880 1.00 94.44 359 ILE A O 1
ATOM 2876 N N . GLU A 1 360 ? -20.880 -20.543 -3.102 1.00 93.31 360 GLU A N 1
ATOM 2877 C CA . GLU A 1 360 ? -21.939 -20.402 -2.105 1.00 93.31 360 GLU A CA 1
ATOM 2878 C C . GLU A 1 360 ? -21.382 -20.523 -0.683 1.00 93.31 360 GLU A C 1
ATOM 2880 O O . GLU A 1 360 ? -20.492 -21.327 -0.404 1.00 93.31 360 GLU A O 1
ATOM 2885 N N . THR A 1 361 ? -21.939 -19.744 0.247 1.00 95.00 361 THR A N 1
ATOM 2886 C CA . THR A 1 361 ? -21.435 -19.669 1.632 1.00 95.00 361 THR A CA 1
ATOM 2887 C C . THR A 1 361 ? -22.451 -20.093 2.696 1.00 95.00 361 THR A C 1
ATOM 2889 O O . THR A 1 361 ? -22.287 -19.770 3.870 1.00 95.00 361 THR A O 1
ATOM 2892 N N . VAL A 1 362 ? -23.511 -20.818 2.316 1.00 91.25 362 VAL A N 1
ATOM 2893 C CA . VAL A 1 362 ? -24.648 -21.177 3.198 1.00 91.25 362 VAL A CA 1
ATOM 2894 C C . VAL A 1 362 ? -24.217 -21.948 4.456 1.00 91.25 362 VAL A C 1
ATOM 2896 O O . VAL A 1 362 ? -24.777 -21.726 5.524 1.00 91.25 362 VAL A O 1
ATOM 2899 N N . ASN A 1 363 ? -23.196 -22.805 4.356 1.00 89.81 363 ASN A N 1
ATOM 2900 C CA . ASN A 1 363 ? -22.721 -23.659 5.456 1.00 89.81 363 ASN A CA 1
ATOM 2901 C C . ASN A 1 363 ? -21.303 -23.302 5.938 1.00 89.81 363 ASN A C 1
ATOM 2903 O O . ASN A 1 363 ? -20.614 -24.140 6.520 1.00 89.81 363 ASN A O 1
ATOM 2907 N N . LEU A 1 364 ? -20.839 -22.082 5.661 1.00 94.69 364 LEU A N 1
ATOM 2908 C CA . LEU A 1 364 ? -19.485 -21.631 5.986 1.00 94.69 364 LEU A CA 1
ATOM 2909 C C . LEU A 1 364 ? -19.518 -20.597 7.113 1.00 94.69 364 LEU A C 1
ATOM 2911 O O . LEU A 1 364 ? -20.385 -19.737 7.126 1.00 94.69 364 LEU A O 1
ATOM 2915 N N . ASN A 1 365 ? -18.565 -20.638 8.043 1.00 94.00 365 ASN A N 1
ATOM 2916 C CA . ASN A 1 365 ? -18.397 -19.615 9.077 1.00 94.00 365 ASN A CA 1
ATOM 2917 C C . ASN A 1 365 ? -16.923 -19.492 9.481 1.00 94.00 365 ASN A C 1
ATOM 2919 O O . ASN A 1 365 ? -16.298 -20.474 9.874 1.00 94.00 365 ASN A O 1
ATOM 2923 N N . GLY A 1 366 ? -16.386 -18.278 9.418 1.00 93.56 366 GLY A N 1
ATOM 2924 C CA . GLY A 1 366 ? -14.990 -17.973 9.699 1.00 93.56 366 GLY A CA 1
ATOM 2925 C C . GLY A 1 366 ? -14.139 -17.836 8.438 1.00 93.56 366 GLY A C 1
ATOM 2926 O O . GLY A 1 366 ? -14.628 -17.508 7.353 1.00 93.56 366 GLY A O 1
ATOM 2927 N N . LYS A 1 367 ? -12.832 -18.041 8.610 1.00 95.00 367 LYS A N 1
ATOM 2928 C CA . LYS A 1 367 ? -11.825 -17.889 7.559 1.00 95.00 367 LYS A CA 1
ATOM 2929 C C . LYS A 1 367 ? -11.680 -19.179 6.756 1.00 95.00 367 LYS A C 1
ATOM 2931 O O . LYS A 1 367 ? -11.519 -20.255 7.325 1.00 95.00 367 LYS A O 1
ATOM 2936 N N . TYR A 1 368 ? -11.665 -19.047 5.437 1.00 96.06 368 TYR A N 1
ATOM 2937 C CA . TYR A 1 368 ? -11.411 -20.135 4.496 1.00 96.06 368 TYR A CA 1
ATOM 2938 C C . TYR A 1 368 ? -10.403 -19.690 3.444 1.00 96.06 368 TYR A C 1
ATOM 2940 O O . TYR A 1 368 ? -10.041 -18.513 3.348 1.00 96.06 368 TYR A O 1
ATOM 2948 N N . TYR A 1 369 ? -9.952 -20.640 2.637 1.00 97.19 369 TYR A N 1
ATOM 2949 C CA . TYR A 1 369 ? -9.006 -20.385 1.572 1.00 97.19 369 TYR A CA 1
ATOM 2950 C C . TYR A 1 369 ? -9.468 -20.992 0.257 1.00 97.19 369 TYR A C 1
ATOM 2952 O O . TYR A 1 369 ? -9.818 -22.166 0.196 1.00 97.19 369 TYR A O 1
ATOM 2960 N N . LEU A 1 370 ? -9.392 -20.200 -0.807 1.00 97.38 370 LEU A N 1
ATOM 2961 C CA . LEU A 1 370 ? -9.510 -20.693 -2.173 1.00 97.38 370 LEU A CA 1
ATOM 2962 C C . LEU A 1 370 ? -8.110 -21.048 -2.670 1.00 97.38 370 LEU A C 1
ATOM 2964 O O . LEU A 1 370 ? -7.200 -20.214 -2.622 1.00 97.38 370 LEU A O 1
ATOM 2968 N N . VAL A 1 371 ? -7.935 -22.284 -3.125 1.00 98.19 371 VAL A N 1
ATOM 2969 C CA . VAL A 1 371 ? -6.658 -22.820 -3.595 1.00 98.19 371 VAL A CA 1
ATOM 2970 C C . VAL A 1 371 ? -6.783 -23.222 -5.054 1.00 98.19 371 VAL A C 1
ATOM 2972 O O . VAL A 1 371 ? -7.545 -24.118 -5.389 1.00 98.19 371 VAL A O 1
ATOM 2975 N N . GLY A 1 372 ? -6.018 -22.564 -5.918 1.00 97.88 372 GLY A N 1
ATOM 2976 C CA . GLY A 1 372 ? -5.886 -22.912 -7.326 1.00 97.88 372 GLY A CA 1
ATOM 2977 C C . GLY A 1 372 ? -4.591 -23.675 -7.575 1.00 97.88 372 GLY A C 1
ATOM 2978 O O . GLY A 1 372 ? -3.526 -23.258 -7.111 1.00 97.88 372 GLY A O 1
ATOM 2979 N N . LYS A 1 373 ? -4.669 -24.784 -8.305 1.00 98.25 373 LYS A N 1
ATOM 2980 C CA . LYS A 1 373 ? -3.526 -25.610 -8.711 1.00 98.25 373 LYS A CA 1
ATOM 2981 C C . LYS A 1 373 ? -3.599 -25.839 -10.214 1.00 98.25 373 LYS A C 1
ATOM 2983 O O . LYS A 1 373 ? -4.642 -26.252 -10.708 1.00 98.25 373 LYS A O 1
ATOM 2988 N N . ILE A 1 374 ? -2.510 -25.574 -10.924 1.00 98.19 374 ILE A N 1
ATOM 2989 C CA . ILE A 1 374 ? -2.393 -25.873 -12.353 1.00 98.19 374 ILE A CA 1
ATOM 2990 C C . ILE A 1 374 ? -1.457 -27.054 -12.524 1.00 98.19 374 ILE A C 1
ATOM 2992 O O . ILE A 1 374 ? -0.347 -27.030 -11.995 1.00 98.19 374 ILE A O 1
ATOM 2996 N N . PHE A 1 375 ? -1.896 -28.044 -13.289 1.00 98.31 375 PHE A N 1
ATOM 2997 C CA . PHE A 1 375 ? -1.113 -29.214 -13.659 1.00 98.31 375 PHE A CA 1
ATOM 2998 C C . PHE A 1 375 ? -0.932 -29.259 -15.173 1.00 98.31 375 PHE A C 1
ATOM 3000 O O . PHE A 1 375 ? -1.812 -28.814 -15.908 1.00 98.31 375 PHE A O 1
ATOM 3007 N N . ASP A 1 376 ? 0.199 -29.773 -15.650 1.00 96.81 376 ASP A N 1
ATOM 3008 C CA . ASP A 1 376 ? 0.379 -30.092 -17.069 1.00 96.81 376 ASP A CA 1
ATOM 3009 C C . ASP A 1 376 ? -0.215 -31.472 -17.422 1.00 96.81 376 ASP A C 1
ATOM 3011 O O . ASP A 1 376 ? -0.771 -32.166 -16.570 1.00 96.81 376 ASP A O 1
ATOM 3015 N N . GLN A 1 377 ? -0.110 -31.886 -18.690 1.00 95.31 377 GLN A N 1
ATOM 3016 C CA . GLN A 1 377 ? -0.604 -33.195 -19.15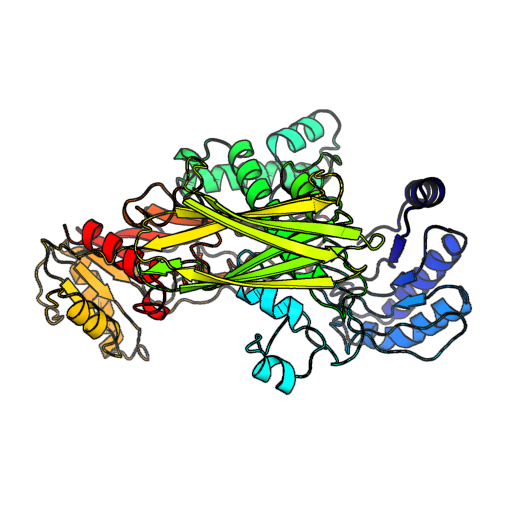1 1.00 95.31 377 GLN A CA 1
ATOM 3017 C C . GLN A 1 377 ? 0.065 -34.397 -18.463 1.00 95.31 377 GLN A C 1
ATOM 3019 O O . GLN A 1 377 ? -0.456 -35.504 -18.556 1.00 95.31 377 GLN A O 1
ATOM 3024 N N . THR A 1 378 ? 1.219 -34.201 -17.818 1.00 96.12 378 THR A N 1
ATOM 3025 C CA . THR A 1 378 ? 1.932 -35.244 -17.061 1.00 96.12 378 THR A CA 1
ATOM 3026 C C . THR A 1 378 ? 1.541 -35.265 -15.583 1.00 96.12 378 THR A C 1
ATOM 3028 O O . THR A 1 378 ? 2.173 -35.959 -14.792 1.00 96.12 378 THR A O 1
ATOM 3031 N N . GLU A 1 379 ? 0.518 -34.488 -15.208 1.00 95.00 379 GLU A N 1
ATOM 3032 C CA . GLU A 1 379 ? 0.064 -34.272 -13.830 1.00 95.00 379 GLU A CA 1
ATOM 3033 C C . GLU A 1 379 ? 1.113 -33.594 -12.932 1.00 95.00 379 GLU A C 1
ATOM 3035 O O . GLU A 1 379 ? 1.009 -33.602 -11.702 1.00 95.00 379 GLU A O 1
ATOM 3040 N N . LYS A 1 380 ? 2.122 -32.942 -13.521 1.00 97.25 380 LYS A N 1
ATOM 3041 C CA . LYS A 1 380 ? 3.102 -32.166 -12.763 1.00 97.25 380 LYS A CA 1
ATOM 3042 C C . LYS A 1 380 ? 2.515 -30.806 -12.404 1.00 97.25 380 LYS A C 1
ATOM 3044 O O . LYS A 1 380 ? 2.000 -30.090 -13.260 1.00 97.25 380 LYS A O 1
ATOM 3049 N N . LEU A 1 381 ? 2.638 -30.423 -11.132 1.00 97.69 381 LEU A N 1
ATOM 3050 C CA . LEU A 1 381 ? 2.224 -29.105 -10.651 1.00 97.69 381 LEU A CA 1
ATOM 3051 C C . LEU A 1 381 ? 3.072 -28.009 -11.318 1.00 97.69 381 LEU A C 1
ATOM 3053 O O . LEU A 1 381 ? 4.285 -27.948 -11.124 1.00 97.69 381 LEU A O 1
ATOM 3057 N N . VAL A 1 382 ? 2.411 -27.135 -12.071 1.00 97.00 382 VAL A N 1
ATOM 3058 C CA . VAL A 1 382 ? 3.000 -25.963 -12.730 1.00 97.00 382 VAL A CA 1
ATOM 3059 C C . VAL A 1 382 ? 2.972 -24.756 -11.802 1.00 97.00 382 VAL A C 1
ATOM 3061 O O . VAL A 1 382 ? 3.967 -24.053 -11.683 1.00 97.00 382 VAL A O 1
ATOM 3064 N N . TYR A 1 383 ? 1.837 -24.503 -11.146 1.00 96.81 383 TYR A N 1
ATOM 3065 C CA . TYR A 1 383 ? 1.692 -23.369 -10.236 1.00 96.81 383 TYR A CA 1
ATOM 3066 C C . TYR A 1 383 ? 0.617 -23.630 -9.183 1.00 96.81 383 TYR A C 1
ATOM 3068 O O . TYR A 1 383 ? -0.374 -24.317 -9.445 1.00 96.81 383 TYR A O 1
ATOM 3076 N N . LYS A 1 384 ? 0.782 -23.042 -7.994 1.00 96.56 384 LYS A N 1
ATOM 3077 C CA . LYS A 1 384 ? -0.210 -23.073 -6.913 1.00 96.56 384 LYS A CA 1
ATOM 3078 C C . LYS A 1 384 ? -0.421 -21.678 -6.337 1.00 96.56 384 LYS A C 1
ATOM 3080 O O . LYS A 1 384 ? 0.531 -21.003 -5.949 1.00 96.56 384 LYS A O 1
ATOM 3085 N N . ARG A 1 385 ? -1.685 -21.284 -6.188 1.00 95.44 385 ARG A N 1
ATOM 3086 C CA . ARG A 1 385 ? -2.099 -20.044 -5.523 1.00 95.44 385 ARG A CA 1
ATOM 3087 C C . ARG A 1 385 ? -3.088 -20.356 -4.406 1.00 95.44 385 ARG A C 1
ATOM 3089 O O . ARG A 1 385 ? -3.915 -21.248 -4.543 1.00 95.44 385 ARG A O 1
ATOM 3096 N N . LYS A 1 386 ? -2.990 -19.624 -3.297 1.00 95.25 386 LYS A N 1
ATOM 3097 C CA . LYS A 1 386 ? -3.905 -19.699 -2.151 1.00 95.25 386 LYS A CA 1
ATOM 3098 C C . LYS A 1 386 ? -4.286 -18.276 -1.754 1.00 95.25 386 LYS A C 1
ATOM 3100 O O . LYS A 1 386 ? -3.388 -17.465 -1.536 1.00 95.25 386 LYS A O 1
ATOM 3105 N N . ILE A 1 387 ? -5.582 -17.973 -1.688 1.00 94.50 387 ILE A N 1
ATOM 3106 C CA . ILE A 1 387 ? -6.105 -16.662 -1.271 1.00 94.50 387 ILE A CA 1
ATOM 3107 C C . ILE A 1 387 ? -7.149 -16.821 -0.156 1.00 94.50 387 ILE A C 1
ATOM 3109 O O . ILE A 1 387 ? -7.885 -17.810 -0.165 1.00 94.50 387 ILE A O 1
ATOM 3113 N N . PRO A 1 388 ? -7.224 -15.890 0.812 1.00 94.12 388 PRO A N 1
ATOM 3114 C CA . PRO A 1 388 ? -8.200 -15.960 1.894 1.00 94.12 388 PRO A CA 1
ATOM 3115 C C . PRO A 1 388 ? -9.567 -15.386 1.491 1.00 94.12 388 PRO A C 1
ATOM 3117 O O . PRO A 1 388 ? -9.648 -14.425 0.718 1.00 94.12 388 PRO A O 1
ATOM 3120 N N . ILE A 1 389 ? -10.618 -15.942 2.094 1.00 95.69 389 ILE A N 1
ATOM 3121 C CA . ILE A 1 389 ? -11.982 -15.398 2.149 1.00 95.69 389 ILE A CA 1
ATOM 3122 C C . ILE A 1 389 ? -12.519 -15.512 3.583 1.00 95.69 389 ILE A C 1
ATOM 3124 O O . ILE A 1 389 ? -12.106 -16.397 4.336 1.00 95.69 389 ILE A O 1
ATOM 3128 N N . ASN A 1 390 ? -13.446 -14.636 3.963 1.00 96.00 390 ASN A N 1
ATOM 3129 C CA . ASN A 1 390 ? -14.034 -14.597 5.298 1.00 96.00 390 ASN A CA 1
ATOM 3130 C C . ASN A 1 390 ? -15.561 -14.602 5.207 1.00 96.00 390 ASN A C 1
ATOM 3132 O O . ASN A 1 390 ? -16.162 -13.771 4.520 1.00 96.00 390 ASN A O 1
ATOM 3136 N N . VAL A 1 391 ? -16.185 -15.527 5.933 1.00 96.25 391 VAL A N 1
ATOM 3137 C CA . VAL A 1 391 ? -17.640 -15.670 6.004 1.00 96.25 391 VAL A CA 1
ATOM 3138 C C . VAL A 1 391 ? -18.101 -15.371 7.423 1.00 96.25 391 VAL A C 1
ATOM 3140 O O . VAL A 1 391 ? -17.640 -15.987 8.379 1.00 96.25 391 VAL A O 1
ATOM 3143 N N . TYR A 1 392 ? -19.025 -14.428 7.563 1.00 95.81 392 TYR A N 1
ATOM 3144 C CA . TYR A 1 392 ? -19.496 -13.936 8.850 1.00 95.81 392 TYR A CA 1
ATOM 3145 C C . TYR A 1 392 ? -20.945 -14.339 9.091 1.00 95.81 392 TYR A C 1
ATOM 3147 O O . TYR A 1 392 ? -21.822 -14.133 8.252 1.00 95.81 392 TYR A O 1
ATOM 3155 N N . VAL A 1 393 ? -21.227 -14.847 10.287 1.00 92.12 393 VAL A N 1
ATOM 3156 C CA . VAL A 1 393 ? -22.599 -14.941 10.794 1.00 92.12 393 VAL A CA 1
ATOM 3157 C C . VAL A 1 393 ? -22.998 -13.572 11.343 1.00 92.12 393 VAL A C 1
ATOM 3159 O O . VAL A 1 393 ? -22.206 -12.913 12.023 1.00 92.12 393 VAL A O 1
ATOM 3162 N N . LYS A 1 394 ? -24.239 -13.143 11.090 1.00 85.31 394 LYS A N 1
ATOM 3163 C CA . LYS A 1 394 ? -24.790 -11.942 11.732 1.00 85.31 394 LYS A CA 1
ATOM 3164 C C . LYS A 1 394 ? -24.742 -12.107 13.250 1.00 85.31 394 LYS A C 1
ATOM 3166 O O . LYS A 1 394 ? -25.353 -13.018 13.804 1.00 85.31 394 LYS A O 1
ATOM 3171 N N . SER A 1 395 ? -24.005 -11.231 13.921 1.00 79.06 395 SER A N 1
ATOM 3172 C CA . SER A 1 395 ? -23.874 -11.249 15.374 1.00 79.06 395 SER A CA 1
ATOM 3173 C C . SER A 1 395 ? -24.927 -10.357 16.027 1.00 79.06 395 SER A C 1
ATOM 3175 O O . SER A 1 395 ? -25.233 -9.273 15.538 1.00 79.06 395 SER A O 1
ATOM 3177 N N . SER A 1 396 ? -25.465 -10.802 17.163 1.00 78.69 396 SER A N 1
ATOM 3178 C CA . SER A 1 396 ? -26.322 -9.968 18.007 1.00 78.69 396 SER A CA 1
ATOM 3179 C C . SER A 1 396 ? -25.476 -9.020 18.856 1.00 78.69 396 SER A C 1
ATOM 3181 O O . SER A 1 396 ? -24.486 -9.449 19.456 1.00 78.69 396 SER A O 1
ATOM 3183 N N . VAL A 1 397 ? -25.913 -7.774 18.994 1.00 85.69 397 VAL A N 1
ATOM 3184 C CA . VAL A 1 397 ? -25.342 -6.819 19.949 1.00 85.69 397 VAL A CA 1
ATOM 3185 C C . VAL A 1 397 ? -25.950 -7.051 21.335 1.00 85.69 397 VAL A C 1
ATOM 3187 O O . VAL A 1 397 ? -27.169 -7.153 21.467 1.00 85.69 397 VAL A O 1
ATOM 3190 N N . LYS A 1 398 ? -25.118 -7.117 22.383 1.00 82.25 398 LYS A N 1
ATOM 3191 C CA . LYS A 1 398 ? -25.573 -7.219 23.780 1.00 82.25 398 LYS A CA 1
ATOM 3192 C C . LYS A 1 398 ? -24.933 -6.111 24.610 1.00 82.25 398 LYS A C 1
ATOM 3194 O O . LYS A 1 398 ? -23.731 -6.143 24.863 1.00 82.25 398 LYS A O 1
ATOM 3199 N N . THR A 1 399 ? -25.741 -5.155 25.056 1.00 83.94 399 THR A N 1
ATOM 3200 C CA . THR A 1 399 ? -25.284 -3.991 25.830 1.00 83.94 399 THR A CA 1
ATOM 3201 C C . THR A 1 399 ? -25.964 -3.961 27.195 1.00 83.94 399 THR A C 1
ATOM 3203 O O . THR A 1 399 ? -27.192 -3.965 27.268 1.00 83.94 399 THR A O 1
ATOM 3206 N N . LYS A 1 400 ? -25.188 -3.897 28.281 1.00 86.12 400 LYS A N 1
ATOM 3207 C CA . LYS A 1 400 ? -25.706 -3.692 29.649 1.00 86.12 400 LYS A CA 1
ATOM 3208 C C . LYS A 1 400 ? -25.958 -2.219 29.963 1.00 86.12 400 LYS A C 1
ATOM 3210 O O . LYS A 1 400 ? -26.767 -1.898 30.830 1.00 86.12 400 LYS A O 1
ATOM 3215 N N . ARG A 1 401 ? -25.235 -1.325 29.291 1.00 87.19 401 ARG A N 1
ATOM 3216 C CA . ARG A 1 401 ? -25.314 0.125 29.478 1.00 87.19 401 ARG A CA 1
ATOM 3217 C C . ARG A 1 401 ? -26.224 0.762 28.435 1.00 87.19 401 ARG A C 1
ATOM 3219 O O . ARG A 1 401 ? -26.414 0.239 27.341 1.00 87.19 401 ARG A O 1
ATOM 3226 N N . ASN A 1 402 ? -26.752 1.933 28.780 1.00 92.06 402 ASN A N 1
ATOM 3227 C CA . ASN A 1 402 ? -27.539 2.750 27.863 1.00 92.06 402 ASN A CA 1
ATOM 3228 C C . ASN A 1 402 ? -26.692 3.201 26.663 1.00 92.06 402 ASN A C 1
ATOM 3230 O O . ASN A 1 402 ? -25.576 3.689 26.859 1.00 92.06 402 ASN A O 1
ATOM 3234 N N . ILE A 1 403 ? -27.250 3.080 25.455 1.00 95.06 403 ILE A N 1
ATOM 3235 C CA . ILE A 1 403 ? -26.634 3.544 24.207 1.00 95.06 403 ILE A CA 1
ATOM 3236 C C . ILE A 1 403 ? -27.278 4.857 23.768 1.00 95.06 403 ILE A C 1
ATOM 3238 O O . ILE A 1 403 ? -28.503 4.965 23.682 1.00 95.06 403 ILE A O 1
ATOM 3242 N N . TYR A 1 404 ? -26.438 5.835 23.453 1.00 95.06 404 TYR A N 1
ATOM 3243 C CA . TYR A 1 404 ? -26.825 7.144 22.939 1.00 95.06 404 TYR A CA 1
ATOM 3244 C C . TYR A 1 404 ? -26.141 7.401 21.599 1.00 95.06 404 TYR A C 1
ATOM 3246 O O . TYR A 1 404 ? -25.043 6.901 21.350 1.00 95.06 404 TYR A O 1
ATOM 3254 N N . VAL A 1 405 ? -26.764 8.216 20.749 1.00 95.25 405 VAL A N 1
ATOM 3255 C CA . VAL A 1 405 ? -26.197 8.617 19.457 1.00 95.25 405 VAL A CA 1
ATOM 3256 C C . VAL A 1 405 ? -26.259 10.132 19.308 1.00 95.25 405 VAL A C 1
ATOM 3258 O O . VAL A 1 405 ? -27.304 10.738 19.543 1.00 95.25 405 VAL A O 1
ATOM 3261 N N . LEU A 1 406 ? -25.146 10.726 18.879 1.00 93.94 406 LEU A N 1
ATOM 3262 C CA . LEU A 1 406 ? -25.041 12.118 18.454 1.00 93.94 406 LEU A CA 1
ATOM 3263 C C . LEU A 1 406 ? -24.520 12.157 17.013 1.00 93.94 406 LEU A C 1
ATOM 3265 O O . LEU A 1 406 ? -23.382 11.786 16.745 1.00 93.94 406 LEU A O 1
ATOM 3269 N N . GLU A 1 407 ? -25.345 12.600 16.070 1.00 93.56 407 GLU A N 1
ATOM 3270 C CA . GLU A 1 407 ? -24.986 12.659 14.650 1.00 93.56 407 GLU A CA 1
ATOM 3271 C C . GLU A 1 407 ? -25.832 13.689 13.896 1.00 93.56 407 GLU A C 1
ATOM 3273 O O . GLU A 1 407 ? -26.858 14.152 14.397 1.00 93.56 407 GLU A O 1
ATOM 3278 N N . SER A 1 408 ? -25.404 14.034 12.683 1.0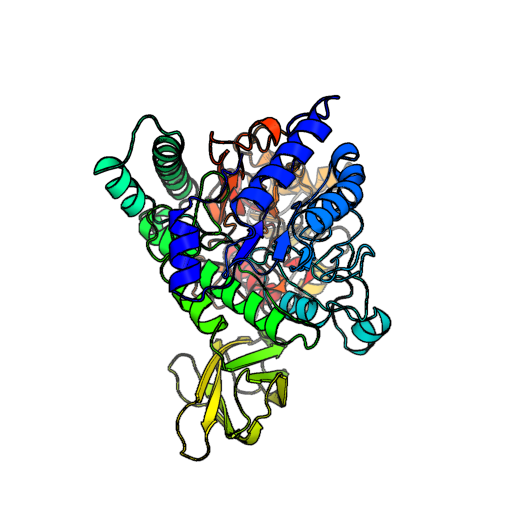0 92.19 408 SER A N 1
ATOM 3279 C CA . SER A 1 408 ? -26.088 15.008 11.824 1.00 92.19 408 SER A CA 1
ATOM 3280 C C . SER A 1 408 ? -27.119 14.409 10.856 1.00 92.19 408 SER A C 1
ATOM 3282 O O . SER A 1 408 ? -27.989 15.143 10.398 1.00 92.19 408 SER A O 1
ATOM 3284 N N . ASP A 1 409 ? -27.064 13.106 10.542 1.00 92.06 409 ASP A N 1
ATOM 3285 C CA . ASP A 1 409 ? -27.854 12.505 9.448 1.00 92.06 409 ASP A CA 1
ATOM 3286 C C . ASP A 1 409 ? -28.671 11.251 9.822 1.00 92.06 409 ASP A C 1
ATOM 3288 O O . ASP A 1 409 ? -29.259 10.615 8.947 1.00 92.06 409 ASP A O 1
ATOM 3292 N N . LYS A 1 410 ? -28.753 10.906 11.114 1.00 93.19 410 LYS A N 1
ATOM 3293 C CA . LYS A 1 410 ? -29.490 9.744 11.665 1.00 93.19 410 LYS A CA 1
ATOM 3294 C C . LYS A 1 410 ? -29.041 8.364 11.140 1.00 93.19 410 LYS A C 1
ATOM 3296 O O . LYS A 1 410 ? -29.703 7.362 11.430 1.00 93.19 410 LYS A O 1
ATOM 3301 N N . ARG A 1 411 ? -27.954 8.273 10.362 1.00 94.56 411 ARG A N 1
ATOM 3302 C CA . ARG A 1 411 ? -27.527 7.025 9.713 1.00 94.56 411 ARG A CA 1
ATOM 3303 C C . ARG A 1 411 ? -27.167 5.949 10.734 1.00 94.56 411 ARG A C 1
ATOM 3305 O O . ARG A 1 411 ? -27.607 4.807 10.598 1.00 94.56 411 ARG A O 1
ATOM 3312 N N . LEU A 1 412 ? -26.369 6.302 11.737 1.00 96.50 412 LEU A N 1
ATOM 3313 C CA . LEU A 1 412 ? -25.916 5.378 12.768 1.00 96.50 412 LEU A CA 1
ATOM 3314 C C . LEU A 1 412 ? -27.083 4.918 13.641 1.00 96.50 412 LEU A C 1
ATOM 3316 O O . LEU A 1 412 ? -27.203 3.728 13.926 1.00 96.50 412 LEU A O 1
ATOM 3320 N N . ARG A 1 413 ? -27.981 5.833 14.020 1.00 96.38 413 ARG A N 1
ATOM 3321 C CA . ARG A 1 413 ? -29.189 5.499 14.780 1.00 96.38 413 ARG A CA 1
ATOM 3322 C C . ARG A 1 413 ? -30.049 4.484 14.033 1.00 96.38 413 ARG A C 1
ATOM 3324 O O . ARG A 1 413 ? -30.441 3.483 14.624 1.00 96.38 413 ARG A O 1
ATOM 3331 N N . ASN A 1 414 ? -30.316 4.715 12.748 1.00 95.94 414 ASN A N 1
ATOM 3332 C CA . ASN A 1 414 ? -31.128 3.804 11.939 1.00 95.94 414 ASN A CA 1
ATOM 3333 C C . ASN A 1 414 ? -30.476 2.421 11.810 1.00 95.94 414 ASN A C 1
ATOM 3335 O O . ASN A 1 414 ? -31.166 1.409 11.929 1.00 95.94 414 ASN A O 1
ATOM 3339 N N . TYR A 1 415 ? -29.150 2.371 11.631 1.00 95.88 415 TYR A N 1
ATOM 3340 C CA . TYR A 1 415 ? -28.404 1.114 11.653 1.00 95.88 415 TYR A CA 1
ATOM 3341 C C . TYR A 1 415 ? -28.613 0.368 12.978 1.00 95.88 415 TYR A C 1
ATOM 3343 O O . TYR A 1 415 ? -29.056 -0.777 12.970 1.00 95.88 415 TYR A O 1
ATOM 3351 N N . LEU A 1 416 ? -28.375 1.017 14.118 1.00 95.75 416 LEU A N 1
ATOM 3352 C CA . LEU A 1 416 ? -28.483 0.385 15.438 1.00 95.75 416 LEU A CA 1
ATOM 3353 C C . LEU A 1 416 ? -29.893 -0.149 15.719 1.00 95.75 416 LEU A C 1
ATOM 3355 O O . LEU A 1 416 ? -30.035 -1.280 16.182 1.00 95.75 416 LEU A O 1
ATOM 3359 N N . LEU A 1 417 ? -30.932 0.621 15.376 1.00 94.50 417 LEU A N 1
ATOM 3360 C CA . LEU A 1 417 ? -32.324 0.179 15.502 1.00 94.50 417 LEU A CA 1
ATOM 3361 C C . LEU A 1 417 ? -32.604 -1.061 14.641 1.00 94.50 417 LEU A C 1
ATOM 3363 O O . LEU A 1 417 ? -33.265 -1.987 15.107 1.00 94.50 417 LEU A O 1
ATOM 3367 N N . SER A 1 418 ? -32.053 -1.124 13.422 1.00 93.06 418 SER A N 1
ATOM 3368 C CA . SER A 1 418 ? -32.188 -2.304 12.552 1.00 93.06 418 SER A CA 1
ATOM 3369 C C . SER A 1 418 ? -31.482 -3.554 13.096 1.00 93.06 418 SER A C 1
ATOM 3371 O O . SER A 1 418 ? -31.882 -4.666 12.770 1.00 93.06 418 SER A O 1
ATOM 3373 N N . GLN A 1 419 ? -30.477 -3.380 13.963 1.00 92.31 419 GLN A N 1
ATOM 3374 C CA . GLN A 1 419 ? -29.792 -4.467 14.674 1.00 92.31 419 GLN A CA 1
ATOM 3375 C C . GLN A 1 419 ? -30.463 -4.823 16.016 1.00 92.31 419 GLN A C 1
ATOM 3377 O O . GLN A 1 419 ? -29.924 -5.618 16.785 1.00 92.31 419 GLN A O 1
ATOM 3382 N N . GLY A 1 420 ? -31.619 -4.225 16.334 1.00 91.19 420 GLY A N 1
ATOM 3383 C CA . GLY A 1 420 ? -32.339 -4.454 17.591 1.00 91.19 420 GLY A CA 1
ATOM 3384 C C . GLY A 1 420 ? -31.720 -3.771 18.816 1.00 91.19 420 GLY A C 1
ATOM 3385 O O . GLY A 1 420 ? -32.057 -4.119 19.947 1.00 91.19 420 GLY A O 1
ATOM 3386 N N . VAL A 1 421 ? -30.819 -2.801 18.625 1.00 92.75 421 VAL A N 1
ATOM 3387 C CA . VAL A 1 421 ? -30.202 -2.048 19.726 1.00 92.75 421 VAL A CA 1
ATOM 3388 C C . VAL A 1 421 ? -31.145 -0.941 20.192 1.00 92.75 421 VAL A C 1
ATOM 3390 O O . VAL A 1 421 ? -31.582 -0.102 19.404 1.00 92.75 421 VAL A O 1
ATOM 3393 N N . VAL A 1 422 ? -31.422 -0.893 21.497 1.00 91.75 422 VAL A N 1
ATOM 3394 C CA . VAL A 1 422 ? -32.223 0.180 22.104 1.00 91.75 422 VAL A CA 1
ATOM 3395 C C . VAL A 1 422 ? -31.377 1.450 22.215 1.00 91.75 422 VAL A C 1
ATOM 3397 O O . VAL A 1 422 ? -30.479 1.540 23.053 1.00 91.75 422 VAL A O 1
ATOM 3400 N N . VAL A 1 423 ? -31.679 2.445 21.379 1.00 93.44 423 VAL A N 1
ATOM 3401 C CA . VAL A 1 423 ? -31.005 3.752 21.380 1.00 93.44 423 VAL A CA 1
ATOM 3402 C C . VAL A 1 423 ? -31.871 4.787 22.095 1.00 93.44 423 VAL A C 1
ATOM 3404 O O . VAL A 1 423 ? -33.012 5.026 21.704 1.00 93.44 423 VAL A O 1
ATOM 3407 N N . LYS A 1 424 ? -31.315 5.434 23.122 1.00 90.44 424 LYS A N 1
ATOM 3408 C CA . LYS A 1 424 ? -31.950 6.553 23.828 1.00 90.44 424 LYS A CA 1
ATOM 3409 C C . LYS A 1 424 ? -31.566 7.886 23.194 1.00 90.44 424 LYS A C 1
ATOM 3411 O O . LYS A 1 424 ? -30.533 8.011 22.532 1.00 90.44 424 LYS A O 1
ATOM 3416 N N . ASP A 1 425 ? -32.397 8.897 23.409 1.00 84.75 425 ASP A N 1
ATOM 3417 C CA . ASP A 1 425 ? -32.107 10.242 22.923 1.00 84.75 425 ASP A CA 1
ATOM 3418 C C . ASP A 1 425 ? -30.970 10.871 23.722 1.00 84.75 425 ASP A C 1
ATOM 3420 O O . ASP A 1 425 ? -30.922 10.799 24.952 1.00 84.75 425 ASP A O 1
ATOM 3424 N N . TYR A 1 426 ? -30.023 11.463 22.997 1.00 83.38 426 TYR A N 1
ATOM 3425 C CA . TYR A 1 426 ? -28.903 12.149 23.611 1.00 83.38 426 TYR A CA 1
ATOM 3426 C C . TYR A 1 426 ? -29.359 13.503 24.172 1.00 83.38 426 TYR A C 1
ATOM 3428 O O . TYR A 1 426 ? -29.723 14.402 23.413 1.00 83.38 426 TYR A O 1
ATOM 3436 N N . THR A 1 427 ? -29.316 13.661 25.496 1.00 76.25 427 THR A N 1
ATOM 3437 C CA . THR A 1 427 ? -29.544 14.937 26.191 1.00 76.25 427 THR A CA 1
ATOM 3438 C C . THR A 1 427 ? -28.311 15.312 27.020 1.00 76.25 427 THR A C 1
ATOM 3440 O O . THR A 1 427 ? -27.446 14.484 27.301 1.00 76.25 427 THR A O 1
ATOM 3443 N N . SER A 1 428 ? -28.178 16.573 27.430 1.00 66.88 428 SER A N 1
ATOM 3444 C CA . SER A 1 428 ? -27.025 17.016 28.232 1.00 66.88 428 SER A CA 1
ATOM 3445 C C . SER A 1 428 ? -27.044 16.515 29.690 1.00 66.88 428 SER A C 1
ATOM 3447 O O . SER A 1 428 ? -26.054 16.691 30.397 1.00 66.88 428 SER A O 1
ATOM 3449 N N . GLN A 1 429 ? -28.132 15.876 30.146 1.00 66.31 429 GLN A N 1
ATOM 3450 C CA . GLN A 1 429 ? -28.378 15.470 31.543 1.00 66.31 429 GLN A CA 1
ATOM 3451 C C . GLN A 1 429 ? -28.423 13.935 31.738 1.00 66.31 429 GLN A C 1
ATOM 3453 O O . GLN A 1 429 ? -29.232 13.420 32.505 1.00 66.31 429 GLN A O 1
ATOM 3458 N N . LEU A 1 430 ? -27.592 13.180 31.017 1.00 68.38 430 LEU A N 1
ATOM 3459 C CA . LEU A 1 430 ? -27.696 11.714 30.939 1.00 68.38 430 LEU A CA 1
ATOM 3460 C C . LEU A 1 430 ? -26.914 10.913 31.998 1.00 68.38 430 LEU A C 1
ATOM 3462 O O . LEU A 1 430 ? -26.033 11.420 32.693 1.00 68.38 430 LEU A O 1
ATOM 3466 N N . ASP A 1 431 ? -27.248 9.615 32.059 1.00 69.12 431 ASP A N 1
ATOM 3467 C CA . ASP A 1 431 ? -26.609 8.556 32.853 1.00 69.12 431 ASP A CA 1
ATOM 3468 C C . ASP A 1 431 ? -25.080 8.563 32.726 1.00 69.12 431 ASP A C 1
ATOM 3470 O O . ASP A 1 431 ? -24.516 8.356 31.652 1.00 69.12 431 ASP A O 1
ATOM 3474 N N . LYS A 1 432 ? -24.416 8.712 33.871 1.00 74.56 432 LYS A N 1
ATOM 3475 C CA . LYS A 1 432 ? -22.964 8.829 34.013 1.00 74.56 432 LYS A CA 1
ATOM 3476 C C . LYS A 1 432 ? -22.189 7.545 33.684 1.00 74.56 432 LYS A C 1
ATOM 3478 O O . LYS A 1 432 ? -20.977 7.548 33.849 1.00 74.56 432 LYS A O 1
ATOM 3483 N N . LYS A 1 433 ? -22.845 6.451 33.276 1.00 81.44 433 LYS A N 1
ATOM 3484 C CA . LYS A 1 433 ? -22.199 5.167 32.942 1.00 81.44 433 LYS A CA 1
ATOM 3485 C C . LYS A 1 433 ? -22.538 4.618 31.550 1.00 81.44 433 LYS A C 1
ATOM 3487 O O . LYS A 1 433 ? -22.151 3.489 31.261 1.00 81.44 433 LYS A O 1
ATOM 3492 N N . GLY A 1 434 ? -23.240 5.366 30.695 1.00 91.69 434 GLY A N 1
ATOM 3493 C CA . GLY A 1 434 ? -23.617 4.911 29.348 1.00 91.69 434 GLY A CA 1
ATOM 3494 C C . GLY A 1 434 ? -22.486 4.922 28.306 1.00 91.69 434 GLY A C 1
ATOM 3495 O O . GLY A 1 434 ? -21.360 5.335 28.591 1.00 91.69 434 GLY A O 1
ATOM 3496 N N . LEU A 1 435 ? -22.821 4.532 27.073 1.00 95.62 435 LEU A N 1
ATOM 3497 C CA . LEU A 1 435 ? -21.977 4.675 25.882 1.00 95.62 435 LEU A CA 1
ATOM 3498 C C . LEU A 1 435 ? -22.637 5.643 24.890 1.00 95.62 435 LEU A C 1
ATOM 3500 O O . LEU A 1 435 ? -23.778 5.440 24.477 1.00 95.62 435 LEU A O 1
ATOM 3504 N N . LEU A 1 436 ? -21.910 6.682 24.490 1.00 96.00 436 LEU A N 1
ATOM 3505 C CA . LEU A 1 436 ? -22.311 7.631 23.458 1.00 96.00 436 LEU A CA 1
ATOM 3506 C C . LEU A 1 436 ? -21.514 7.374 22.180 1.00 96.00 436 LEU A C 1
ATOM 3508 O O . LEU A 1 436 ? -20.285 7.393 22.191 1.00 96.00 436 LEU A O 1
ATOM 3512 N N . LEU A 1 437 ? -22.213 7.178 21.068 1.00 97.19 437 LEU A N 1
ATOM 3513 C CA . LEU A 1 437 ? -21.612 7.085 19.746 1.00 97.19 437 LEU A CA 1
ATOM 3514 C C . LEU A 1 437 ? -21.787 8.409 19.008 1.00 97.19 437 LEU A C 1
ATOM 3516 O O . LEU A 1 437 ? -22.906 8.889 18.822 1.00 97.19 437 LEU A O 1
ATOM 3520 N N . VAL A 1 438 ? -20.681 8.984 18.557 1.00 95.81 438 VAL A N 1
ATOM 3521 C CA . VAL A 1 438 ? -20.677 10.145 17.676 1.00 95.81 438 VAL A CA 1
ATOM 3522 C C . VAL A 1 438 ? -20.532 9.647 16.242 1.00 95.81 438 VAL A C 1
ATOM 3524 O O . VAL A 1 438 ? -19.484 9.123 15.863 1.00 95.81 438 VAL A O 1
ATOM 3527 N N . GLY A 1 439 ? -21.624 9.760 15.483 1.00 95.69 439 GLY A N 1
ATOM 3528 C CA . GLY A 1 439 ? -21.692 9.420 14.062 1.00 95.69 439 GLY A CA 1
ATOM 3529 C C . GLY A 1 439 ? -21.202 10.576 13.192 1.00 95.69 439 GLY A C 1
ATOM 3530 O O . GLY A 1 439 ? -20.286 11.301 13.572 1.00 95.69 439 GLY A O 1
ATOM 3531 N N . LYS A 1 440 ? -21.833 10.783 12.032 1.00 94.56 440 LYS A N 1
ATOM 3532 C CA . LYS A 1 440 ? -21.414 11.816 11.075 1.00 94.56 440 LYS A CA 1
ATOM 3533 C C . LYS A 1 440 ? -21.462 13.219 11.680 1.00 94.56 440 LYS A C 1
ATOM 3535 O O . LYS A 1 440 ? -22.519 13.673 12.140 1.00 94.56 440 LYS A O 1
ATOM 3540 N N . LEU A 1 441 ? -20.355 13.945 11.582 1.00 91.44 441 LEU A N 1
ATOM 3541 C CA . LEU A 1 441 ? -20.238 15.332 12.013 1.00 91.44 441 LEU A CA 1
ATOM 3542 C C . LEU A 1 441 ? -20.838 16.277 10.961 1.00 91.44 441 LEU A C 1
ATOM 3544 O O . LEU A 1 441 ? -20.512 16.197 9.772 1.00 91.44 441 LEU A O 1
ATOM 3548 N N . GLY A 1 442 ? -21.696 17.195 11.416 1.00 83.25 442 GLY A N 1
ATOM 3549 C CA . GLY A 1 442 ? -22.312 18.228 10.578 1.00 83.25 442 GLY A CA 1
ATOM 3550 C C . GLY A 1 442 ? -21.336 19.330 10.141 1.00 83.25 442 GLY A C 1
ATOM 3551 O O . GLY A 1 442 ? -20.123 19.130 10.073 1.00 83.25 442 GLY A O 1
ATOM 3552 N N . ASP A 1 443 ? -21.874 20.518 9.877 1.00 79.75 443 ASP A N 1
ATOM 3553 C CA . ASP A 1 443 ? -21.143 21.750 9.532 1.00 79.75 443 ASP A CA 1
ATOM 3554 C C . ASP A 1 443 ? -20.301 22.338 10.685 1.00 79.75 443 ASP A C 1
ATOM 3556 O O . ASP A 1 443 ? -19.580 23.314 10.490 1.00 79.75 443 ASP A O 1
ATOM 3560 N N . LEU A 1 444 ? -20.353 21.722 11.873 1.00 82.06 444 LEU A N 1
ATOM 3561 C CA . LEU A 1 444 ? -19.763 22.225 13.116 1.00 82.06 444 LEU A CA 1
ATOM 3562 C C . LEU A 1 444 ? -20.248 23.643 13.479 1.00 82.06 444 LEU A C 1
ATOM 3564 O O . LEU A 1 444 ? -19.459 24.461 13.963 1.00 82.06 444 LEU A O 1
ATOM 3568 N N . SER A 1 445 ? -21.540 23.930 13.286 1.00 85.12 445 SER A N 1
ATOM 3569 C CA . SER A 1 445 ? -22.200 25.087 13.909 1.00 85.12 445 SER A CA 1
ATOM 3570 C C . SER A 1 445 ? -21.954 25.143 15.425 1.00 85.12 445 SER A C 1
ATOM 3572 O O . SER A 1 445 ? -21.655 24.127 16.062 1.00 85.12 445 SER A O 1
ATOM 3574 N N . ASP A 1 446 ? -22.075 26.329 16.026 1.00 85.44 446 ASP A N 1
ATOM 3575 C CA . ASP A 1 446 ? -21.772 26.522 17.452 1.00 85.44 446 ASP A CA 1
ATOM 3576 C C . ASP A 1 446 ? -22.666 25.669 18.368 1.00 85.44 446 ASP A C 1
ATOM 3578 O O . ASP A 1 446 ? -22.181 25.112 19.353 1.00 85.44 446 ASP A O 1
ATOM 3582 N N . ASP A 1 447 ? -23.931 25.454 17.991 1.00 85.75 447 ASP A N 1
ATOM 3583 C CA . ASP A 1 447 ? -24.828 24.509 18.673 1.00 85.75 447 ASP A CA 1
ATOM 3584 C C . ASP A 1 447 ? -24.306 23.063 18.607 1.00 85.75 447 ASP A C 1
ATOM 3586 O O . ASP A 1 447 ? -24.278 22.345 19.611 1.00 85.75 447 ASP A O 1
ATOM 3590 N N . PHE A 1 448 ? -23.836 22.617 17.438 1.00 85.31 448 PHE A N 1
ATOM 3591 C CA . PHE A 1 448 ? -23.315 21.259 17.296 1.00 85.31 448 PHE A CA 1
ATOM 3592 C C . PHE A 1 448 ? -21.983 21.076 18.034 1.00 85.31 448 PHE A C 1
ATOM 3594 O O . PHE A 1 448 ? -21.773 20.044 18.675 1.00 85.31 448 PHE A O 1
ATOM 3601 N N . LYS A 1 449 ? -21.106 22.088 18.026 1.00 88.00 449 LYS A N 1
ATOM 3602 C CA . LYS A 1 449 ? -19.893 22.099 18.860 1.00 88.00 449 LYS A CA 1
ATOM 3603 C C . LYS A 1 449 ? -20.241 22.007 20.344 1.00 88.00 449 LYS A C 1
ATOM 3605 O O . LYS A 1 449 ? -19.654 21.185 21.039 1.00 88.00 449 LYS A O 1
ATOM 3610 N N . LEU A 1 450 ? -21.250 22.746 20.811 1.00 88.31 450 LEU A N 1
ATOM 3611 C CA . LEU A 1 450 ? -21.717 22.662 22.196 1.00 88.31 450 LEU A CA 1
ATOM 3612 C C . LEU A 1 450 ? -22.213 21.249 22.552 1.00 88.31 450 LEU A C 1
ATOM 3614 O O . LEU A 1 450 ? -21.929 20.749 23.643 1.00 88.31 450 LEU A O 1
ATOM 3618 N N . LYS A 1 451 ? -22.911 20.565 21.635 1.00 89.12 451 LYS A N 1
ATOM 3619 C CA . LYS A 1 451 ? -23.306 19.154 21.809 1.00 89.12 451 LYS A CA 1
ATOM 3620 C C . LYS A 1 451 ? -22.093 18.223 21.912 1.00 89.12 451 LYS A C 1
ATOM 3622 O O . LYS A 1 451 ? -22.085 17.344 22.771 1.00 89.12 451 LYS A O 1
ATOM 3627 N N . LEU A 1 452 ? -21.056 18.436 21.103 1.00 89.69 452 LEU A N 1
ATOM 3628 C CA . LEU A 1 452 ? -19.799 17.680 21.186 1.00 89.69 452 LEU A CA 1
ATOM 3629 C C . LEU A 1 452 ? -19.027 17.971 22.486 1.00 89.69 452 LEU A C 1
ATOM 3631 O O . LEU A 1 452 ? -18.483 17.057 23.101 1.00 89.69 452 LEU A O 1
ATOM 3635 N N . ASP A 1 453 ? -19.024 19.211 22.970 1.00 89.19 453 ASP A N 1
ATOM 3636 C CA . ASP A 1 453 ? -18.426 19.542 24.267 1.00 89.19 453 ASP A CA 1
ATOM 3637 C C . ASP A 1 453 ? -19.205 18.916 25.430 1.00 89.19 453 ASP A C 1
ATOM 3639 O O . ASP A 1 453 ? -18.618 18.439 26.407 1.00 89.19 453 ASP A O 1
ATOM 3643 N N . ASN A 1 454 ? -20.530 18.821 25.315 1.00 89.31 454 ASN A N 1
ATOM 3644 C CA . ASN A 1 454 ? -21.340 18.067 26.267 1.00 89.31 454 ASN A CA 1
ATOM 3645 C C . ASN A 1 454 ? -21.054 16.555 26.204 1.00 89.31 454 ASN A C 1
ATOM 3647 O O . ASN A 1 454 ? -21.123 15.889 27.239 1.00 89.31 454 ASN A O 1
ATOM 3651 N N . ALA A 1 455 ? -20.654 16.007 25.050 1.00 90.81 455 ALA A N 1
ATOM 3652 C CA . ALA A 1 455 ? -20.182 14.625 24.951 1.00 90.81 455 ALA A CA 1
ATOM 3653 C C . ALA A 1 455 ? -18.894 14.418 25.769 1.00 90.81 455 ALA A C 1
ATOM 3655 O O . ALA A 1 455 ? -18.770 13.441 26.504 1.00 90.81 455 ALA A O 1
ATOM 3656 N N . LYS A 1 456 ? -17.964 15.379 25.766 1.00 91.06 456 LYS A N 1
ATOM 3657 C CA . LYS A 1 456 ? -16.784 15.320 26.652 1.00 91.06 456 LYS A CA 1
ATOM 3658 C C . LYS A 1 456 ? -17.167 15.372 28.130 1.00 91.06 456 LYS A C 1
ATOM 3660 O O . LYS A 1 456 ? -16.626 14.609 28.925 1.00 91.06 456 LYS A O 1
ATOM 3665 N N . LYS A 1 457 ? -18.128 16.223 28.512 1.00 90.31 457 LYS A N 1
ATOM 3666 C CA . LYS A 1 457 ? -18.643 16.272 29.897 1.00 90.31 457 LYS A CA 1
ATOM 3667 C C . LYS A 1 457 ? -19.284 14.947 30.316 1.00 90.31 457 LYS A C 1
ATOM 3669 O O . LYS A 1 457 ? -19.156 14.542 31.471 1.00 90.31 457 LYS A O 1
ATOM 3674 N N . PHE A 1 458 ? -19.951 14.259 29.391 1.00 92.25 458 PHE A N 1
ATOM 3675 C CA . PHE A 1 458 ? -20.460 12.908 29.613 1.00 92.25 458 PHE A CA 1
ATOM 3676 C C . PHE A 1 458 ? -19.323 11.933 29.962 1.00 92.25 458 PHE A C 1
ATOM 3678 O O . PHE A 1 458 ? -19.432 11.213 30.958 1.00 92.25 458 PHE A O 1
ATOM 3685 N N . ALA A 1 459 ? -18.194 11.997 29.245 1.00 93.06 459 ALA A N 1
ATOM 3686 C CA . ALA A 1 459 ? -17.006 11.212 29.582 1.00 93.06 459 ALA A CA 1
ATOM 3687 C C . ALA A 1 459 ? -16.418 11.571 30.953 1.00 93.06 459 ALA A C 1
ATOM 3689 O O . ALA A 1 459 ? -16.165 10.682 31.767 1.00 93.06 459 ALA A O 1
ATOM 3690 N N . THR A 1 460 ? -16.309 12.867 31.278 1.00 91.94 460 THR A N 1
ATOM 3691 C CA . THR A 1 460 ? -15.815 13.323 32.590 1.00 91.94 460 THR A CA 1
ATOM 3692 C C . THR A 1 460 ? -16.576 12.679 33.750 1.00 91.94 460 THR A C 1
ATOM 3694 O O . THR A 1 460 ? -15.986 12.342 34.780 1.00 91.94 460 THR A O 1
ATOM 3697 N N . ASN A 1 461 ? -17.880 12.466 33.568 1.00 90.56 461 ASN A N 1
ATOM 3698 C CA . ASN A 1 461 ? -18.762 11.891 34.572 1.00 90.56 461 ASN A CA 1
ATOM 3699 C C . ASN A 1 461 ? -18.699 10.356 34.686 1.00 90.56 461 ASN A C 1
ATOM 3701 O O . ASN A 1 461 ? -19.199 9.836 35.684 1.00 90.56 461 ASN A O 1
ATOM 3705 N N . GLY A 1 462 ? -18.055 9.652 33.749 1.00 91.50 462 GLY A N 1
ATOM 3706 C CA . GLY A 1 462 ? -17.891 8.190 33.765 1.00 91.50 462 GLY A CA 1
ATOM 3707 C C . GLY A 1 462 ? -18.430 7.459 32.533 1.00 91.50 462 GLY A C 1
ATOM 3708 O O . GLY A 1 462 ? -18.310 6.236 32.457 1.00 91.50 462 GLY A O 1
ATOM 3709 N N . GLY A 1 463 ? -19.034 8.181 31.585 1.00 93.69 463 GLY A N 1
ATOM 3710 C CA . GLY A 1 463 ? -19.504 7.606 30.331 1.00 93.69 463 GLY A CA 1
ATOM 3711 C C . GLY A 1 463 ? -18.366 7.355 29.340 1.00 93.69 463 GLY A C 1
ATOM 3712 O O . GLY A 1 463 ? -17.289 7.935 29.447 1.00 93.69 463 GLY A O 1
ATOM 3713 N N . ASN A 1 464 ? -18.605 6.514 28.341 1.00 95.75 464 ASN A N 1
ATOM 3714 C CA . ASN A 1 464 ? -17.663 6.303 27.240 1.00 95.75 464 ASN A CA 1
ATOM 3715 C C . ASN A 1 464 ? -18.174 7.004 25.978 1.00 95.75 464 ASN A C 1
ATOM 3717 O O . ASN A 1 464 ? -19.374 6.977 25.710 1.00 95.75 464 ASN A O 1
ATOM 3721 N N . VAL A 1 465 ? -17.288 7.619 25.196 1.00 96.31 465 VAL A N 1
ATOM 3722 C CA . VAL A 1 465 ? -17.645 8.307 23.946 1.00 96.31 465 VAL A CA 1
ATOM 3723 C C . VAL A 1 465 ? -16.805 7.766 22.805 1.00 96.31 465 VAL A C 1
ATOM 3725 O O . VAL A 1 465 ? -15.590 7.928 22.817 1.00 96.31 465 VAL A O 1
ATOM 3728 N N . ILE A 1 466 ? -17.442 7.166 21.805 1.00 97.69 466 ILE A N 1
ATOM 3729 C CA . ILE A 1 466 ? -16.777 6.691 20.588 1.00 97.69 466 ILE A CA 1
ATOM 3730 C C . ILE A 1 466 ? -17.010 7.701 19.472 1.00 97.69 466 ILE A C 1
ATOM 3732 O O . ILE A 1 466 ? -18.157 8.021 19.171 1.00 97.69 466 ILE A O 1
ATOM 3736 N N . TYR A 1 467 ? -15.941 8.156 18.822 1.00 96.94 467 TYR A N 1
ATOM 3737 C CA . TYR A 1 467 ? -16.025 9.039 17.659 1.00 96.94 467 TYR A CA 1
ATOM 3738 C C . TYR A 1 467 ? -15.752 8.247 16.380 1.00 96.94 467 TYR A C 1
ATOM 3740 O O . TYR A 1 467 ? -14.605 7.892 16.113 1.00 96.94 467 TYR A O 1
ATOM 3748 N N . LEU A 1 468 ? -16.810 7.973 15.606 1.00 97.25 468 LEU A N 1
ATOM 3749 C CA . LEU A 1 468 ? -16.752 7.271 14.313 1.00 97.25 468 LEU A CA 1
ATOM 3750 C C . LEU A 1 468 ? -16.536 8.220 13.123 1.00 97.25 468 LEU A C 1
ATOM 3752 O O . LEU A 1 468 ? -16.389 7.767 11.989 1.00 97.25 468 LEU A O 1
ATOM 3756 N N . ASP A 1 469 ? -16.555 9.526 13.374 1.00 94.75 469 ASP A N 1
ATOM 3757 C CA . ASP A 1 469 ? -16.238 10.576 12.413 1.00 94.75 469 ASP A CA 1
ATOM 3758 C C . ASP A 1 469 ? -15.446 11.695 13.111 1.00 94.75 469 ASP A C 1
ATOM 3760 O O . ASP A 1 469 ? -15.515 11.865 14.334 1.00 94.75 469 ASP A O 1
ATOM 3764 N N . TYR A 1 470 ? -14.659 12.445 12.341 1.00 92.88 470 TYR A N 1
ATOM 3765 C CA . TYR A 1 470 ? -13.702 13.424 12.858 1.00 92.88 470 TYR A CA 1
ATOM 3766 C C . TYR A 1 470 ? -13.497 14.612 11.906 1.00 92.88 470 TYR A C 1
ATOM 3768 O O . TYR A 1 470 ? -13.710 14.533 10.698 1.00 92.88 470 TYR A O 1
ATOM 3776 N N . ARG A 1 471 ? -13.041 15.749 12.450 1.00 91.25 471 ARG A N 1
ATOM 3777 C CA . ARG A 1 471 ? -12.723 16.977 11.691 1.00 91.25 471 ARG A CA 1
ATOM 3778 C C . ARG A 1 471 ? -11.328 17.490 12.052 1.00 91.25 471 ARG A C 1
ATOM 3780 O O . ARG A 1 471 ? -11.161 18.522 12.700 1.00 91.25 471 ARG A O 1
ATOM 3787 N N . GLY A 1 472 ? -10.318 16.715 11.667 1.00 89.31 472 GLY A N 1
ATOM 3788 C CA . GLY A 1 472 ? -8.907 17.020 11.917 1.00 89.31 472 GLY A CA 1
ATOM 3789 C C . GLY A 1 472 ? -8.295 18.006 10.915 1.00 89.31 472 GLY A C 1
ATOM 3790 O O . GLY A 1 472 ? -8.843 18.245 9.839 1.00 89.31 472 GLY A O 1
ATOM 3791 N N . LYS A 1 473 ? -7.127 18.551 11.263 1.00 93.12 473 LYS A N 1
ATOM 3792 C CA . LYS A 1 473 ? -6.279 19.378 10.397 1.00 93.12 473 LYS A CA 1
ATOM 3793 C C . LYS A 1 473 ? -5.200 18.503 9.773 1.00 93.12 473 LYS A C 1
ATOM 3795 O O . LYS A 1 473 ? -4.366 17.947 10.485 1.00 93.12 473 LYS A O 1
ATOM 3800 N N . LEU A 1 474 ? -5.235 18.365 8.448 1.00 94.50 474 LEU A N 1
ATOM 3801 C CA . LEU A 1 474 ? -4.257 17.561 7.722 1.00 94.50 474 LEU A CA 1
ATOM 3802 C C . LEU A 1 474 ? -2.875 18.211 7.787 1.00 94.50 474 LEU A C 1
ATOM 3804 O O . LEU A 1 474 ? -2.695 19.345 7.343 1.00 94.50 474 LEU A O 1
ATOM 3808 N N . ILE A 1 475 ? -1.910 17.461 8.305 1.00 94.31 475 ILE A N 1
ATOM 3809 C CA . ILE A 1 475 ? -0.491 17.749 8.169 1.00 94.31 475 ILE A CA 1
ATOM 3810 C C . ILE A 1 475 ? -0.146 17.608 6.684 1.00 94.31 475 ILE A C 1
ATOM 3812 O O . ILE A 1 475 ? -0.396 16.573 6.069 1.00 94.31 475 ILE A O 1
ATOM 3816 N N . ASN A 1 476 ? 0.371 18.679 6.086 1.00 90.31 476 ASN A N 1
ATOM 3817 C CA . ASN A 1 476 ? 0.679 18.693 4.663 1.00 90.31 476 ASN A CA 1
ATOM 3818 C C . ASN A 1 476 ? 2.060 18.076 4.408 1.00 90.31 476 ASN A C 1
ATOM 3820 O O . ASN A 1 476 ? 3.070 18.739 4.611 1.00 90.31 476 ASN A O 1
ATOM 3824 N N . ASP A 1 477 ? 2.090 16.839 3.916 1.00 85.44 477 ASP A N 1
ATOM 3825 C CA . ASP A 1 477 ? 3.331 16.113 3.602 1.00 85.44 477 ASP A CA 1
ATOM 3826 C C . ASP A 1 477 ? 4.045 16.600 2.325 1.00 85.44 477 ASP A C 1
ATOM 3828 O O . ASP A 1 477 ? 5.087 16.063 1.955 1.00 85.44 477 ASP A O 1
ATOM 3832 N N . TRP A 1 478 ? 3.496 17.600 1.628 1.00 82.75 478 TRP A N 1
ATOM 3833 C CA . TRP A 1 478 ? 4.058 18.162 0.392 1.00 82.75 478 TRP A CA 1
ATOM 3834 C C . TRP A 1 478 ? 4.728 19.523 0.582 1.00 82.75 478 TRP A C 1
ATOM 3836 O O . TRP A 1 478 ? 5.167 20.134 -0.395 1.00 82.75 478 TRP A O 1
ATOM 3846 N N . LYS A 1 479 ? 4.781 20.023 1.818 1.00 87.50 479 LYS A N 1
ATOM 3847 C CA . LYS A 1 479 ? 5.440 21.280 2.172 1.00 87.50 479 LYS A CA 1
ATOM 3848 C C . LYS A 1 479 ? 6.392 21.048 3.345 1.00 87.50 479 LYS A C 1
ATOM 3850 O O . LYS A 1 479 ? 6.096 20.179 4.165 1.00 87.50 479 LYS A O 1
ATOM 3855 N N . PRO A 1 480 ? 7.458 21.863 3.467 1.00 91.69 480 PRO A N 1
ATOM 3856 C CA . PRO A 1 480 ? 8.274 21.887 4.672 1.00 91.69 480 PRO A CA 1
ATOM 3857 C C . PRO A 1 480 ? 7.381 22.018 5.905 1.00 91.69 480 PRO A C 1
ATOM 3859 O O . PRO A 1 480 ? 6.501 22.888 5.955 1.00 91.69 480 PRO A O 1
ATOM 3862 N N . ARG A 1 481 ? 7.579 21.135 6.880 1.00 90.88 481 ARG A N 1
ATOM 3863 C CA . ARG A 1 481 ? 6.746 21.056 8.072 1.00 90.88 481 ARG A CA 1
ATOM 3864 C C . ARG A 1 481 ? 7.551 20.677 9.299 1.00 90.88 481 ARG A C 1
ATOM 3866 O O . ARG A 1 481 ? 8.454 19.856 9.243 1.00 90.88 481 ARG A O 1
ATOM 3873 N N . LYS A 1 482 ? 7.115 21.212 10.436 1.00 90.25 482 LYS A N 1
ATOM 3874 C CA . LYS A 1 482 ? 7.486 20.697 11.749 1.00 90.25 482 LYS A CA 1
ATOM 3875 C C . LYS A 1 482 ? 6.403 19.732 12.214 1.00 90.25 482 LYS A C 1
ATOM 3877 O O . LYS A 1 482 ? 5.214 20.059 12.139 1.00 90.25 482 LYS A O 1
ATOM 3882 N N . LEU A 1 483 ? 6.809 18.561 12.691 1.00 92.56 483 LEU A N 1
ATOM 3883 C CA . LEU A 1 483 ? 5.888 17.610 13.300 1.00 92.56 483 LEU A CA 1
ATOM 3884 C C . LEU A 1 483 ? 5.257 18.227 14.567 1.00 92.56 483 LEU A C 1
ATOM 3886 O O . LEU A 1 483 ? 5.973 18.842 15.363 1.00 92.56 483 LEU A O 1
ATOM 3890 N N . PRO A 1 484 ? 3.929 18.112 14.761 1.00 92.25 484 PRO A N 1
ATOM 3891 C CA . PRO A 1 484 ? 3.276 18.605 15.968 1.00 92.25 484 PRO A CA 1
ATOM 3892 C C . PRO A 1 484 ? 3.783 17.915 17.237 1.00 92.25 484 PRO A C 1
ATOM 3894 O O . PRO A 1 484 ? 4.313 16.808 17.204 1.00 92.25 484 PRO A O 1
ATOM 3897 N N . GLU A 1 485 ? 3.547 18.535 18.387 1.00 92.38 485 GLU A N 1
ATOM 3898 C CA . GLU A 1 485 ? 3.697 17.841 19.666 1.00 92.38 485 GLU A CA 1
ATOM 3899 C C . GLU A 1 485 ? 2.564 16.826 19.887 1.00 92.38 485 GLU A C 1
ATOM 3901 O O . GLU A 1 485 ? 1.568 16.785 19.149 1.00 92.38 485 GLU A O 1
ATOM 3906 N N . LYS A 1 486 ? 2.726 16.006 20.930 1.00 93.75 486 LYS A N 1
ATOM 3907 C CA . LYS A 1 486 ? 1.725 15.032 21.368 1.00 93.75 486 LYS A CA 1
ATOM 3908 C C . LYS A 1 486 ? 0.378 15.721 21.604 1.00 93.75 486 LYS A C 1
ATOM 3910 O O . LYS A 1 486 ? 0.296 16.740 22.285 1.00 93.75 486 LYS A O 1
ATOM 3915 N N . GLN A 1 487 ? -0.677 15.171 21.016 1.00 93.00 487 GLN A N 1
ATOM 3916 C CA . GLN A 1 487 ? -1.995 15.799 20.973 1.00 93.00 487 GLN A CA 1
ATOM 3917 C C . GLN A 1 487 ? -2.845 15.370 22.177 1.00 93.00 487 GLN A C 1
ATOM 3919 O O . GLN A 1 487 ? -2.903 14.186 22.512 1.00 93.00 487 GLN A O 1
ATOM 3924 N N . ILE A 1 488 ? -3.533 16.323 22.806 1.00 91.06 488 ILE A N 1
ATOM 3925 C CA . ILE A 1 488 ? -4.303 16.110 24.043 1.00 91.06 488 ILE A CA 1
ATOM 3926 C C . ILE A 1 488 ? -5.794 15.853 23.775 1.00 91.06 488 ILE A C 1
ATOM 3928 O O . ILE A 1 488 ? -6.365 16.352 22.805 1.00 91.06 488 ILE A O 1
ATOM 3932 N N . ALA A 1 489 ? -6.465 15.135 24.680 1.00 85.25 489 ALA A N 1
ATOM 3933 C CA . ALA A 1 489 ? -7.854 14.688 24.552 1.00 85.25 489 ALA A CA 1
ATOM 3934 C C . ALA A 1 489 ? -8.861 15.806 24.259 1.00 85.25 489 ALA A C 1
ATOM 3936 O O . ALA A 1 489 ? -9.863 15.590 23.572 1.00 85.25 489 ALA A O 1
ATOM 3937 N N . SER A 1 490 ? -8.621 17.009 24.791 1.00 84.12 490 SER A N 1
ATOM 3938 C CA . SER A 1 490 ? -9.534 18.149 24.649 1.00 84.12 490 SER A CA 1
ATOM 3939 C C . SER A 1 490 ? -9.708 18.598 23.193 1.00 84.12 490 SER A C 1
ATOM 3941 O O . SER A 1 490 ? -10.718 19.232 22.876 1.00 84.12 490 SER A O 1
ATOM 3943 N N . GLN A 1 491 ? -8.782 18.215 22.307 1.00 85.31 491 GLN A N 1
ATOM 3944 C CA . GLN A 1 491 ? -8.808 18.486 20.870 1.00 85.31 491 GLN A CA 1
ATOM 3945 C C . GLN A 1 491 ? -9.681 17.501 20.073 1.00 85.31 491 GLN A C 1
ATOM 3947 O O . GLN A 1 491 ? -9.845 17.671 18.873 1.00 85.31 491 GLN A O 1
ATOM 3952 N N . PHE A 1 492 ? -10.280 16.471 20.674 1.00 85.69 492 PHE A N 1
ATOM 3953 C CA . PHE A 1 492 ? -11.233 15.624 19.944 1.00 85.69 492 PHE A CA 1
ATOM 3954 C C . PHE A 1 492 ? -12.634 16.252 19.872 1.00 85.69 492 PHE A C 1
ATOM 3956 O O . PHE A 1 492 ? -13.003 17.028 20.747 1.00 85.69 492 PHE A O 1
ATOM 3963 N N . PRO A 1 493 ? -13.459 15.922 18.863 1.00 86.50 493 PRO A N 1
ATOM 3964 C CA . PRO A 1 493 ? -13.111 15.247 17.609 1.00 86.50 493 PRO A CA 1
ATOM 3965 C C . PRO A 1 493 ? -12.651 16.213 16.493 1.00 86.50 493 PRO A C 1
ATOM 3967 O O . PRO A 1 493 ? -12.567 15.809 15.331 1.00 86.50 493 PRO A O 1
ATOM 3970 N N . TYR A 1 494 ? -12.391 17.489 16.805 1.00 87.38 494 TYR A N 1
ATOM 3971 C CA . TYR A 1 494 ? -12.083 18.541 15.829 1.00 87.38 494 TYR A CA 1
ATOM 3972 C C . TYR A 1 494 ? -10.792 19.300 16.158 1.00 87.38 494 TYR A C 1
ATOM 3974 O O . TYR A 1 494 ? -10.549 19.639 17.303 1.00 87.38 494 TYR A O 1
ATOM 3982 N N . ASN A 1 495 ? -10.018 19.677 15.137 1.00 88.44 495 ASN A N 1
ATOM 3983 C CA . ASN A 1 495 ? -8.696 20.336 15.217 1.00 88.44 495 ASN A CA 1
ATOM 3984 C C . ASN A 1 495 ? -7.488 19.437 15.495 1.00 88.44 495 ASN A C 1
ATOM 3986 O O . ASN A 1 495 ? -6.367 19.927 15.370 1.00 88.44 495 ASN A O 1
ATOM 3990 N N . MET A 1 496 ? -7.691 18.154 15.789 1.00 91.88 496 MET A N 1
ATOM 3991 C CA . MET A 1 496 ? -6.616 17.162 15.863 1.00 91.88 496 MET A CA 1
ATOM 3992 C C . MET A 1 496 ? -5.726 17.189 14.621 1.00 91.88 496 MET A C 1
ATOM 3994 O O . MET A 1 496 ? -6.240 17.157 13.498 1.00 91.88 496 MET A O 1
ATOM 3998 N N . ALA A 1 497 ? -4.409 17.176 14.807 1.00 95.56 497 ALA A N 1
ATOM 3999 C CA . ALA A 1 497 ? -3.501 16.931 13.699 1.00 95.56 497 ALA A CA 1
ATOM 4000 C C . ALA A 1 497 ? -3.698 15.501 13.160 1.00 95.56 497 ALA A C 1
ATOM 4002 O O . ALA A 1 497 ? -3.690 14.527 13.917 1.00 95.56 497 ALA A O 1
ATOM 4003 N N . ILE A 1 498 ? -3.896 15.375 11.848 1.00 96.25 498 ILE A N 1
ATOM 4004 C CA . ILE A 1 498 ? -3.996 14.087 11.146 1.00 96.25 498 ILE A CA 1
ATOM 4005 C C . ILE A 1 498 ? -2.902 14.009 10.088 1.00 96.25 498 ILE A C 1
ATOM 4007 O O . ILE A 1 498 ? -2.643 14.997 9.406 1.00 96.25 498 ILE A O 1
ATOM 4011 N N . ILE A 1 499 ? -2.283 12.847 9.929 1.00 96.12 499 ILE A N 1
ATOM 4012 C CA . ILE A 1 499 ? -1.217 12.606 8.948 1.00 96.12 499 ILE A CA 1
ATOM 4013 C C . ILE A 1 499 ? -1.672 11.574 7.916 1.00 96.12 499 ILE A C 1
ATOM 4015 O O . ILE A 1 499 ? -2.545 10.753 8.213 1.00 96.12 499 ILE A O 1
ATOM 4019 N N . ASN A 1 500 ? -1.133 11.635 6.695 1.00 95.62 500 ASN A N 1
ATOM 4020 C CA . ASN A 1 500 ? -1.364 10.595 5.699 1.00 95.62 500 ASN A CA 1
ATOM 4021 C C . ASN A 1 500 ? -0.645 9.307 6.123 1.00 95.62 500 ASN A C 1
ATOM 4023 O O . ASN A 1 500 ? 0.535 9.324 6.456 1.00 95.62 500 ASN A O 1
ATOM 4027 N N . THR A 1 501 ? -1.367 8.194 6.100 1.00 95.94 501 THR A N 1
ATOM 4028 C CA . THR A 1 501 ? -0.863 6.868 6.486 1.00 95.94 501 THR A CA 1
ATOM 4029 C C . THR A 1 501 ? -1.130 5.828 5.408 1.00 95.94 501 THR A C 1
ATOM 4031 O O . THR A 1 501 ? -1.084 4.634 5.655 1.00 95.94 501 THR A O 1
ATOM 4034 N N . ASN A 1 502 ? -1.383 6.258 4.169 1.00 93.12 502 ASN A N 1
ATOM 4035 C CA . ASN A 1 502 ? -1.512 5.325 3.055 1.00 93.12 502 ASN A CA 1
ATOM 4036 C C . ASN A 1 502 ? -0.193 4.587 2.749 1.00 93.12 502 ASN A C 1
ATOM 4038 O O . ASN A 1 502 ? -0.233 3.458 2.276 1.00 93.12 502 ASN A O 1
ATOM 4042 N N . GLY A 1 503 ? 0.961 5.194 3.038 1.00 89.69 503 GLY A N 1
ATOM 4043 C CA . GLY A 1 503 ? 2.280 4.663 2.678 1.00 89.69 503 GLY A CA 1
ATOM 4044 C C . GLY A 1 503 ? 2.680 4.962 1.229 1.00 89.69 503 GLY A C 1
ATOM 4045 O O . GLY A 1 503 ? 1.844 5.345 0.409 1.00 89.69 503 GLY A O 1
ATOM 4046 N N . LEU A 1 504 ? 3.978 4.816 0.954 1.00 89.12 504 LEU A N 1
ATOM 4047 C CA . LEU A 1 504 ? 4.644 4.972 -0.351 1.00 89.12 504 LEU A CA 1
ATOM 4048 C C . LEU A 1 504 ? 5.815 3.962 -0.399 1.00 89.12 504 LEU A C 1
ATOM 4050 O O . LEU A 1 504 ? 5.659 2.833 0.060 1.00 89.12 504 LEU A O 1
ATOM 4054 N N . TRP A 1 505 ? 7.010 4.381 -0.835 1.00 86.94 505 TRP A N 1
ATOM 4055 C CA . TRP A 1 505 ? 8.286 3.680 -0.607 1.00 86.94 505 TRP A CA 1
ATOM 4056 C C . TRP A 1 505 ? 8.732 3.659 0.864 1.00 86.94 505 TRP A C 1
ATOM 4058 O O . TRP A 1 505 ? 9.732 3.031 1.202 1.00 86.94 505 TRP A O 1
ATOM 4068 N N . GLN A 1 506 ? 7.990 4.314 1.759 1.00 89.88 506 GLN A N 1
ATOM 4069 C CA . GLN A 1 506 ? 8.094 4.160 3.209 1.00 89.88 506 GLN A CA 1
ATOM 4070 C C . GLN A 1 506 ? 6.879 3.404 3.744 1.00 89.88 506 GLN A C 1
ATOM 4072 O O . GLN A 1 506 ? 5.748 3.631 3.299 1.00 89.88 506 GLN A O 1
ATOM 4077 N N . SER A 1 507 ? 7.110 2.520 4.716 1.00 90.69 507 SER A N 1
ATOM 4078 C CA . SER A 1 507 ? 6.034 1.726 5.305 1.00 90.69 507 SER A CA 1
ATOM 4079 C C . SER A 1 507 ? 5.037 2.615 6.037 1.00 90.69 507 SER A C 1
ATOM 4081 O O . SER A 1 507 ? 5.411 3.479 6.828 1.00 90.69 507 SER A O 1
ATOM 4083 N N . SER A 1 508 ? 3.753 2.365 5.824 1.00 93.56 508 SER A N 1
ATOM 4084 C CA . SER A 1 508 ? 2.677 2.772 6.726 1.00 93.56 508 SER A CA 1
ATOM 4085 C C . SER A 1 508 ? 1.802 1.564 7.061 1.00 93.56 508 SER A C 1
ATOM 4087 O O . SER A 1 508 ? 0.585 1.596 6.930 1.00 93.56 508 SER A O 1
ATOM 4089 N N . MET A 1 509 ? 2.442 0.455 7.444 1.00 96.31 509 MET A N 1
ATOM 4090 C CA . MET A 1 509 ? 1.731 -0.739 7.898 1.00 96.31 509 MET A CA 1
ATOM 4091 C C . MET A 1 509 ? 0.956 -0.424 9.184 1.00 96.31 509 MET A C 1
ATOM 4093 O O . MET A 1 509 ? 1.542 -0.007 10.185 1.00 96.31 509 MET A O 1
ATOM 4097 N N . HIS A 1 510 ? -0.358 -0.630 9.143 1.00 98.00 510 HIS A N 1
ATOM 4098 C CA . HIS A 1 510 ? -1.257 -0.395 10.268 1.00 98.00 510 HIS A CA 1
ATOM 4099 C C . HIS A 1 510 ? -1.228 -1.585 11.225 1.00 98.00 510 HIS A C 1
ATOM 4101 O O . HIS A 1 510 ? -1.754 -2.648 10.907 1.00 98.00 510 HIS A O 1
ATOM 4107 N N . LEU A 1 511 ? -0.606 -1.403 12.383 1.00 98.19 511 LEU A N 1
ATOM 4108 C CA . LEU A 1 511 ? -0.484 -2.375 13.462 1.00 98.19 511 LEU A CA 1
ATOM 4109 C C . LEU A 1 511 ? -1.767 -2.466 14.286 1.00 98.19 511 LEU A C 1
ATOM 4111 O O . LEU A 1 511 ? -2.453 -1.464 14.510 1.00 98.19 511 LEU A O 1
ATOM 4115 N N . LEU A 1 512 ? -2.046 -3.665 14.789 1.00 98.06 512 LEU A N 1
ATOM 4116 C CA . LEU A 1 512 ? -3.192 -4.002 15.621 1.00 98.06 512 LEU A CA 1
ATOM 4117 C C . LEU A 1 512 ? -2.707 -4.612 16.931 1.00 98.06 512 LEU A C 1
ATOM 4119 O O . LEU A 1 512 ? -1.924 -5.561 16.934 1.00 98.06 512 LEU A O 1
ATOM 4123 N N . LYS A 1 513 ? -3.204 -4.093 18.054 1.00 97.38 513 LYS A N 1
ATOM 4124 C CA . LYS A 1 513 ? -3.047 -4.786 19.329 1.00 97.38 513 LYS A CA 1
ATOM 4125 C C . LYS A 1 513 ? -4.039 -5.920 19.462 1.00 97.38 513 LYS A C 1
ATOM 4127 O O . LYS A 1 513 ? -5.161 -5.800 18.969 1.00 97.38 513 LYS A O 1
ATOM 4132 N N . ASP A 1 514 ? -3.660 -6.948 20.216 1.00 95.75 514 ASP A N 1
ATOM 4133 C CA . ASP A 1 514 ? -4.634 -7.913 20.716 1.00 95.75 514 ASP A CA 1
ATOM 4134 C C . ASP A 1 514 ? -5.694 -7.167 21.541 1.00 95.75 514 ASP A C 1
ATOM 4136 O O . ASP A 1 514 ? -5.413 -6.535 22.569 1.00 95.75 514 ASP A O 1
ATOM 4140 N N . HIS A 1 515 ? -6.908 -7.123 20.999 1.00 97.12 515 HIS A N 1
ATOM 4141 C CA . HIS A 1 515 ? -7.991 -6.324 21.537 1.00 97.12 515 HIS A CA 1
ATOM 4142 C C . HIS A 1 515 ? -9.349 -6.904 21.130 1.00 97.12 515 HIS A C 1
ATOM 4144 O O . HIS A 1 515 ? -9.555 -7.185 19.945 1.00 97.12 515 HIS A O 1
ATOM 4150 N N . PRO A 1 516 ? -10.341 -6.959 22.044 1.00 96.50 516 PRO A N 1
ATOM 4151 C CA . PRO A 1 516 ? -11.663 -7.529 21.753 1.00 96.50 516 PRO A CA 1
ATOM 4152 C C . PRO A 1 516 ? -12.397 -6.900 20.562 1.00 96.50 516 PRO A C 1
ATOM 4154 O O . PRO A 1 516 ? -13.274 -7.519 19.967 1.00 96.50 516 PRO A O 1
ATOM 4157 N N . ILE A 1 517 ? -12.042 -5.673 20.165 1.00 96.38 517 ILE A N 1
ATOM 4158 C CA . ILE A 1 517 ? -12.655 -5.023 18.994 1.00 96.38 517 ILE A CA 1
ATOM 4159 C C . ILE A 1 517 ? -12.317 -5.727 17.672 1.00 96.38 517 ILE A C 1
ATOM 4161 O O . ILE A 1 517 ? -13.113 -5.647 16.737 1.00 96.38 517 ILE A O 1
ATOM 4165 N N . PHE A 1 518 ? -11.191 -6.443 17.604 1.00 97.06 518 PHE A N 1
ATOM 4166 C CA . PHE A 1 518 ? -10.753 -7.192 16.422 1.00 97.06 518 PHE A CA 1
ATOM 4167 C C . PHE A 1 518 ? -11.146 -8.677 16.465 1.00 97.06 518 PHE A C 1
ATOM 4169 O O . PHE A 1 518 ? -10.912 -9.401 15.497 1.00 97.06 518 PHE A O 1
ATOM 4176 N N . GLU A 1 519 ? -11.797 -9.129 17.543 1.00 94.56 519 GLU A N 1
ATOM 4177 C CA . GLU A 1 519 ? -12.172 -10.531 17.734 1.00 94.56 519 GLU A CA 1
ATOM 4178 C C . GLU A 1 519 ? -13.061 -11.044 16.590 1.00 94.56 519 GLU A C 1
ATOM 4180 O O . GLU A 1 519 ? -14.119 -10.479 16.274 1.00 94.56 519 GLU A O 1
ATOM 4185 N N . GLY A 1 520 ? -12.626 -12.142 15.966 1.00 92.69 520 GLY A N 1
ATOM 4186 C CA . GLY A 1 520 ? -13.304 -12.762 14.830 1.00 92.69 520 GLY A CA 1
ATOM 4187 C C . GLY A 1 520 ? -13.222 -11.966 13.523 1.00 92.69 520 GLY A C 1
ATOM 4188 O O . GLY A 1 520 ? -13.911 -12.327 12.575 1.00 92.69 520 GLY A O 1
ATOM 4189 N N . ILE A 1 521 ? -12.426 -10.891 13.461 1.00 94.94 521 ILE A N 1
ATOM 4190 C CA . ILE A 1 521 ? -12.119 -10.160 12.220 1.00 94.94 521 ILE A CA 1
ATOM 4191 C C . ILE A 1 521 ? -10.780 -10.626 11.660 1.00 94.94 521 ILE A C 1
ATOM 4193 O O . ILE A 1 521 ? -10.696 -10.982 10.488 1.00 94.94 521 ILE A O 1
ATOM 4197 N N . THR A 1 522 ? -9.741 -10.616 12.493 1.00 93.12 522 THR A N 1
ATOM 4198 C CA . THR A 1 522 ? -8.386 -11.017 12.118 1.00 93.12 522 THR A CA 1
ATOM 4199 C C . THR A 1 522 ? -7.659 -11.616 13.315 1.00 93.12 522 THR A C 1
ATOM 4201 O O . THR A 1 522 ? -7.969 -11.291 14.458 1.00 93.12 522 THR A O 1
ATOM 4204 N N . GLU A 1 523 ? -6.679 -12.467 13.029 1.00 90.44 523 GLU A N 1
ATOM 4205 C CA . GLU A 1 523 ? -5.688 -12.970 13.992 1.00 90.44 523 GLU A CA 1
ATOM 4206 C C . GLU A 1 523 ? -4.305 -12.340 13.747 1.00 90.44 523 GLU A C 1
ATOM 4208 O O . GLU A 1 523 ? -3.339 -12.672 14.422 1.00 90.44 523 GLU A O 1
ATOM 4213 N N . ASN A 1 524 ? -4.189 -11.452 12.753 1.00 92.62 524 ASN A N 1
ATOM 4214 C CA . ASN A 1 524 ? -2.934 -10.784 12.433 1.00 92.62 524 ASN A CA 1
ATOM 4215 C C . ASN A 1 524 ? -2.713 -9.571 13.345 1.00 92.62 524 ASN A C 1
ATOM 4217 O O . ASN A 1 524 ? -3.640 -8.800 13.592 1.00 92.62 524 ASN A O 1
ATOM 4221 N N . ASP A 1 525 ? -1.450 -9.294 13.665 1.00 94.31 525 ASP A N 1
ATOM 4222 C CA . ASP A 1 525 ? -1.023 -8.080 14.382 1.00 94.31 525 ASP A CA 1
ATOM 4223 C C . ASP A 1 525 ? -1.024 -6.809 13.503 1.00 94.31 525 ASP A C 1
ATOM 4225 O O . ASP A 1 525 ? -0.458 -5.776 13.858 1.00 94.31 525 ASP A O 1
ATOM 4229 N N . HIS A 1 526 ? -1.618 -6.867 12.310 1.00 96.50 526 HIS A N 1
ATOM 4230 C CA . HIS A 1 526 ? -1.693 -5.752 11.370 1.00 96.50 526 HIS A CA 1
ATOM 4231 C C . HIS A 1 526 ? -2.939 -5.848 10.480 1.00 96.50 526 HIS A C 1
ATOM 4233 O O . HIS A 1 526 ? -3.499 -6.927 10.265 1.00 96.50 526 HIS A O 1
ATOM 4239 N N . MET A 1 527 ? -3.365 -4.714 9.924 1.00 96.69 527 MET A N 1
ATOM 4240 C CA . MET A 1 527 ? -4.443 -4.671 8.941 1.00 96.69 527 MET A CA 1
ATOM 4241 C C . MET A 1 527 ? -3.972 -5.226 7.598 1.00 96.69 527 MET A C 1
ATOM 4243 O O . MET A 1 527 ? -2.942 -4.818 7.063 1.00 96.69 527 MET A O 1
ATOM 4247 N N . ASP A 1 528 ? -4.765 -6.120 7.019 1.00 92.62 528 ASP A N 1
ATOM 4248 C CA . ASP A 1 528 ? -4.563 -6.669 5.686 1.00 92.62 528 ASP A CA 1
ATOM 4249 C C . ASP A 1 528 ? -5.837 -6.559 4.829 1.00 92.62 528 ASP A C 1
ATOM 4251 O O . ASP A 1 528 ? -6.654 -5.653 5.011 1.00 92.62 528 ASP A O 1
ATOM 4255 N N . GLU A 1 529 ? -5.992 -7.469 3.867 1.00 90.88 529 GLU A N 1
ATOM 4256 C CA . GLU A 1 529 ? -7.087 -7.501 2.895 1.00 90.88 529 GLU A CA 1
ATOM 4257 C C . GLU A 1 529 ? -8.470 -7.544 3.555 1.00 90.88 529 GLU A C 1
ATOM 4259 O O . GLU A 1 529 ? -9.429 -7.034 2.978 1.00 90.88 529 GLU A O 1
ATOM 4264 N N . VAL A 1 530 ? -8.591 -8.094 4.774 1.00 94.50 530 VAL A N 1
ATOM 4265 C CA . VAL A 1 530 ? -9.875 -8.124 5.492 1.00 94.50 530 VAL A CA 1
ATOM 4266 C C . VAL A 1 530 ? -10.379 -6.711 5.801 1.00 94.50 530 VAL A C 1
ATOM 4268 O O . VAL A 1 530 ? -11.583 -6.486 5.866 1.00 94.50 530 VAL A O 1
ATOM 4271 N N . PHE A 1 531 ? -9.477 -5.731 5.906 1.00 95.69 531 PHE A N 1
ATOM 4272 C CA . PHE A 1 531 ? -9.801 -4.328 6.158 1.00 95.69 531 PHE A CA 1
ATOM 4273 C C . PHE A 1 531 ? -9.892 -3.488 4.875 1.00 95.69 531 PHE A C 1
ATOM 4275 O O . PHE A 1 531 ? -9.894 -2.260 4.967 1.00 95.69 531 PHE A O 1
ATOM 4282 N N . GLU A 1 532 ? -9.981 -4.089 3.680 1.00 92.44 532 GLU A N 1
ATOM 4283 C CA . GLU A 1 532 ? -9.947 -3.363 2.398 1.00 92.44 532 GLU A CA 1
ATOM 4284 C C . GLU A 1 532 ? -10.870 -2.134 2.368 1.00 92.44 532 GLU A C 1
ATOM 4286 O O . GLU A 1 532 ? -10.444 -1.037 1.994 1.00 92.44 532 GLU A O 1
ATOM 4291 N N . ASN A 1 533 ? -12.112 -2.268 2.826 1.00 94.50 533 ASN A N 1
ATOM 4292 C CA . ASN A 1 533 ? -13.067 -1.165 2.790 1.00 94.50 533 ASN A CA 1
ATOM 4293 C C . ASN A 1 533 ? -12.906 -0.200 3.970 1.00 94.50 533 ASN A C 1
ATOM 4295 O O . ASN A 1 533 ? -12.879 1.021 3.780 1.00 94.50 533 ASN A O 1
ATOM 4299 N N . ILE A 1 534 ? -12.755 -0.730 5.186 1.00 96.25 534 ILE A N 1
ATOM 4300 C CA . ILE A 1 534 ? -12.804 0.082 6.410 1.00 96.25 534 ILE A CA 1
ATOM 4301 C C . ILE A 1 534 ? -11.449 0.640 6.852 1.00 96.25 534 ILE A C 1
ATOM 4303 O O . ILE A 1 534 ? -11.409 1.578 7.646 1.00 96.25 534 ILE A O 1
ATOM 4307 N N . GLY A 1 535 ? -10.355 0.102 6.319 1.00 96.19 535 GLY A N 1
ATOM 4308 C CA . GLY A 1 535 ? -8.993 0.492 6.646 1.00 96.19 535 GLY A CA 1
ATOM 4309 C C . GLY A 1 535 ? -8.716 1.975 6.364 1.00 96.19 535 GLY A C 1
ATOM 4310 O O . GLY A 1 535 ? -9.154 2.496 5.318 1.00 96.19 535 GLY A O 1
ATOM 4311 N N . PRO A 1 536 ? -7.996 2.666 7.263 1.00 96.12 536 PRO A N 1
ATOM 4312 C CA . PRO A 1 536 ? -7.744 4.092 7.171 1.00 96.12 536 PRO A CA 1
ATOM 4313 C C . PRO A 1 536 ? -6.678 4.406 6.117 1.00 96.12 536 PRO A C 1
ATOM 4315 O O . PRO A 1 536 ? -5.911 3.564 5.675 1.00 96.12 536 PRO A O 1
ATOM 4318 N N . THR A 1 537 ? -6.659 5.658 5.678 1.00 94.56 537 THR A N 1
ATOM 4319 C CA . THR A 1 537 ? -5.576 6.218 4.842 1.00 94.56 537 THR A CA 1
ATOM 4320 C C . THR A 1 537 ? -5.005 7.490 5.469 1.00 94.56 537 THR A C 1
ATOM 4322 O O . THR A 1 537 ? -4.223 8.208 4.856 1.00 94.56 537 THR A O 1
ATOM 4325 N N . LYS A 1 538 ? -5.496 7.827 6.664 1.00 96.69 538 LYS A N 1
ATOM 4326 C CA . LYS A 1 538 ? -5.105 8.960 7.495 1.00 96.69 538 LYS A CA 1
ATOM 4327 C C . LYS A 1 538 ? -5.296 8.544 8.946 1.00 96.69 538 LYS A C 1
ATOM 4329 O O . LYS A 1 538 ? -6.269 7.852 9.249 1.00 96.69 538 LYS A O 1
ATOM 4334 N N . SER A 1 539 ? -4.433 9.025 9.824 1.00 97.75 539 SER A N 1
ATOM 4335 C CA . SER A 1 539 ? -4.422 8.634 11.238 1.00 97.75 539 SER A CA 1
ATOM 4336 C C . SER A 1 539 ? -4.175 9.858 12.119 1.00 97.75 539 SER A C 1
ATOM 4338 O O . SER A 1 539 ? -3.619 10.860 11.659 1.00 97.75 539 SER A O 1
ATOM 4340 N N . PHE A 1 540 ? -4.606 9.810 13.379 1.00 97.62 540 PHE A N 1
ATOM 4341 C CA . PHE A 1 540 ? -4.361 10.886 14.340 1.00 97.62 540 PHE A CA 1
ATOM 4342 C C . PHE A 1 540 ? -2.883 10.922 14.704 1.00 97.62 540 PHE A C 1
ATOM 4344 O O . PHE A 1 540 ? -2.330 9.916 15.137 1.00 97.62 540 PHE A O 1
ATOM 4351 N N . PHE A 1 541 ? -2.235 12.068 14.538 1.00 97.06 541 PHE A N 1
ATOM 4352 C CA . PHE A 1 541 ? -0.809 12.198 14.806 1.00 97.06 541 PHE A CA 1
ATOM 4353 C C . PHE A 1 541 ? -0.535 12.212 16.317 1.00 97.06 541 PHE A C 1
ATOM 4355 O O . PHE A 1 541 ? -1.124 13.028 17.020 1.00 97.06 541 PHE A O 1
ATOM 4362 N N . LYS A 1 542 ? 0.329 11.310 16.812 1.00 96.19 542 LYS A N 1
ATOM 4363 C CA . LYS A 1 542 ? 0.764 11.185 18.223 1.00 96.19 542 LYS A CA 1
ATOM 4364 C C . LYS A 1 542 ? -0.297 11.593 19.276 1.00 96.19 542 LYS A C 1
ATOM 4366 O O . LYS A 1 542 ? -0.047 12.523 20.047 1.00 96.19 542 LYS A O 1
ATOM 4371 N N . PRO A 1 543 ? -1.490 10.966 19.333 1.00 95.38 543 PRO A N 1
ATOM 4372 C CA . PRO A 1 543 ? -2.464 11.288 20.372 1.00 95.38 543 PRO A CA 1
ATOM 4373 C C . PRO A 1 543 ? -2.009 10.762 21.736 1.00 95.38 543 PRO A C 1
ATOM 4375 O O . PRO A 1 543 ? -1.262 9.787 21.833 1.00 95.38 543 PRO A O 1
ATOM 4378 N N . GLU A 1 544 ? -2.482 11.390 22.808 1.00 94.31 544 GLU A N 1
ATOM 4379 C CA . GLU A 1 544 ? -2.395 10.809 24.143 1.00 94.31 544 GLU A CA 1
ATOM 4380 C C . GLU A 1 544 ? -3.311 9.587 24.315 1.00 94.31 544 GLU A C 1
ATOM 4382 O O . GLU A 1 544 ? -4.126 9.255 23.454 1.00 94.31 544 GLU A O 1
ATOM 4387 N N . GLY A 1 545 ? -3.169 8.910 25.453 1.00 94.31 545 GLY A N 1
ATOM 4388 C CA . GLY A 1 545 ? -3.899 7.682 25.747 1.00 94.31 545 GLY A CA 1
ATOM 4389 C C . GLY A 1 545 ? -3.242 6.430 25.170 1.00 94.31 545 GLY A C 1
ATOM 4390 O O . GLY A 1 545 ? -2.095 6.435 24.722 1.00 94.31 545 GLY A O 1
ATOM 4391 N N . LYS A 1 546 ? -3.977 5.324 25.245 1.00 97.06 546 LYS A N 1
ATOM 4392 C CA . LYS A 1 546 ? -3.539 4.004 24.802 1.00 97.06 546 LYS A CA 1
ATOM 4393 C C . LYS A 1 546 ? -3.918 3.818 23.336 1.00 97.06 546 LYS A C 1
ATOM 4395 O O . LYS A 1 546 ? -5.096 3.788 22.999 1.00 97.06 546 LYS A O 1
ATOM 4400 N N . ILE A 1 547 ? -2.922 3.662 22.470 1.00 98.00 547 ILE A N 1
ATOM 4401 C CA . ILE A 1 547 ? -3.129 3.323 21.055 1.00 98.00 547 ILE A CA 1
ATOM 4402 C C . ILE A 1 547 ? -3.510 1.843 20.966 1.00 98.00 547 ILE A C 1
ATOM 4404 O O . ILE A 1 547 ? -2.818 1.008 21.545 1.00 98.00 547 ILE A O 1
ATOM 4408 N N . ILE A 1 548 ? -4.610 1.520 20.289 1.00 98.38 548 ILE A N 1
ATOM 4409 C CA . ILE A 1 548 ? -5.090 0.146 20.058 1.00 98.38 548 ILE A CA 1
ATOM 4410 C C . ILE A 1 548 ? -4.720 -0.326 18.654 1.00 98.38 548 ILE A C 1
ATOM 4412 O O . ILE A 1 548 ? -4.326 -1.473 18.474 1.00 98.38 548 ILE A O 1
ATOM 4416 N N . SER A 1 549 ? -4.786 0.570 17.673 1.00 98.62 549 SER A N 1
ATOM 4417 C CA . SER A 1 549 ? -4.241 0.352 16.335 1.00 98.62 549 SER A CA 1
ATOM 4418 C C . SER A 1 549 ? -3.629 1.638 15.799 1.00 98.62 549 SER A C 1
ATOM 4420 O O . SER A 1 549 ? -4.103 2.732 16.118 1.00 98.62 549 SER A O 1
ATOM 4422 N N . GLY A 1 550 ? -2.570 1.525 15.006 1.00 98.06 550 GLY A N 1
ATOM 4423 C CA . GLY A 1 550 ? -1.824 2.686 14.538 1.00 98.06 550 GLY A CA 1
ATOM 4424 C C . GLY A 1 550 ? -0.662 2.338 13.623 1.00 98.06 550 GLY A C 1
ATOM 4425 O O . GLY A 1 550 ? -0.451 1.189 13.261 1.00 98.06 550 GLY A O 1
ATOM 4426 N N . VAL A 1 551 ? 0.121 3.347 13.270 1.00 98.06 551 VAL A N 1
ATOM 4427 C CA . VAL A 1 551 ? 1.259 3.244 12.354 1.00 98.06 551 VAL A CA 1
ATOM 4428 C C . VA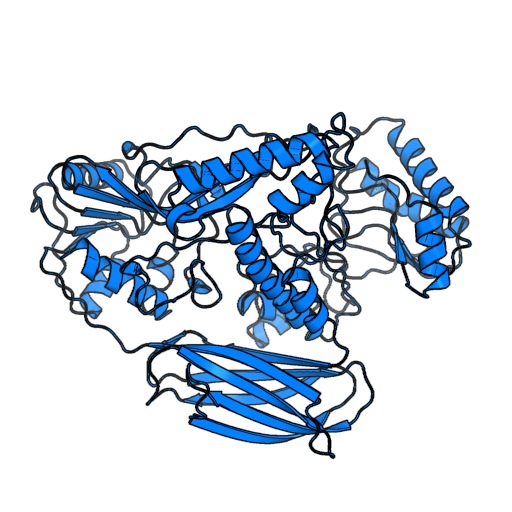L A 1 551 ? 2.496 3.805 13.035 1.00 98.06 551 VAL A C 1
ATOM 4430 O O . VAL A 1 551 ? 2.408 4.823 13.720 1.00 98.06 551 VAL A O 1
ATOM 4433 N N . ILE A 1 552 ? 3.645 3.174 12.796 1.00 97.88 552 ILE A N 1
ATOM 4434 C CA . ILE A 1 552 ? 4.970 3.753 13.037 1.00 97.88 552 ILE A CA 1
ATOM 4435 C C . ILE A 1 552 ? 5.647 3.898 11.675 1.00 97.88 552 ILE A C 1
ATOM 4437 O O . ILE A 1 552 ? 5.692 2.939 10.901 1.00 97.88 552 ILE A O 1
ATOM 4441 N N . SER A 1 553 ? 6.134 5.095 11.369 1.00 95.69 553 SER A N 1
ATOM 4442 C CA . SER A 1 553 ? 6.762 5.422 10.091 1.00 95.69 553 SER A CA 1
ATOM 4443 C C . SER A 1 553 ? 7.812 6.518 10.278 1.00 95.69 553 SER A C 1
ATOM 4445 O O . SER A 1 553 ? 8.109 6.928 11.397 1.00 95.69 553 SER A O 1
ATOM 4447 N N . THR A 1 554 ? 8.374 6.993 9.176 1.00 93.44 554 THR A N 1
ATOM 4448 C CA . THR A 1 554 ? 9.361 8.071 9.133 1.00 93.44 554 THR A CA 1
ATOM 4449 C C . THR A 1 554 ? 8.983 9.077 8.048 1.00 93.44 554 THR A C 1
ATOM 4451 O O . THR A 1 554 ? 8.169 8.799 7.159 1.00 93.44 554 THR A O 1
ATOM 4454 N N . ASP A 1 555 ? 9.524 10.283 8.143 1.00 92.00 555 ASP A N 1
ATOM 4455 C CA . ASP A 1 555 ? 9.505 11.223 7.034 1.00 92.00 555 ASP A CA 1
ATOM 4456 C C . ASP A 1 555 ? 10.450 10.789 5.905 1.00 92.00 555 ASP A C 1
ATOM 4458 O O . ASP A 1 555 ? 11.516 10.235 6.138 1.00 92.00 555 ASP A O 1
ATOM 4462 N N . ARG A 1 556 ? 10.082 11.091 4.654 1.00 89.06 556 ARG A N 1
ATOM 4463 C CA . ARG A 1 556 ? 10.857 10.698 3.457 1.00 89.06 556 ARG A CA 1
ATOM 4464 C C . ARG A 1 556 ? 12.248 11.329 3.425 1.00 89.06 556 ARG A C 1
ATOM 4466 O O . ARG A 1 556 ? 13.171 10.798 2.826 1.00 89.06 556 ARG A O 1
ATOM 4473 N N . PHE A 1 557 ? 12.337 12.518 4.000 1.00 89.38 557 PHE A N 1
ATOM 4474 C CA . PHE A 1 557 ? 13.519 13.351 4.153 1.00 89.38 557 PHE A CA 1
ATOM 4475 C C . PHE A 1 557 ? 13.224 14.367 5.270 1.00 89.38 557 PHE A C 1
ATOM 4477 O O . PHE A 1 557 ? 12.044 14.608 5.568 1.00 89.38 557 PHE A O 1
ATOM 4484 N N . PRO A 1 558 ? 14.252 14.977 5.884 1.00 90.69 558 PRO A N 1
ATOM 4485 C CA . PRO A 1 558 ? 14.082 15.863 7.033 1.00 90.69 558 PRO A CA 1
ATOM 4486 C C . PRO A 1 558 ? 13.045 16.972 6.806 1.00 90.69 558 PRO A C 1
ATOM 4488 O O . PRO A 1 558 ? 13.048 17.641 5.769 1.00 90.69 558 PRO A O 1
ATOM 4491 N N . ASP A 1 559 ? 12.154 17.159 7.787 1.00 91.44 559 ASP A N 1
ATOM 4492 C CA . ASP A 1 559 ? 11.056 18.142 7.803 1.00 91.44 559 ASP A CA 1
ATOM 4493 C C . ASP A 1 559 ? 10.072 18.063 6.616 1.00 91.44 559 ASP A C 1
ATOM 4495 O O . ASP A 1 559 ? 9.322 19.010 6.369 1.00 91.44 559 ASP A O 1
ATOM 4499 N N . GLN A 1 560 ? 10.091 16.983 5.821 1.00 89.69 560 GLN A N 1
ATOM 4500 C CA . GLN A 1 560 ? 9.476 16.945 4.480 1.00 89.69 560 GLN A CA 1
ATOM 4501 C C . GLN A 1 560 ? 9.842 18.185 3.637 1.00 89.69 560 GLN A C 1
ATOM 4503 O O . GLN A 1 560 ? 9.084 18.626 2.764 1.00 89.69 560 GLN A O 1
ATOM 4508 N N . ASP A 1 561 ? 11.030 18.750 3.864 1.00 89.88 561 ASP A N 1
ATOM 4509 C CA . ASP A 1 561 ? 11.566 19.837 3.066 1.00 89.88 561 ASP A CA 1
ATOM 4510 C C . ASP A 1 561 ? 12.348 19.267 1.881 1.00 89.88 561 ASP A C 1
ATOM 4512 O O . ASP A 1 561 ? 13.425 18.691 2.034 1.00 89.88 561 ASP A O 1
ATOM 4516 N N . LYS A 1 562 ? 11.826 19.459 0.665 1.00 85.50 562 LYS A N 1
ATOM 4517 C CA . LYS A 1 562 ? 12.481 19.010 -0.575 1.00 85.50 562 LYS A CA 1
ATOM 4518 C C . LYS A 1 562 ? 13.887 19.599 -0.727 1.00 85.50 562 LYS A C 1
ATOM 4520 O O . LYS A 1 562 ? 14.721 19.016 -1.414 1.00 85.50 562 LYS A O 1
ATOM 4525 N N . MET A 1 563 ? 14.171 20.719 -0.061 1.00 83.19 563 MET A N 1
ATOM 4526 C CA . MET A 1 563 ? 15.498 21.325 -0.003 1.00 83.19 563 MET A CA 1
ATOM 4527 C C . MET A 1 563 ? 16.511 20.510 0.808 1.00 83.19 563 MET A C 1
ATOM 4529 O O . MET A 1 563 ? 17.710 20.690 0.598 1.00 83.19 563 MET A O 1
ATOM 4533 N N . LYS A 1 564 ? 16.038 19.612 1.678 1.00 85.25 564 LYS A N 1
ATOM 4534 C CA . LYS A 1 564 ? 16.823 18.691 2.511 1.00 85.25 564 LYS A CA 1
ATOM 4535 C C . LYS A 1 564 ? 16.833 17.251 1.984 1.00 85.25 564 LYS A C 1
ATOM 4537 O O . LYS A 1 564 ? 17.474 16.392 2.580 1.00 85.25 564 LYS A O 1
ATOM 4542 N N . ARG A 1 565 ? 16.176 16.980 0.846 1.00 83.00 565 ARG A N 1
ATOM 4543 C CA . ARG A 1 565 ? 16.214 15.679 0.154 1.00 83.00 565 ARG A CA 1
ATOM 4544 C C . ARG A 1 565 ? 17.569 15.478 -0.532 1.00 83.00 565 ARG A C 1
ATOM 4546 O O . ARG A 1 565 ? 17.731 15.721 -1.727 1.00 83.00 565 ARG A O 1
ATOM 4553 N N . HIS A 1 566 ? 18.564 15.101 0.254 1.00 73.88 566 HIS A N 1
ATOM 4554 C CA . HIS A 1 566 ? 19.922 14.799 -0.186 1.00 73.88 566 HIS A CA 1
ATOM 4555 C C . HIS A 1 566 ? 20.571 13.813 0.795 1.00 73.88 566 HIS A C 1
ATOM 4557 O O . HIS A 1 566 ? 19.874 13.151 1.556 1.00 73.88 566 HIS A O 1
ATOM 4563 N N . PHE A 1 567 ? 21.902 13.732 0.808 1.00 71.50 567 PHE A N 1
ATOM 4564 C CA . PHE A 1 567 ? 22.692 12.804 1.626 1.00 71.50 567 PHE A CA 1
ATOM 4565 C C . PHE A 1 567 ? 22.485 12.909 3.151 1.00 71.50 567 PHE A C 1
ATOM 4567 O O . PHE A 1 567 ? 23.206 12.241 3.875 1.00 71.50 567 PHE A O 1
ATOM 4574 N N . ILE A 1 568 ? 21.585 13.759 3.667 1.00 77.81 568 ILE A N 1
ATOM 4575 C CA . ILE A 1 568 ? 21.237 13.745 5.100 1.00 77.81 568 ILE A CA 1
ATOM 4576 C C . ILE A 1 568 ? 20.467 12.465 5.459 1.00 77.81 568 ILE A C 1
ATOM 4578 O O . ILE A 1 568 ? 20.602 12.012 6.587 1.00 77.81 568 ILE A O 1
ATOM 4582 N N . GLY A 1 569 ? 19.753 11.860 4.503 1.00 81.50 569 GLY A N 1
ATOM 4583 C CA . GLY A 1 569 ? 18.975 10.642 4.727 1.00 81.50 569 GLY A CA 1
ATOM 4584 C C . GLY A 1 569 ? 17.483 10.921 4.874 1.00 81.50 569 GLY A C 1
ATOM 4585 O O . GLY A 1 569 ? 16.957 11.871 4.278 1.00 81.50 569 GLY A O 1
ATOM 4586 N N . VAL A 1 570 ? 16.800 10.066 5.630 1.00 88.00 570 VAL A N 1
ATOM 4587 C CA . VAL A 1 570 ? 15.361 10.197 5.910 1.00 88.00 570 VAL A CA 1
ATOM 4588 C C . VAL A 1 570 ? 15.110 11.173 7.070 1.00 88.00 570 VAL A C 1
ATOM 4590 O O . VAL A 1 570 ? 16.035 11.782 7.600 1.00 88.00 570 VAL A O 1
ATOM 4593 N N . GLY A 1 571 ? 13.843 11.444 7.390 1.00 90.38 571 GLY A N 1
ATOM 4594 C CA . GLY A 1 571 ? 13.482 12.362 8.473 1.00 90.38 571 GLY A CA 1
ATOM 4595 C C . GLY A 1 571 ? 13.077 11.653 9.767 1.00 90.38 571 GLY A C 1
ATOM 4596 O O . GLY A 1 571 ? 13.307 10.461 9.962 1.00 90.38 571 GLY A O 1
ATOM 4597 N N . ASP A 1 572 ? 12.425 12.398 10.655 1.00 92.50 572 ASP A N 1
ATOM 4598 C CA . ASP A 1 572 ? 12.047 11.911 11.982 1.00 92.50 572 ASP A CA 1
ATOM 4599 C C . ASP A 1 572 ? 11.155 10.665 11.932 1.00 92.50 572 ASP A C 1
ATOM 4601 O O . ASP A 1 572 ? 10.228 10.563 11.120 1.00 92.50 572 ASP A O 1
ATOM 4605 N N . VAL A 1 573 ? 11.378 9.751 12.879 1.00 95.75 573 VAL A N 1
ATOM 4606 C CA . VAL A 1 573 ? 10.442 8.662 13.175 1.00 95.75 573 VAL A CA 1
ATOM 4607 C C . VAL A 1 573 ? 9.236 9.220 13.930 1.00 95.75 573 VAL A C 1
ATOM 4609 O O . VAL A 1 573 ? 9.353 9.936 14.929 1.00 95.75 573 VAL A O 1
ATOM 4612 N N . TRP A 1 574 ? 8.042 8.858 13.479 1.00 96.44 574 TRP A N 1
ATOM 4613 C CA . TRP A 1 574 ? 6.785 9.267 14.083 1.00 96.44 574 TRP A CA 1
ATOM 4614 C C . TRP A 1 574 ? 5.796 8.108 14.170 1.00 96.44 574 TRP A C 1
ATOM 4616 O O . TRP A 1 574 ? 5.937 7.070 13.525 1.00 96.44 574 TRP A O 1
ATOM 4626 N N . TYR A 1 575 ? 4.756 8.299 14.981 1.00 98.00 575 TYR A N 1
ATOM 4627 C CA . TYR A 1 575 ? 3.635 7.373 15.057 1.00 98.00 575 TYR A CA 1
ATOM 4628 C C . TYR A 1 575 ? 2.298 8.103 14.994 1.00 98.00 575 TYR A C 1
ATOM 4630 O O . TYR A 1 575 ? 2.168 9.277 15.354 1.00 98.00 575 TYR A O 1
ATOM 4638 N N . ALA A 1 576 ? 1.286 7.379 14.541 1.00 98.19 576 ALA A N 1
ATOM 4639 C CA . ALA A 1 576 ? -0.079 7.857 14.448 1.00 98.19 576 ALA A CA 1
ATOM 4640 C C . ALA A 1 576 ? -1.057 6.753 14.862 1.00 98.19 576 ALA A C 1
ATOM 4642 O O . ALA A 1 576 ? -0.729 5.572 14.800 1.00 98.19 576 ALA A O 1
ATOM 4643 N N . SER A 1 577 ? -2.252 7.133 15.303 1.00 98.00 577 SER A N 1
ATOM 4644 C CA . SER A 1 577 ? -3.277 6.210 15.789 1.00 98.00 577 SER A CA 1
ATOM 4645 C C . SER A 1 577 ? -4.481 6.166 14.861 1.00 98.00 577 SER A C 1
ATOM 4647 O O . SER A 1 577 ? -5.012 7.207 14.462 1.00 98.00 577 SER A O 1
ATOM 4649 N N . ASP A 1 578 ? -4.938 4.955 14.576 1.00 98.12 578 ASP A N 1
ATOM 4650 C CA . ASP A 1 578 ? -6.209 4.691 13.905 1.00 98.12 578 ASP A CA 1
ATOM 4651 C C . ASP A 1 578 ? -7.344 4.477 14.900 1.00 98.12 578 ASP A C 1
ATOM 4653 O O . ASP A 1 578 ? -8.512 4.657 14.555 1.00 98.12 578 ASP A O 1
ATOM 4657 N N . PHE A 1 579 ? -7.008 4.058 16.121 1.00 98.31 579 PHE A N 1
ATOM 4658 C CA . PHE A 1 579 ? -7.941 3.793 17.206 1.00 98.31 579 PHE A CA 1
ATOM 4659 C C . PHE A 1 579 ? -7.226 3.966 18.548 1.00 98.31 579 PHE A C 1
ATOM 4661 O O . PHE A 1 579 ? -6.240 3.277 18.819 1.00 98.31 579 PHE A O 1
ATOM 4668 N N . SER A 1 580 ? -7.736 4.848 19.409 1.00 97.31 580 SER A N 1
ATOM 4669 C CA . SER A 1 580 ? -7.168 5.097 20.743 1.00 97.31 580 SER A CA 1
ATOM 4670 C C . SER A 1 580 ? -8.211 4.987 21.850 1.00 97.31 580 SER A C 1
ATOM 4672 O O . SER A 1 580 ? -9.372 5.318 21.651 1.00 97.31 580 SER A O 1
ATOM 4674 N N . GLU A 1 581 ? -7.769 4.619 23.049 1.00 97.69 581 GLU A N 1
ATOM 4675 C CA . GLU A 1 581 ? -8.505 4.778 24.304 1.00 97.69 581 GLU A CA 1
ATOM 4676 C C . GLU A 1 581 ? -7.878 5.914 25.111 1.00 97.69 581 GLU A C 1
ATOM 4678 O O . GLU A 1 581 ? -6.743 5.812 25.585 1.00 97.69 581 GLU A O 1
ATOM 4683 N N . ILE A 1 582 ? -8.613 7.008 25.285 1.00 96.12 582 ILE A N 1
ATOM 4684 C CA . ILE A 1 582 ? -8.114 8.203 25.960 1.00 96.12 582 ILE A CA 1
ATOM 4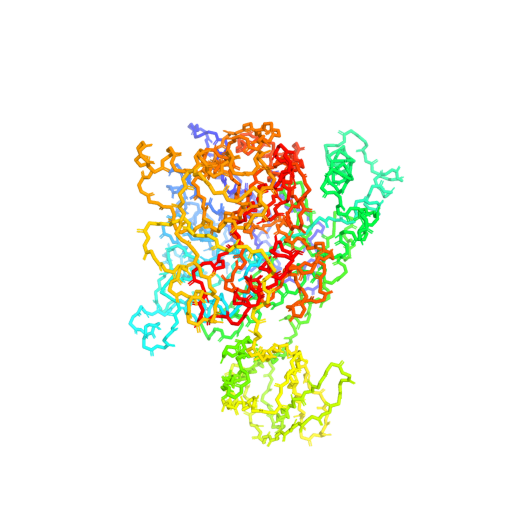685 C C . ILE A 1 582 ? -8.910 8.433 27.236 1.00 96.12 582 ILE A C 1
ATOM 4687 O O . ILE A 1 582 ? -10.112 8.695 27.198 1.00 96.12 582 ILE A O 1
ATOM 4691 N N . LYS A 1 583 ? -8.245 8.342 28.390 1.00 95.62 583 LYS A N 1
ATOM 4692 C CA . LYS A 1 583 ? -8.885 8.596 29.683 1.00 95.62 583 LYS A CA 1
ATOM 4693 C C . LYS A 1 583 ? -9.263 10.070 29.799 1.00 95.62 583 LYS A C 1
ATOM 4695 O O . LYS A 1 583 ? -8.401 10.935 29.684 1.00 95.62 583 LYS A O 1
ATOM 4700 N N . TYR A 1 584 ? -10.535 10.351 30.078 1.00 93.75 584 TYR A N 1
ATOM 4701 C CA . TYR A 1 584 ? -11.031 11.716 30.236 1.00 93.75 584 TYR A CA 1
ATOM 4702 C C . TYR A 1 584 ? -11.992 11.801 31.423 1.00 93.75 584 TYR A C 1
ATOM 4704 O O . TYR A 1 584 ? -13.118 11.304 31.386 1.00 93.75 584 TYR A O 1
ATOM 4712 N N . GLY A 1 585 ? -11.515 12.386 32.525 1.00 93.25 585 GLY A N 1
ATOM 4713 C CA . GLY A 1 585 ? -12.173 12.297 33.830 1.00 93.25 585 GLY A CA 1
ATOM 4714 C C . GLY A 1 585 ? -12.347 10.842 34.280 1.00 93.25 585 GLY A C 1
ATOM 4715 O O . GLY A 1 585 ? -11.359 10.122 34.437 1.00 93.25 585 GLY A O 1
ATOM 4716 N N . LYS A 1 586 ? -13.592 10.414 34.524 1.00 93.50 586 LYS A N 1
ATOM 4717 C CA . LYS A 1 586 ? -13.911 9.045 34.974 1.00 93.50 586 LYS A CA 1
ATOM 4718 C C . LYS A 1 586 ? -14.192 8.058 33.833 1.00 93.50 586 LYS A C 1
ATOM 4720 O O . LYS A 1 586 ? -14.350 6.875 34.115 1.00 93.50 586 LYS A O 1
ATOM 4725 N N . GLY A 1 587 ? -14.287 8.534 32.593 1.00 94.44 587 GLY A N 1
ATOM 4726 C CA . GLY A 1 587 ? -14.645 7.743 31.418 1.00 94.44 587 GLY A CA 1
ATOM 4727 C C . GLY A 1 587 ? -13.572 7.752 30.329 1.00 94.44 587 GLY A C 1
ATOM 4728 O O . GLY A 1 587 ? -12.403 8.064 30.588 1.00 94.44 587 GLY A O 1
ATOM 4729 N N . LEU A 1 588 ? -13.982 7.411 29.104 1.00 95.94 588 LEU A N 1
ATOM 4730 C CA . LEU A 1 588 ? -13.105 7.302 27.934 1.00 95.94 588 LEU A CA 1
ATOM 4731 C C . LEU A 1 588 ? -13.607 8.143 26.754 1.00 95.94 588 LEU A C 1
ATOM 4733 O O . LEU A 1 588 ? -14.800 8.161 26.451 1.00 95.94 588 LEU A O 1
ATOM 4737 N N . LEU A 1 589 ? -12.673 8.772 26.042 1.00 96.81 589 LEU A N 1
ATOM 4738 C CA . LEU A 1 589 ? -12.839 9.216 24.660 1.00 96.81 589 LEU A CA 1
ATOM 4739 C C . LEU A 1 589 ? -12.140 8.206 23.746 1.00 96.81 589 LEU A C 1
ATOM 4741 O O . LEU A 1 589 ? -10.976 7.877 23.960 1.00 96.81 589 LEU A O 1
ATOM 4745 N N . ILE A 1 590 ? -12.854 7.710 22.741 1.00 97.50 590 ILE A N 1
ATOM 4746 C CA . ILE A 1 590 ? -12.431 6.593 21.895 1.00 97.50 590 ILE A CA 1
ATOM 4747 C C . ILE A 1 590 ? -12.527 7.024 20.425 1.00 97.50 590 ILE A C 1
ATOM 4749 O O . ILE A 1 590 ? -13.534 6.771 19.755 1.00 97.50 590 ILE A O 1
ATOM 4753 N N . PRO A 1 591 ? -11.547 7.789 19.924 1.00 96.56 591 PRO A N 1
ATOM 4754 C CA . PRO A 1 591 ? -11.541 8.236 18.541 1.00 96.56 591 PRO A CA 1
ATOM 4755 C C . PRO A 1 591 ? -11.017 7.159 17.593 1.00 96.56 591 PRO A C 1
ATOM 4757 O O . PRO A 1 591 ? -10.075 6.435 17.923 1.00 96.56 591 PRO A O 1
ATOM 4760 N N . THR A 1 592 ? -11.579 7.105 16.383 1.00 97.44 592 THR A N 1
ATOM 4761 C CA . THR A 1 592 ? -11.055 6.258 15.310 1.00 97.44 592 THR A CA 1
ATOM 4762 C C . THR A 1 592 ? -11.060 6.940 13.941 1.00 97.44 592 THR A C 1
ATOM 4764 O O . THR A 1 592 ? -11.930 7.756 13.646 1.00 97.44 592 THR A O 1
ATOM 4767 N N . THR A 1 593 ? -10.072 6.613 13.102 1.00 97.38 593 THR A N 1
ATOM 4768 C CA . THR A 1 593 ? -10.039 6.986 11.676 1.00 97.38 593 THR A CA 1
ATOM 4769 C C . THR A 1 593 ? -10.514 5.863 10.750 1.00 97.38 593 THR A C 1
ATOM 4771 O O . THR A 1 593 ? -10.569 6.045 9.529 1.00 97.38 593 THR A O 1
ATOM 4774 N N . MET A 1 594 ? -10.889 4.708 11.311 1.00 97.44 594 MET A N 1
ATOM 4775 C CA . MET A 1 594 ? -11.476 3.592 10.575 1.00 97.44 594 MET A CA 1
ATOM 4776 C C . MET A 1 594 ? -12.781 4.036 9.910 1.00 97.44 594 MET A C 1
ATOM 4778 O O . MET A 1 594 ? -13.642 4.657 10.532 1.00 97.44 594 MET A O 1
ATOM 4782 N N . LYS A 1 595 ? -12.986 3.669 8.645 1.00 96.88 595 LYS A N 1
ATOM 4783 C CA . LYS A 1 595 ? -14.143 4.091 7.835 1.00 96.88 595 LYS A CA 1
ATOM 4784 C C . LYS A 1 595 ? -15.416 3.288 8.147 1.00 96.88 595 LYS A C 1
ATOM 4786 O O . LYS A 1 595 ? -16.235 3.082 7.256 1.00 96.88 595 LYS A O 1
ATOM 4791 N N . ILE A 1 596 ? -15.605 2.854 9.396 1.00 97.62 596 ILE A N 1
ATOM 4792 C CA . ILE A 1 596 ? -16.694 1.967 9.845 1.00 97.62 596 ILE A CA 1
ATOM 4793 C C . ILE A 1 596 ? -18.056 2.515 9.411 1.00 97.62 596 ILE A C 1
ATOM 4795 O O . ILE A 1 596 ? -18.811 1.832 8.722 1.00 97.62 596 ILE A O 1
ATOM 4799 N N . LEU A 1 597 ? -18.332 3.787 9.724 1.00 95.69 597 LEU A N 1
ATOM 4800 C CA . LEU A 1 597 ? -19.616 4.429 9.433 1.00 95.69 597 LEU A CA 1
ATOM 4801 C C . LEU A 1 597 ? -19.991 4.353 7.945 1.00 95.69 597 LEU A C 1
ATOM 4803 O O . LEU A 1 597 ? -21.165 4.212 7.612 1.00 95.69 597 LEU A O 1
ATOM 4807 N N . ASN A 1 598 ? -19.006 4.403 7.040 1.00 95.06 598 ASN A N 1
ATOM 4808 C CA . ASN A 1 598 ? -19.238 4.402 5.596 1.00 95.06 598 ASN A CA 1
ATOM 4809 C C . ASN A 1 598 ? -19.709 3.047 5.061 1.00 95.06 598 ASN A C 1
ATOM 4811 O O . ASN A 1 598 ? -20.417 3.026 4.046 1.00 95.06 598 ASN A O 1
ATOM 4815 N N . PHE A 1 599 ? -19.391 1.962 5.768 1.00 96.44 599 PHE A N 1
ATOM 4816 C CA . PHE A 1 599 ? -19.581 0.586 5.315 1.00 96.44 599 PHE A CA 1
ATOM 4817 C C . PHE A 1 599 ? -20.535 -0.242 6.181 1.00 96.44 599 PHE A C 1
ATOM 4819 O O . PHE A 1 599 ? -20.708 -1.426 5.908 1.00 96.44 599 PHE A O 1
ATOM 4826 N N . LEU A 1 600 ? -21.221 0.376 7.147 1.00 95.75 600 LEU A N 1
ATOM 4827 C CA . LEU A 1 600 ? -22.308 -0.287 7.871 1.00 95.75 600 LEU A CA 1
ATOM 4828 C C . LEU A 1 600 ? -23.383 -0.821 6.906 1.00 95.75 600 LEU A C 1
ATOM 4830 O O . LEU A 1 600 ? -23.807 -0.085 6.004 1.00 95.75 600 LEU A O 1
ATOM 4834 N N . ASN A 1 601 ? -23.811 -2.072 7.104 1.00 92.62 601 ASN A N 1
ATOM 4835 C CA . ASN A 1 601 ? -24.673 -2.882 6.225 1.00 92.62 601 ASN A CA 1
ATOM 4836 C C . ASN A 1 601 ? -24.117 -3.143 4.808 1.00 92.62 601 ASN A C 1
ATOM 4838 O O . ASN A 1 601 ? -24.854 -3.611 3.939 1.00 92.62 601 ASN A O 1
ATOM 4842 N N . LYS A 1 602 ? -22.849 -2.812 4.536 1.00 93.56 602 LYS A N 1
ATOM 4843 C CA . LYS A 1 602 ? -22.202 -3.011 3.224 1.00 93.56 602 LYS A CA 1
ATOM 4844 C C . LYS A 1 602 ? -21.007 -3.951 3.294 1.00 93.56 602 LYS A C 1
ATOM 4846 O O . LYS A 1 602 ? -20.740 -4.648 2.324 1.00 93.56 602 LYS A O 1
ATOM 4851 N N . ASP A 1 603 ? -20.295 -3.946 4.416 1.00 95.38 603 ASP A N 1
ATOM 4852 C CA . ASP A 1 603 ? -19.165 -4.829 4.680 1.00 95.38 603 ASP A CA 1
ATOM 4853 C C . ASP A 1 603 ? -19.354 -5.491 6.055 1.00 95.38 603 ASP A C 1
ATOM 4855 O O . ASP A 1 603 ? -19.426 -4.769 7.058 1.00 95.38 603 ASP A O 1
ATOM 4859 N N . PRO A 1 604 ? -19.402 -6.835 6.136 1.00 96.62 604 PRO A N 1
ATOM 4860 C CA . PRO A 1 604 ? -19.520 -7.547 7.407 1.00 96.62 604 PRO A CA 1
ATOM 4861 C C . PRO A 1 604 ? -18.461 -7.158 8.443 1.00 96.62 604 PRO A C 1
ATOM 4863 O O . PRO A 1 604 ? -18.731 -7.200 9.642 1.00 96.62 604 PRO A O 1
ATOM 4866 N N . VAL A 1 605 ? -17.266 -6.747 8.010 1.00 97.00 605 VAL A N 1
ATOM 4867 C CA . VAL A 1 605 ? -16.183 -6.331 8.907 1.00 97.00 605 VAL A CA 1
ATOM 4868 C C . VAL A 1 605 ? -16.514 -5.010 9.601 1.00 97.00 605 VAL A C 1
ATOM 4870 O O . VAL A 1 605 ? -16.216 -4.853 10.785 1.00 97.00 605 VAL A O 1
ATOM 4873 N N . ALA A 1 606 ? -17.180 -4.076 8.911 1.00 97.44 606 ALA A N 1
ATOM 4874 C CA . ALA A 1 606 ? -17.635 -2.819 9.510 1.00 97.44 606 ALA A CA 1
ATOM 4875 C C . ALA A 1 606 ? -18.665 -3.080 10.619 1.00 97.44 606 ALA A C 1
ATOM 4877 O O . ALA A 1 606 ? -18.545 -2.552 11.727 1.00 97.44 606 ALA A O 1
ATOM 4878 N N . ASP A 1 607 ? -19.642 -3.934 10.315 1.00 96.94 607 ASP A N 1
ATOM 4879 C CA . ASP A 1 607 ? -20.720 -4.309 11.227 1.00 96.94 607 ASP A CA 1
ATOM 4880 C C . ASP A 1 607 ? -20.154 -5.051 12.447 1.00 96.94 607 ASP A C 1
ATOM 4882 O O . ASP A 1 607 ? -20.399 -4.668 13.594 1.00 96.94 607 ASP A O 1
ATOM 4886 N N . LYS A 1 608 ? -19.305 -6.061 12.209 1.00 96.50 608 LYS A N 1
ATOM 4887 C CA . LYS A 1 608 ? -18.639 -6.847 13.254 1.00 96.50 608 LYS A CA 1
ATOM 4888 C C . LYS A 1 608 ? -17.768 -5.978 14.159 1.00 96.50 608 LYS A C 1
ATOM 4890 O O . LYS A 1 608 ? -17.851 -6.127 15.378 1.00 96.50 608 LYS A O 1
ATOM 4895 N N . MET A 1 609 ? -16.988 -5.048 13.602 1.00 96.81 609 MET A N 1
ATOM 4896 C CA . MET A 1 609 ? -16.143 -4.149 14.392 1.00 96.81 609 MET A CA 1
ATOM 4897 C C . MET A 1 609 ? -16.986 -3.234 15.288 1.00 96.81 609 MET A C 1
ATOM 4899 O O . MET A 1 609 ? -16.706 -3.130 16.482 1.00 96.81 609 MET A O 1
ATOM 4903 N N . LEU A 1 610 ? -18.063 -2.634 14.762 1.00 97.44 610 LEU A N 1
ATOM 4904 C CA . LEU A 1 610 ? -18.976 -1.824 15.574 1.00 97.44 610 LEU A CA 1
ATOM 4905 C C . LEU A 1 610 ? -19.658 -2.662 16.667 1.00 97.44 610 LEU A C 1
ATOM 4907 O O . LEU A 1 610 ? -19.776 -2.206 17.804 1.00 97.44 610 LEU A O 1
ATOM 4911 N N . HIS A 1 611 ? -20.073 -3.893 16.362 1.00 96.31 611 HIS A N 1
ATOM 4912 C CA . HIS A 1 611 ? -20.670 -4.798 17.348 1.00 96.31 611 HIS A CA 1
ATOM 4913 C C . HIS A 1 611 ? -19.681 -5.159 18.459 1.00 96.31 611 HIS A C 1
ATOM 4915 O O . HIS A 1 611 ? -20.046 -5.120 19.634 1.00 96.31 611 HIS A O 1
ATOM 4921 N N . ASN A 1 612 ? -18.424 -5.450 18.121 1.00 96.12 612 ASN A N 1
ATOM 4922 C CA . ASN A 1 612 ? -17.389 -5.718 19.113 1.00 96.12 612 ASN A CA 1
ATOM 4923 C C . ASN A 1 612 ? -17.114 -4.474 19.983 1.00 96.12 612 ASN A C 1
ATOM 4925 O O . ASN A 1 612 ? -17.001 -4.590 21.201 1.00 96.12 612 ASN A O 1
ATOM 4929 N N . MET A 1 613 ? -17.096 -3.271 19.394 1.00 96.88 613 MET A N 1
ATOM 4930 C CA . MET A 1 613 ? -16.971 -2.010 20.140 1.00 96.88 613 MET A CA 1
ATOM 4931 C C . MET A 1 613 ? -18.139 -1.795 21.113 1.00 96.88 613 MET A C 1
ATOM 4933 O O . MET A 1 613 ? -17.916 -1.437 22.267 1.00 96.88 613 MET A O 1
ATOM 4937 N N . LEU A 1 614 ? -19.377 -2.051 20.683 1.00 96.12 614 LEU A N 1
ATOM 4938 C CA . LEU A 1 614 ? -20.557 -1.994 21.552 1.00 96.12 614 LEU A CA 1
ATOM 4939 C C . LEU A 1 614 ? -20.451 -3.006 22.697 1.00 96.12 614 LEU A C 1
ATOM 4941 O O . LEU A 1 614 ? -20.635 -2.645 23.856 1.00 96.12 614 LEU A O 1
ATOM 4945 N N . ASN A 1 615 ? -20.101 -4.255 22.391 1.00 93.81 615 ASN A N 1
ATOM 4946 C CA . ASN A 1 615 ? -19.980 -5.312 23.391 1.00 93.81 615 ASN A CA 1
ATOM 4947 C C . ASN A 1 615 ? -18.846 -5.047 24.393 1.00 93.81 615 ASN A C 1
ATOM 4949 O O . ASN A 1 615 ? -18.963 -5.434 25.552 1.00 93.81 615 ASN A O 1
ATOM 4953 N N . TYR A 1 616 ? -17.762 -4.396 23.978 1.00 95.19 616 TYR A N 1
ATOM 4954 C CA . TYR A 1 616 ? -16.639 -4.105 24.863 1.00 95.19 616 TYR A CA 1
ATOM 4955 C C . TYR A 1 616 ? -16.876 -2.846 25.710 1.00 95.19 616 TYR A C 1
ATOM 4957 O O . TYR A 1 616 ? -16.734 -2.880 26.930 1.00 95.19 616 TYR A O 1
ATOM 4965 N N . TYR A 1 617 ? -17.297 -1.738 25.091 1.00 95.31 617 TYR A N 1
ATOM 4966 C CA . TYR A 1 617 ? -17.396 -0.440 25.770 1.00 95.31 617 TYR A CA 1
ATOM 4967 C C . TYR A 1 617 ? -18.749 -0.164 26.438 1.00 95.31 617 TYR A C 1
ATOM 4969 O O . TYR A 1 617 ? -18.838 0.775 27.237 1.00 95.31 617 TYR A O 1
ATOM 4977 N N . ALA A 1 618 ? -19.794 -0.943 26.124 1.00 91.62 618 ALA A N 1
ATOM 4978 C CA . ALA A 1 618 ? -21.127 -0.819 26.723 1.00 91.62 618 ALA A CA 1
ATOM 4979 C C . ALA A 1 618 ? -21.487 -1.940 27.718 1.00 91.62 618 ALA A C 1
ATOM 4981 O O . ALA A 1 618 ? -22.649 -2.031 28.131 1.00 91.62 618 ALA A O 1
ATOM 4982 N N . ASN A 1 619 ? -20.524 -2.774 28.114 1.00 84.12 619 ASN A N 1
ATOM 4983 C CA . ASN A 1 619 ? -20.695 -3.790 29.159 1.00 84.12 619 ASN A CA 1
ATOM 4984 C C . ASN A 1 619 ? -19.906 -3.459 30.429 1.00 84.12 619 ASN A C 1
ATOM 4986 O O . ASN A 1 619 ? -20.226 -4.097 31.455 1.00 84.12 619 ASN A O 1
#

Mean predicted aligned error: 5.3 Å

Sequence (619 aa):
MEKTTPKMWLDLCDEMGVLTVGSIAVECMHRPIATPSLPEMVEIEVRESIMRDRNRTCIIQWELFNELWQPALKQMMRPMALLARTIDPTRIILDESGGFADGANFYLPYENSPTKFNDIHNYPGWKVFENWISAFLGVGLEDSVKKARGLPSKGPGDNVVPGLPIFLSEIGYGSIPNFENTNKKFKERGNPLTAIYRDHFELQEGYDMALKETGFHIQHPDISAFSKLQHEFHGRLNRRMIEGARINPMLTGYCVHALCAGDWILGAGIIDIWRDPKGAVFTETAKANEDRILVMRAQPRNVYVGSEINLQSIFVNELNYFKGSLTIELEDIKSNKIWSENFNVDFKSGINKLNELKIETVNLNGKYYLVGKIFDQTEKLVYKRKIPINVYVKSSVKTKRNIYVLESDKRLRNYLLSQGVVVKDYTSQLDKKGLLLVGKLGDLSDDFKLKLDNAKKFATNGGNVIYLDYRGKLINDWKPRKLPEKQIASQFPYNMAIINTNGLWQSSMHLLKDHPIFEGITENDHMDEVFENIGPTKSFFKPEGKIISGVISTDRFPDQDKMKRHFIGVGDVWYASDFSEIKYGKGLLIPTTMKILNFLNKDPVADKMLHNMLNYYAN

Nearest PDB structures (foldseek):
  6d7j-assembly3_D  TM=4.750E-01  e=7.503E-09  Parabacteroides merdae CL03T12C32
  6d7j-assembly2_A  TM=4.768E-01  e=8.887E-09  Parabacteroides merdae CL03T12C32
  5axh-assembly1_A  TM=5.720E-01  e=2.964E-06  Thermoanaerobacter pseudethanolicus ATCC 33223
  5axg-assembly1_A  TM=5.167E-01  e=1.784E-06  Thermoanaerobacter pseudethanolicus ATCC 33223
  2jhv-assembly3_C  TM=7.048E-01  e=5.024E-04  Homo sapiens

Radius of gyration: 26.68 Å; Cα contacts (8 Å, |Δi|>4): 1429; chains: 1; bounding box: 66×66×71 Å

Solvent-accessible surface area (backbone atoms only — not comparable to full-atom values): 32347 Å² total; per-residue (Å²): 122,72,72,82,79,56,68,71,58,55,52,48,25,44,76,69,69,42,75,38,72,44,65,43,84,46,58,61,43,79,60,78,72,92,50,92,59,48,63,58,54,51,51,49,52,53,50,54,55,46,71,72,48,70,84,44,81,20,51,59,32,37,32,56,27,32,44,55,75,42,69,74,59,60,69,37,38,64,61,51,48,51,50,49,38,72,78,43,43,78,41,37,34,35,32,38,43,35,13,64,63,88,36,15,34,36,22,52,53,78,43,90,59,78,42,79,43,28,34,19,44,42,53,80,23,74,70,58,40,70,70,44,31,38,8,39,50,32,49,41,52,49,64,70,57,22,57,76,69,72,30,48,88,70,42,70,44,88,54,68,49,58,83,35,53,29,34,32,68,29,35,34,36,15,22,63,58,47,44,69,64,54,51,50,51,36,74,75,75,48,59,78,86,40,42,66,50,49,42,51,52,53,48,45,54,38,48,53,49,48,30,55,76,50,54,50,29,79,85,34,77,45,65,55,57,45,21,52,55,35,20,47,51,30,4,52,44,40,21,42,52,45,49,19,42,66,68,18,90,51,52,77,50,72,32,67,39,29,64,56,19,44,66,55,47,45,16,18,25,30,15,33,79,87,65,48,69,39,59,40,23,34,55,34,39,48,63,50,66,43,61,56,45,67,47,76,47,61,46,60,42,59,33,48,50,60,40,70,26,40,36,39,39,36,37,35,23,77,48,79,63,50,52,27,34,43,36,42,33,37,22,43,85,85,66,50,76,79,46,75,50,77,42,83,43,78,45,51,57,42,78,38,82,73,51,78,46,77,45,78,25,69,91,47,74,46,63,32,30,46,34,42,38,32,28,37,80,86,68,46,79,71,42,77,37,75,46,78,36,36,28,38,71,91,76,83,71,62,61,81,35,56,36,28,55,50,58,65,77,57,61,63,56,54,51,38,49,75,63,71,45,74,72,47,85,70,61,94,85,62,71,43,64,23,24,37,39,30,37,54,75,63,93,64,49,71,70,54,44,51,53,53,52,45,48,51,53,39,10,39,59,30,8,32,33,36,28,51,37,74,49,56,40,74,56,61,78,87,39,68,44,79,83,79,72,76,34,60,77,86,36,62,61,46,66,36,50,24,35,79,37,34,37,29,47,44,35,29,62,39,34,38,54,98,47,72,48,42,64,95,72,60,92,60,61,42,71,55,74,83,33,63,81,33,53,52,52,40,22,38,38,39,56,57,60,48,52,47,23,28,30,64,38,60,36,63,11,39,46,40,24,76,93,45,61,38,78,66,16,50,26,64,60,49,48,27,29,34,28,34,48,25,80,33,78,64,17,30,42,32,47,36,43,40,40,34,74,81,29,55,96,75,32,56,58,30,44,49,33,52,38,28,42,43,42,64,67,20,96

Foldseek 3Di:
DDDQDDPVVLVVCLVVVAADEAEFPAEPDPPDPDDPCVLVVLLCSLQVSCLVPVVRPRYAEYESYEQDDDPVLLVCLLVSLVSSCVNRLAHKYWSYAALNRVAIWIAHRNGSDTDGAAHFADFQFLLLADLQLLQLQCQQADLVVCVVVVHDSDYTGDNGHHPGAYEDAEYFFFAAAQLVVVLVVCVVDNDCPFLVNVVSVQVLVQVQVVCVLQVVCVVQVHSNSVRLVRLLSRLVSLLSNLLSNQQHPRYPYYDYPDCEADFLLRIRHCAYPVRHGSPSNVVSNVQSVPQKDKDKHWPPQFEEAFDKIKIWIKMAHQDAKFKWKKKKFKADPVRDTPDIDMDTDTDHHGMDGDDIDIDTRNPPAAKIKIKIWIATPVRDTPDIDIDMGHYHYDDAFDFPAAEEEDEDPCLVVVLCVVSVHDYDYDDLDDDLAHEYEYAYDDPPDVVSVVSVVSVLVSQQSAYEYEYLDAAEDEDDLQAQADADDAAEPVCPRHHFYKYFQSGGSKHSWKAADPDLLCPSQDPDRTDHNSLSPFDARMFGWNYDAHAGIWGKIWASADSSHPVRPDSSGTYRITMGHQWGWHRRNNGTYIYGRGNLSVQRVNGVSSSSSVSSVSNVRRD